Protein 1T1E (pdb70)

Secondary structure (DSSP, 8-state):
--EEEPTT--BPPPTT-EEEEE--TT-EEEEEEEE--TTHHHHHHHHHHHTTS-TTS-----HHHHHHHHS--HHHHHHHHHHHHHTT-EEEEEETTTTEEEEEEEHHHHHHHHT---EEEE-TT--EEE-SB--EEETTTGGGEEEEESSS-S---EE--EE-------TT----SS-S--B-HHHHHHHTT--SS---TT-EEEEEESS----HHHHHHHHHHHT-PPPPEEEEESTT------S-TTSHHHHHHHHHHHHHHH-TTSEEEEEE--SSHHHHHHHHHHHHT-TTT--SEEEE-EEEEGGGS-HHHHHHHHHHHHHHHHTT-EEEEE--SBGGGTT--SSS---EETTTSTTSEEEEEEEEEEETTEEEEEEE-B-HHHH-B---EE-SSSPPPTTTTTS-----SSTT-----EE-SEEEE--GGG-EEEEETTEEEEEESGGGHHHHHHHHHHHHHHHHTS-----HHHHTTS-GGGEE---S-B---SSSS--SB--SS-BTTTBT-EE-HHHHHHHH--

Structure (mmCIF, N/CA/C/O backbone):
data_1T1E
#
_entry.id   1T1E
#
_cell.length_a   158.640
_cell.length_b   158.640
_cell.length_c   106.720
_cell.angle_alpha   90.00
_cell.angle_beta   90.00
_cell.angle_gamma   120.00
#
_symmetry.space_group_name_H-M   'H 3 2'
#
loop_
_entity.id
_entity.type
_entity.pdbx_description
1 polymer kumamolisin
2 non-polymer 'CALCIUM ION'
3 water water
#
loop_
_atom_site.group_PDB
_atom_site.id
_atom_site.type_symbol
_atom_site.label_atom_id
_atom_site.label_alt_id
_atom_site.label_comp_id
_atom_site.label_asym_id
_atom_site.label_entity_id
_atom_site.label_seq_id
_atom_site.pdbx_PDB_ins_code
_atom_site.Cartn_x
_atom_site.Cartn_y
_atom_site.Cartn_z
_atom_site.occupancy
_atom_site.B_iso_or_equiv
_atom_site.auth_seq_id
_atom_site.auth_comp_id
_atom_site.auth_asym_id
_atom_site.auth_atom_id
_atom_site.pdbx_PDB_model_num
ATOM 1 N N . GLU A 1 12 ? 107.966 43.703 -7.376 1.00 38.15 12 GLU A N 1
ATOM 2 C CA . GLU A 1 12 ? 106.684 44.263 -7.891 1.00 37.68 12 GLU A CA 1
ATOM 3 C C . GLU A 1 12 ? 105.746 44.563 -6.722 1.00 36.75 12 GLU A C 1
ATOM 4 O O . GLU A 1 12 ? 106.132 44.426 -5.556 1.00 36.81 12 GLU A O 1
ATOM 10 N N . LYS A 1 13 ? 104.523 44.981 -7.037 1.00 35.42 13 LYS A N 1
ATOM 11 C CA . LYS A 1 13 ? 103.526 45.302 -6.024 1.00 33.71 13 LYS A CA 1
ATOM 12 C C . LYS A 1 13 ? 103.222 44.090 -5.146 1.00 31.98 13 LYS A C 1
ATOM 13 O O . LYS A 1 13 ? 103.237 42.947 -5.614 1.00 32.16 13 LYS A O 1
ATOM 19 N N . ARG A 1 14 ? 102.954 44.356 -3.874 1.00 29.76 14 ARG A N 1
ATOM 20 C CA . ARG A 1 14 ? 102.632 43.313 -2.907 1.00 27.45 14 ARG A CA 1
ATOM 21 C C . ARG A 1 14 ? 101.156 43.375 -2.559 1.00 26.54 14 ARG A C 1
ATOM 22 O O . ARG A 1 14 ? 100.520 44.426 -2.678 1.00 28.22 14 ARG A O 1
ATOM 30 N N A GLU A 1 15 ? 100.615 42.243 -2.118 0.50 24.89 15 GLU A N 1
ATOM 31 N N B GLU A 1 15 ? 100.612 42.244 -2.126 0.50 24.81 15 GLU A N 1
ATOM 32 C CA A GLU A 1 15 ? 99.206 42.153 -1.761 0.50 23.39 15 GLU A CA 1
ATOM 33 C CA B GLU A 1 15 ? 99.212 42.177 -1.741 0.50 23.29 15 GLU A CA 1
ATOM 34 C C A GLU A 1 15 ? 99.002 41.368 -0.465 0.50 21.53 15 GLU A C 1
ATOM 35 C C B GLU A 1 15 ? 99.046 41.402 -0.440 0.50 21.42 15 GLU A C 1
ATOM 36 O O A GLU A 1 15 ? 99.592 40.303 -0.271 0.50 20.32 15 GLU A O 1
ATOM 37 O O B GLU A 1 15 ? 99.710 40.385 -0.213 0.50 20.23 15 GLU A O 1
ATOM 48 N N . VAL A 1 16 ? 98.168 41.901 0.419 1.00 20.71 16 VAL A N 1
ATOM 49 C CA . VAL A 1 16 ? 97.886 41.244 1.690 1.00 20.02 16 VAL A CA 1
ATOM 50 C C . VAL A 1 16 ? 97.070 39.984 1.419 1.00 19.31 16 VAL A C 1
ATOM 51 O O . VAL A 1 16 ? 96.161 39.995 0.598 1.00 19.31 16 VAL A O 1
ATOM 55 N N . LEU A 1 17 ? 97.430 38.885 2.080 1.00 17.93 17 LEU A N 1
ATOM 56 C CA . LEU A 1 17 ? 96.658 37.651 1.940 1.00 17.22 17 LEU A CA 1
ATOM 57 C C . LEU A 1 17 ? 95.692 37.673 3.119 1.00 16.28 17 LEU A C 1
ATOM 58 O O . LEU A 1 17 ? 96.117 37.660 4.268 1.00 16.42 17 LEU A O 1
ATOM 63 N N . ALA A 1 18 ? 94.399 37.700 2.830 1.00 16.94 18 ALA A N 1
ATOM 64 C CA . ALA A 1 18 ? 93.398 37.769 3.886 1.00 16.79 18 ALA A CA 1
ATOM 65 C C . ALA A 1 18 ? 93.523 36.660 4.917 1.00 16.50 18 ALA A C 1
ATOM 66 O O . ALA A 1 18 ? 93.910 35.529 4.586 1.00 17.01 18 ALA A O 1
ATOM 68 N N . GLY A 1 19 ? 93.202 36.995 6.168 1.00 16.40 19 GLY A N 1
ATOM 69 C CA . GLY A 1 19 ? 93.207 36.032 7.250 1.00 15.67 19 GLY A CA 1
ATOM 70 C C . GLY A 1 19 ? 94.505 35.716 7.951 1.00 15.47 19 GLY A C 1
ATOM 71 O O . GLY A 1 19 ? 94.576 34.745 8.707 1.00 15.08 19 GLY A O 1
ATOM 72 N N . HIS A 1 20 ? 95.536 36.527 7.724 1.00 15.09 20 HIS A N 1
ATOM 73 C CA . HIS A 1 20 ? 96.825 36.302 8.348 1.00 15.20 20 HIS A CA 1
ATOM 74 C C . HIS A 1 20 ? 97.240 37.398 9.343 1.00 15.74 20 HIS A C 1
ATOM 75 O O . HIS A 1 20 ? 98.330 37.331 9.897 1.00 16.52 20 HIS A O 1
ATOM 82 N N . ALA A 1 21 ? 96.386 38.391 9.589 1.00 16.47 21 ALA A N 1
ATOM 83 C CA . ALA A 1 21 ? 96.761 39.465 10.514 1.00 17.62 21 ALA A CA 1
ATOM 84 C C . ALA A 1 21 ? 96.924 38.936 11.932 1.00 17.76 21 ALA A C 1
ATOM 85 O O . ALA A 1 21 ? 96.074 38.185 12.423 1.00 18.62 21 ALA A O 1
ATOM 87 N N . ARG A 1 22 ? 98.008 39.352 12.583 1.00 17.06 22 ARG A N 1
ATOM 88 C CA . ARG A 1 22 ? 98.325 38.956 13.947 1.00 19.64 22 ARG A CA 1
ATOM 89 C C . ARG A 1 22 ? 98.876 40.104 14.784 1.00 18.93 22 ARG A C 1
ATOM 90 O O . ARG A 1 22 ? 99.758 40.828 14.334 1.00 19.23 22 ARG A O 1
ATOM 98 N N . ARG A 1 23 ? 98.347 40.267 15.991 1.00 19.47 23 ARG A N 1
ATOM 99 C CA . ARG A 1 23 ? 98.907 41.242 16.921 1.00 18.49 23 ARG A CA 1
ATOM 100 C C . ARG A 1 23 ? 99.726 40.338 17.852 1.00 20.43 23 ARG A C 1
ATOM 101 O O . ARG A 1 23 ? 99.591 39.106 17.805 1.00 20.43 23 ARG A O 1
ATOM 109 N N . GLN A 1 24 ? 100.573 40.919 18.687 1.00 20.49 24 GLN A N 1
ATOM 110 C CA . GLN A 1 24 ? 101.367 40.107 19.597 1.00 21.88 24 GLN A CA 1
ATOM 111 C C . GLN A 1 24 ? 100.371 39.372 20.517 1.00 22.75 24 GLN A C 1
ATOM 112 O O . GLN A 1 24 ? 99.362 39.944 20.931 1.00 24.34 24 GLN A O 1
ATOM 118 N N . ALA A 1 25 ? 100.630 38.101 20.815 1.00 22.38 25 ALA A N 1
ATOM 119 C CA . ALA A 1 25 ? 99.718 37.337 21.669 1.00 23.92 25 ALA A CA 1
ATOM 120 C C . ALA A 1 25 ? 99.764 37.782 23.128 1.00 24.41 25 ALA A C 1
ATOM 121 O O . ALA A 1 25 ? 100.804 38.209 23.625 1.00 24.81 25 ALA A O 1
ATOM 123 N N . PRO A 1 26 ? 98.623 37.701 23.831 0.50 24.09 26 PRO A N 1
ATOM 124 C CA . PRO A 1 26 ? 98.621 38.102 25.238 0.50 23.90 26 PRO A CA 1
ATOM 125 C C . PRO A 1 26 ? 99.581 37.196 26.007 0.50 23.71 26 PRO A C 1
ATOM 126 O O . PRO A 1 26 ? 99.566 35.973 25.836 0.50 22.82 26 PRO A O 1
ATOM 130 N N . GLN A 1 27 ? 100.423 37.810 26.832 1.00 24.50 27 GLN A N 1
ATOM 131 C CA . GLN A 1 27 ? 101.413 37.111 27.641 1.00 25.92 27 GLN A CA 1
ATOM 132 C C . GLN A 1 27 ? 102.667 36.689 26.878 1.00 25.87 27 GLN A C 1
ATOM 133 O O . GLN A 1 27 ? 103.597 36.142 27.466 1.00 26.15 27 GLN A O 1
ATOM 139 N N . ALA A 1 28 ? 102.703 36.939 25.574 1.00 25.16 28 ALA A N 1
ATOM 140 C CA . ALA A 1 28 ? 103.893 36.584 24.808 1.00 24.61 28 ALA A CA 1
ATOM 141 C C . ALA A 1 28 ? 104.912 37.715 24.984 1.00 24.50 28 ALA A C 1
ATOM 142 O O . ALA A 1 28 ? 104.547 38.895 25.010 1.00 25.73 28 ALA A O 1
ATOM 144 N N . VAL A 1 29 ? 106.179 37.348 25.126 1.00 22.41 29 VAL A N 1
ATOM 145 C CA . VAL A 1 29 ? 107.260 38.314 25.299 1.00 21.90 29 VAL A CA 1
ATOM 146 C C . VAL A 1 29 ? 108.260 38.194 24.150 1.00 20.19 29 VAL A C 1
ATOM 147 O O . VAL A 1 29 ? 108.840 37.126 23.923 1.00 20.10 29 VAL A O 1
ATOM 151 N N . ASP A 1 30 ? 108.464 39.291 23.428 1.00 19.10 30 ASP A N 1
ATOM 152 C CA . ASP A 1 30 ? 109.383 39.306 22.293 1.00 18.51 30 ASP A CA 1
ATOM 153 C C . ASP A 1 30 ? 110.812 39.124 22.813 1.00 18.68 30 ASP A C 1
ATOM 154 O O . ASP A 1 30 ? 111.245 39.837 23.730 1.00 19.61 30 ASP A O 1
ATOM 159 N N . LYS A 1 31 ? 111.529 38.150 22.248 1.00 19.27 31 LYS A N 1
ATOM 160 C CA . LYS A 1 31 ? 112.897 37.853 22.665 1.00 19.81 31 LYS A CA 1
ATOM 161 C C . LYS A 1 31 ? 113.911 38.096 21.552 1.00 20.68 31 LYS A C 1
ATOM 162 O O . LYS A 1 31 ? 115.003 37.526 21.560 1.00 22.19 31 LYS A O 1
ATOM 168 N N . GLY A 1 32 ? 113.543 38.936 20.594 1.00 19.07 32 GLY A N 1
ATOM 169 C CA . GLY A 1 32 ? 114.447 39.255 19.508 1.00 19.24 32 GLY A CA 1
ATOM 170 C C . GLY A 1 32 ? 114.075 38.641 18.176 1.00 18.83 32 GLY A C 1
ATOM 171 O O . GLY A 1 32 ? 113.228 37.741 18.105 1.00 18.67 32 GLY A O 1
ATOM 172 N N . PRO A 1 33 ? 114.698 39.115 17.088 1.00 18.44 33 PRO A N 1
ATOM 173 C CA . PRO A 1 33 ? 114.400 38.571 15.761 1.00 18.56 33 PRO A CA 1
ATOM 174 C C . PRO A 1 33 ? 114.960 37.156 15.592 1.00 18.71 33 PRO A C 1
ATOM 175 O O . PRO A 1 33 ? 115.948 36.795 16.222 1.00 19.43 33 PRO A O 1
ATOM 179 N N . VAL A 1 34 ? 114.302 36.347 14.772 1.00 18.65 34 VAL A N 1
ATOM 180 C CA . VAL A 1 34 ? 114.839 35.018 14.478 1.00 19.56 34 VAL A CA 1
ATOM 181 C C . VAL A 1 34 ? 115.993 35.313 13.501 1.00 21.17 34 VAL A C 1
ATOM 182 O O . VAL A 1 34 ? 115.812 36.030 12.511 1.00 20.30 34 VAL A O 1
ATOM 186 N N . THR A 1 35 ? 117.183 34.807 13.812 0.50 22.58 35 THR A N 1
ATOM 187 C CA . THR A 1 35 ? 118.353 35.055 12.971 0.50 26.64 35 THR A CA 1
ATOM 188 C C . THR A 1 35 ? 119.219 33.816 12.844 0.50 28.72 35 THR A C 1
ATOM 189 O O . THR A 1 35 ? 118.744 32.699 13.031 0.50 28.25 35 THR A O 1
ATOM 193 N N . GLY A 1 36 ? 120.499 34.032 12.543 0.50 31.80 36 GLY A N 1
ATOM 194 C CA . GLY A 1 36 ? 121.429 32.931 12.370 0.50 34.75 36 GLY A CA 1
ATOM 195 C C . GLY A 1 36 ? 121.046 32.220 11.092 0.50 36.70 36 GLY A C 1
ATOM 196 O O . GLY A 1 36 ? 121.854 31.565 10.433 0.50 37.41 36 GLY A O 1
ATOM 197 N N . ASP A 1 37 ? 119.774 32.378 10.751 1.00 38.81 37 ASP A N 1
ATOM 198 C CA . ASP A 1 37 ? 119.173 31.796 9.569 1.00 38.80 37 ASP A CA 1
ATOM 199 C C . ASP A 1 37 ? 119.299 30.285 9.436 1.00 37.97 37 ASP A C 1
ATOM 200 O O . ASP A 1 37 ? 119.989 29.765 8.553 1.00 38.15 37 ASP A O 1
ATOM 205 N N . GLN A 1 38 ? 118.632 29.583 10.346 0.50 36.51 38 GLN A N 1
ATOM 206 C CA . GLN A 1 38 ? 118.597 28.135 10.302 0.50 34.52 38 GLN A CA 1
ATOM 207 C C . GLN A 1 38 ? 117.517 27.919 9.257 0.50 32.33 38 GLN A C 1
ATOM 208 O O . GLN A 1 38 ? 116.853 28.869 8.852 0.50 31.41 38 GLN A O 1
ATOM 214 N N . ARG A 1 39 ? 117.330 26.689 8.812 1.00 30.67 39 ARG A N 1
ATOM 215 C CA . ARG A 1 39 ? 116.323 26.448 7.795 1.00 28.41 39 ARG A CA 1
ATOM 216 C C . ARG A 1 39 ? 114.952 26.254 8.427 1.00 25.34 39 ARG A C 1
ATOM 217 O O . ARG A 1 39 ? 114.815 25.548 9.423 1.00 26.98 39 ARG A O 1
ATOM 225 N N . ILE A 1 40 ? 113.930 26.895 7.870 1.00 21.95 40 ILE A N 1
ATOM 226 C CA . ILE A 1 40 ? 112.596 26.720 8.424 1.00 21.25 40 ILE A CA 1
ATOM 227 C C . ILE A 1 40 ? 111.609 26.384 7.320 1.00 19.65 40 ILE A C 1
ATOM 228 O O . ILE A 1 40 ? 111.758 26.804 6.165 1.00 20.86 40 ILE A O 1
ATOM 233 N N A SER A 1 41 ? 110.592 25.613 7.677 0.50 17.66 41 SER A N 1
ATOM 234 N N B SER A 1 41 ? 110.588 25.619 7.673 0.50 17.73 41 SER A N 1
ATOM 235 C CA A SER A 1 41 ? 109.598 25.189 6.705 0.50 17.25 41 SER A CA 1
ATOM 236 C CA B SER A 1 41 ? 109.602 25.214 6.689 0.50 17.39 41 SER A CA 1
ATOM 237 C C A SER A 1 41 ? 108.204 25.736 6.985 0.50 16.60 41 SER A C 1
ATOM 238 C C B SER A 1 41 ? 108.211 25.751 6.981 0.50 16.68 41 SER A C 1
ATOM 239 O O A SER A 1 41 ? 107.819 25.942 8.142 0.50 17.22 41 SER A O 1
ATOM 240 O O B SER A 1 41 ? 107.834 25.962 8.140 0.50 17.27 41 SER A O 1
ATOM 245 N N . VAL A 1 42 ? 107.460 25.974 5.908 1.00 15.50 42 VAL A N 1
ATOM 246 C CA . VAL A 1 42 ? 106.088 26.453 6.004 1.00 16.01 42 VAL A CA 1
ATOM 247 C C . VAL A 1 42 ? 105.254 25.675 4.987 1.00 15.80 42 VAL A C 1
ATOM 248 O O . VAL A 1 42 ? 105.793 25.041 4.046 1.00 15.04 42 VAL A O 1
ATOM 252 N N . THR A 1 43 ? 103.944 25.706 5.190 1.00 13.82 43 THR A N 1
ATOM 253 C CA . THR A 1 43 ? 103.010 25.066 4.284 1.00 14.15 43 THR A CA 1
ATOM 254 C C . THR A 1 43 ? 102.164 26.119 3.588 1.00 13.66 43 THR A C 1
ATOM 255 O O . THR A 1 43 ? 101.565 26.993 4.237 1.00 14.09 43 THR A O 1
ATOM 259 N N A VAL A 1 44 ? 102.149 26.077 2.262 0.50 12.97 44 VAL A N 1
ATOM 260 N N B VAL A 1 44 ? 102.142 26.052 2.262 0.50 13.18 44 VAL A N 1
ATOM 261 C CA A VAL A 1 44 ? 101.322 27.007 1.513 0.50 14.05 44 VAL A CA 1
ATOM 262 C CA B VAL A 1 44 ? 101.370 26.980 1.448 0.50 14.15 44 VAL A CA 1
ATOM 263 C C A VAL A 1 44 ? 100.127 26.217 0.995 0.50 13.76 44 VAL A C 1
ATOM 264 C C B VAL A 1 44 ? 100.137 26.246 0.898 0.50 14.31 44 VAL A C 1
ATOM 265 O O A VAL A 1 44 ? 100.261 25.074 0.534 0.50 14.03 44 VAL A O 1
ATOM 266 O O B VAL A 1 44 ? 100.259 25.164 0.305 0.50 14.75 44 VAL A O 1
ATOM 273 N N . VAL A 1 45 ? 98.952 26.816 1.106 1.00 14.44 45 VAL A N 1
ATOM 274 C CA . VAL A 1 45 ? 97.708 26.218 0.641 1.00 14.11 45 VAL A CA 1
ATOM 275 C C . VAL A 1 45 ? 97.340 26.930 -0.655 1.00 14.29 45 VAL A C 1
ATOM 276 O O . VAL A 1 45 ? 97.140 28.162 -0.666 1.00 15.09 45 VAL A O 1
ATOM 280 N N . LEU A 1 46 ? 97.267 26.166 -1.744 1.00 13.74 46 LEU A N 1
ATOM 281 C CA . LEU A 1 46 ? 96.980 26.712 -3.065 1.00 14.07 46 LEU A CA 1
ATOM 282 C C . LEU A 1 46 ? 95.520 26.663 -3.412 1.00 13.59 46 LEU A C 1
ATOM 283 O O . LEU A 1 46 ? 94.773 25.842 -2.877 1.00 14.76 46 LEU A O 1
ATOM 288 N N . ARG A 1 47 ? 95.116 27.534 -4.332 1.00 15.31 47 ARG A N 1
ATOM 289 C CA . ARG A 1 47 ? 93.763 27.487 -4.844 1.00 15.47 47 ARG A CA 1
ATOM 290 C C . ARG A 1 47 ? 93.675 26.143 -5.598 1.00 15.34 47 ARG A C 1
ATOM 291 O O . ARG A 1 47 ? 94.698 25.569 -6.005 1.00 14.83 47 ARG A O 1
ATOM 299 N N . ARG A 1 48 ? 92.454 25.664 -5.799 1.00 15.95 48 ARG A N 1
ATOM 300 C CA . ARG A 1 48 ? 92.249 24.394 -6.481 1.00 18.34 48 ARG A CA 1
ATOM 301 C C . ARG A 1 48 ? 91.157 24.503 -7.517 1.00 21.25 48 ARG A C 1
ATOM 302 O O . ARG A 1 48 ? 90.369 25.438 -7.503 1.00 22.92 48 ARG A O 1
ATOM 310 N N . GLN A 1 49 ? 91.112 23.522 -8.412 1.00 23.75 49 GLN A N 1
ATOM 311 C CA . GLN A 1 49 ? 90.108 23.514 -9.461 1.00 25.94 49 GLN A CA 1
ATOM 312 C C . GLN A 1 49 ? 88.731 23.114 -8.942 1.00 26.02 49 GLN A C 1
ATOM 313 O O . GLN A 1 49 ? 88.611 22.222 -8.108 1.00 26.15 49 GLN A O 1
ATOM 319 N N . ARG A 1 50 ? 87.703 23.801 -9.432 1.00 25.83 50 ARG A N 1
ATOM 320 C CA . ARG A 1 50 ? 86.309 23.512 -9.082 1.00 26.96 50 ARG A CA 1
ATOM 321 C C . ARG A 1 50 ? 85.980 23.512 -7.579 1.00 27.23 50 ARG A C 1
ATOM 322 O O . ARG A 1 50 ? 85.267 22.637 -7.088 1.00 25.71 50 ARG A O 1
ATOM 330 N N . GLY A 1 51 ? 86.478 24.515 -6.863 1.00 27.49 51 GLY A N 1
ATOM 331 C CA . GLY A 1 51 ? 86.223 24.609 -5.434 1.00 28.61 51 GLY A CA 1
ATOM 332 C C . GLY A 1 51 ? 84.764 24.844 -5.084 1.00 29.50 51 GLY A C 1
ATOM 333 O O . GLY A 1 51 ? 84.262 24.278 -4.108 1.00 29.36 51 GLY A O 1
ATOM 334 N N . ASP A 1 52 ? 84.079 25.677 -5.868 1.00 30.39 52 ASP A N 1
ATOM 335 C CA . ASP A 1 52 ? 82.670 25.962 -5.620 1.00 30.93 52 ASP A CA 1
ATOM 336 C C . ASP A 1 52 ? 81.805 24.720 -5.830 1.00 31.16 52 ASP A C 1
ATOM 337 O O . ASP A 1 52 ? 80.877 24.464 -5.060 1.00 31.44 52 ASP A O 1
ATOM 342 N N . GLU A 1 53 ? 82.107 23.950 -6.872 1.00 30.87 53 GLU A N 1
ATOM 343 C CA . GLU A 1 53 ? 81.355 22.732 -7.161 1.00 30.43 53 GLU A CA 1
ATOM 344 C C . GLU A 1 53 ? 81.487 21.724 -6.028 1.00 28.85 53 GLU A C 1
ATOM 345 O O . GLU A 1 53 ? 80.536 21.025 -5.687 1.00 28.88 53 GLU A O 1
ATOM 351 N N . LEU A 1 54 ? 82.684 21.646 -5.461 1.00 27.19 54 LEU A N 1
ATOM 352 C CA . LEU A 1 54 ? 82.957 20.725 -4.374 1.00 25.41 54 LEU A CA 1
ATOM 353 C C . LEU A 1 54 ? 82.051 21.009 -3.179 1.00 25.36 54 LEU A C 1
ATOM 354 O O . LEU A 1 54 ? 81.398 20.107 -2.646 1.00 24.68 54 LEU A O 1
ATOM 359 N N . GLU A 1 55 ? 82.028 22.271 -2.761 1.00 25.70 55 GLU A N 1
ATOM 360 C CA . GLU A 1 55 ? 81.213 22.706 -1.636 1.00 27.31 55 GLU A CA 1
ATOM 361 C C . GLU A 1 55 ? 79.732 22.431 -1.921 1.00 29.01 55 GLU A C 1
ATOM 362 O O . GLU A 1 55 ? 79.004 21.910 -1.070 1.00 28.58 55 GLU A O 1
ATOM 368 N N . ALA A 1 56 ? 79.299 22.765 -3.135 1.00 29.54 56 ALA A N 1
ATOM 369 C CA . ALA A 1 56 ? 77.915 22.565 -3.551 1.00 30.01 56 ALA A CA 1
ATOM 370 C C . ALA A 1 56 ? 77.541 21.089 -3.598 1.00 30.28 56 ALA A C 1
ATOM 371 O O . ALA A 1 56 ? 76.428 20.714 -3.224 1.00 30.52 56 ALA A O 1
ATOM 373 N N . HIS A 1 57 ? 78.464 20.262 -4.078 1.00 30.53 57 HIS A N 1
ATOM 374 C CA . HIS A 1 57 ? 78.242 18.822 -4.174 1.00 31.33 57 HIS A CA 1
ATOM 375 C C . HIS A 1 57 ? 77.925 18.231 -2.807 1.00 30.91 57 HIS A C 1
ATOM 376 O O . HIS A 1 57 ? 77.005 17.420 -2.665 1.00 30.83 57 HIS A O 1
ATOM 383 N N . VAL A 1 58 ? 78.699 18.635 -1.804 1.00 28.95 58 VAL A N 1
ATOM 384 C CA . VAL A 1 58 ? 78.496 18.160 -0.441 1.00 27.94 58 VAL A CA 1
ATOM 385 C C . VAL A 1 58 ? 77.193 18.719 0.133 1.00 29.77 58 VAL A C 1
ATOM 386 O O . VAL A 1 58 ? 76.376 17.969 0.664 1.00 28.10 58 VAL A O 1
ATOM 390 N N . GLU A 1 59 ? 77.018 20.034 0.013 1.00 32.09 59 GLU A N 1
ATOM 391 C CA . GLU A 1 59 ? 75.835 20.744 0.504 1.00 35.05 59 GLU A CA 1
ATOM 392 C C . GLU A 1 59 ? 74.577 20.230 -0.186 1.00 36.47 59 GLU A C 1
ATOM 393 O O . GLU A 1 59 ? 73.466 20.379 0.328 1.00 37.41 59 GLU A O 1
ATOM 399 N N . ARG A 1 60 ? 74.778 19.617 -1.347 0.50 37.62 60 ARG A N 1
ATOM 400 C CA . ARG A 1 60 ? 73.711 19.075 -2.179 0.50 38.80 60 ARG A CA 1
ATOM 401 C C . ARG A 1 60 ? 73.319 17.672 -1.710 0.50 39.87 60 ARG A C 1
ATOM 402 O O . ARG A 1 60 ? 72.136 17.363 -1.555 0.50 39.73 60 ARG A O 1
ATOM 410 N N . GLN A 1 61 ? 74.326 16.832 -1.490 0.50 41.09 61 GLN A N 1
ATOM 411 C CA . GLN A 1 61 ? 74.130 15.456 -1.045 0.50 42.19 61 GLN A CA 1
ATOM 412 C C . GLN A 1 61 ? 73.455 15.362 0.319 0.50 43.05 61 GLN A C 1
ATOM 413 O O . GLN A 1 61 ? 73.045 14.281 0.742 0.50 43.13 61 GLN A O 1
ATOM 419 N N . ALA A 1 62 ? 73.347 16.492 1.009 0.50 43.57 62 ALA A N 1
ATOM 420 C CA . ALA A 1 62 ? 72.727 16.522 2.330 0.50 44.10 62 ALA A CA 1
ATOM 421 C C . ALA A 1 62 ? 71.283 16.041 2.278 0.50 44.22 62 ALA A C 1
ATOM 422 O O . ALA A 1 62 ? 70.804 15.383 3.201 0.50 44.81 62 ALA A O 1
ATOM 424 N N . ALA A 1 63 ? 70.597 16.374 1.190 0.50 44.51 63 ALA A N 1
ATOM 425 C CA . ALA A 1 63 ? 69.204 15.988 1.003 0.50 44.37 63 ALA A CA 1
ATOM 426 C C . ALA A 1 63 ? 69.087 14.517 0.617 0.50 44.42 63 ALA A C 1
ATOM 427 O O . ALA A 1 63 ? 68.070 14.087 0.072 0.50 44.57 63 ALA A O 1
ATOM 429 N N . LEU A 1 64 ? 70.135 13.750 0.900 1.00 44.60 64 LEU A N 1
ATOM 430 C CA . LEU A 1 64 ? 70.156 12.325 0.582 1.00 44.36 64 LEU A CA 1
ATOM 431 C C . LEU A 1 64 ? 70.666 11.500 1.756 1.00 44.33 64 LEU A C 1
ATOM 432 O O . LEU A 1 64 ? 71.666 11.854 2.389 1.00 44.53 64 LEU A O 1
ATOM 437 N N . ALA A 1 65 ? 69.981 10.398 2.043 1.00 44.22 65 ALA A N 1
ATOM 438 C CA . ALA A 1 65 ? 70.395 9.513 3.125 1.00 44.38 65 ALA A CA 1
ATOM 439 C C . ALA A 1 65 ? 71.751 8.937 2.719 1.00 44.56 65 ALA A C 1
ATOM 440 O O . ALA A 1 65 ? 71.916 8.458 1.593 1.00 45.28 65 ALA A O 1
ATOM 442 N N . PRO A 1 66 ? 72.741 8.978 3.631 1.00 44.67 66 PRO A N 1
ATOM 443 C CA . PRO A 1 66 ? 74.099 8.472 3.383 1.00 44.62 66 PRO A CA 1
ATOM 444 C C . PRO A 1 66 ? 74.236 7.031 2.879 1.00 44.80 66 PRO A C 1
ATOM 445 O O . PRO A 1 66 ? 75.357 6.563 2.643 1.00 44.71 66 PRO A O 1
ATOM 449 N N . HIS A 1 67 ? 73.113 6.333 2.712 1.00 44.72 67 HIS A N 1
ATOM 450 C CA . HIS A 1 67 ? 73.144 4.954 2.226 1.00 44.61 67 HIS A CA 1
ATOM 451 C C . HIS A 1 67 ? 72.616 4.877 0.796 1.00 44.26 67 HIS A C 1
ATOM 452 O O . HIS A 1 67 ? 72.204 3.815 0.326 1.00 45.00 67 HIS A O 1
ATOM 459 N N . ALA A 1 68 ? 72.641 6.017 0.114 1.00 44.16 68 ALA A N 1
ATOM 460 C CA . ALA A 1 68 ? 72.177 6.115 -1.261 1.00 42.82 68 ALA A CA 1
ATOM 461 C C . ALA A 1 68 ? 72.805 7.352 -1.898 1.00 42.59 68 ALA A C 1
ATOM 462 O O . ALA A 1 68 ? 72.377 7.803 -2.964 1.00 43.42 68 ALA A O 1
ATOM 464 N N . ARG A 1 69 ? 73.824 7.894 -1.236 0.50 41.08 69 ARG A N 1
ATOM 465 C CA . ARG A 1 69 ? 74.510 9.080 -1.730 0.50 39.63 69 ARG A CA 1
ATOM 466 C C . ARG A 1 69 ? 75.700 8.724 -2.605 0.50 38.23 69 ARG A C 1
ATOM 467 O O . ARG A 1 69 ? 76.124 7.571 -2.667 0.50 38.15 69 ARG A O 1
ATOM 475 N N . VAL A 1 70 ? 76.240 9.736 -3.271 0.50 36.17 70 VAL A N 1
ATOM 476 C CA . VAL A 1 70 ? 77.384 9.557 -4.149 0.50 34.13 70 VAL A CA 1
ATOM 477 C C . VAL A 1 70 ? 78.571 10.354 -3.633 0.50 32.05 70 VAL A C 1
ATOM 478 O O . VAL A 1 70 ? 78.566 11.584 -3.687 0.50 32.39 70 VAL A O 1
ATOM 482 N N A HIS A 1 71 ? 79.583 9.664 -3.118 0.50 31.11 71 HIS A N 1
ATOM 483 N N B HIS A 1 71 ? 79.584 9.661 -3.124 0.50 31.13 71 HIS A N 1
ATOM 484 C CA A HIS A 1 71 ? 80.759 10.372 -2.633 0.50 28.59 71 HIS A CA 1
ATOM 485 C CA B HIS A 1 71 ? 80.767 10.353 -2.626 0.50 28.66 71 HIS A CA 1
ATOM 486 C C A HIS A 1 71 ? 81.887 10.243 -3.649 0.50 26.23 71 HIS A C 1
ATOM 487 C C B HIS A 1 71 ? 81.904 10.225 -3.634 0.50 26.33 71 HIS A C 1
ATOM 488 O O A HIS A 1 71 ? 81.905 9.310 -4.460 0.50 25.72 71 HIS A O 1
ATOM 489 O O B HIS A 1 71 ? 81.948 9.271 -4.419 0.50 26.05 71 HIS A O 1
ATOM 502 N N . LEU A 1 72 ? 82.805 11.202 -3.626 1.00 23.81 72 LEU A N 1
ATOM 503 C CA . LEU A 1 72 ? 83.934 11.209 -4.541 1.00 21.22 72 LEU A CA 1
ATOM 504 C C . LEU A 1 72 ? 84.964 10.157 -4.143 1.00 19.94 72 LEU A C 1
ATOM 505 O O . LEU A 1 72 ? 84.947 9.659 -3.012 1.00 19.32 72 LEU A O 1
ATOM 510 N N . GLU A 1 73 ? 85.861 9.824 -5.073 1.00 18.96 73 GLU A N 1
ATOM 511 C CA . GLU A 1 73 ? 86.907 8.826 -4.838 1.00 17.31 73 GLU A CA 1
ATOM 512 C C . GLU A 1 73 ? 88.267 9.471 -4.812 1.00 17.70 73 GLU A C 1
ATOM 513 O O . GLU A 1 73 ? 88.543 10.381 -5.588 1.00 17.99 73 GLU A O 1
ATOM 519 N N . ARG A 1 74 ? 89.132 8.982 -3.931 1.00 18.52 74 ARG A N 1
ATOM 520 C CA . ARG A 1 74 ? 90.466 9.538 -3.788 1.00 21.09 74 ARG A CA 1
ATOM 521 C C . ARG A 1 74 ? 91.275 9.584 -5.063 1.00 23.50 74 ARG A C 1
ATOM 522 O O . ARG A 1 74 ? 91.970 10.564 -5.332 1.00 24.79 74 ARG A O 1
ATOM 530 N N . GLU A 1 75 ? 91.179 8.511 -5.841 1.00 25.47 75 GLU A N 1
ATOM 531 C CA . GLU A 1 75 ? 91.935 8.382 -7.077 1.00 27.67 75 GLU A CA 1
ATOM 532 C C . GLU A 1 75 ? 91.511 9.327 -8.194 1.00 26.18 75 GLU A C 1
ATOM 533 O O . GLU A 1 75 ? 92.294 9.593 -9.101 1.00 29.85 75 GLU A O 1
ATOM 539 N N . ALA A 1 76 ? 90.279 9.818 -8.131 1.00 23.74 76 ALA A N 1
ATOM 540 C CA . ALA A 1 76 ? 89.755 10.750 -9.131 1.00 22.71 76 ALA A CA 1
ATOM 541 C C . ALA A 1 76 ? 89.777 12.191 -8.603 1.00 21.55 76 ALA A C 1
ATOM 542 O O . ALA A 1 76 ? 89.711 13.148 -9.372 1.00 21.18 76 ALA A O 1
ATOM 544 N N . PHE A 1 77 ? 89.875 12.341 -7.286 1.00 20.44 77 PHE A N 1
ATOM 545 C CA . PHE A 1 77 ? 89.866 13.669 -6.667 1.00 20.06 77 PHE A CA 1
ATOM 546 C C . PHE A 1 77 ? 90.967 14.620 -7.132 1.00 19.95 77 PHE A C 1
ATOM 547 O O . PHE A 1 77 ? 90.674 15.775 -7.436 1.00 20.18 77 PHE A O 1
ATOM 555 N N . ALA A 1 78 ? 92.218 14.169 -7.174 1.00 21.90 78 ALA A N 1
ATOM 556 C CA . ALA A 1 78 ? 93.318 15.045 -7.596 1.00 23.37 78 ALA A CA 1
ATOM 557 C C . ALA A 1 78 ? 93.097 15.693 -8.965 1.00 24.48 78 ALA A C 1
ATOM 558 O O . ALA A 1 78 ? 93.273 16.904 -9.132 1.00 24.16 78 ALA A O 1
ATOM 560 N N . ALA A 1 79 ? 92.693 14.891 -9.945 1.00 24.84 79 ALA A N 1
ATOM 561 C CA . ALA A 1 79 ? 92.476 15.407 -11.289 1.00 25.23 79 ALA A CA 1
ATOM 562 C C . ALA A 1 79 ? 91.297 16.368 -11.373 1.00 24.56 79 ALA A C 1
ATOM 563 O O . ALA A 1 79 ? 91.344 17.361 -12.102 1.00 27.35 79 ALA A O 1
ATOM 565 N N . SER A 1 80 ? 90.248 16.093 -10.613 1.00 22.68 80 SER A N 1
ATOM 566 C CA . SER A 1 80 ? 89.052 16.923 -10.668 1.00 23.36 80 SER A CA 1
ATOM 567 C C . SER A 1 80 ? 88.984 18.095 -9.693 1.00 21.28 80 SER A C 1
ATOM 568 O O . SER A 1 80 ? 88.342 19.112 -9.992 1.00 21.45 80 SER A O 1
ATOM 571 N N . HIS A 1 81 ? 89.644 17.959 -8.545 1.00 19.66 81 HIS A N 1
ATOM 572 C CA . HIS A 1 81 ? 89.586 18.993 -7.515 1.00 18.19 81 HIS A CA 1
ATOM 573 C C . HIS A 1 81 ? 90.890 19.366 -6.843 1.00 17.10 81 HIS A C 1
ATOM 574 O O . HIS A 1 81 ? 90.892 20.098 -5.846 1.00 17.46 81 HIS A O 1
ATOM 581 N N . GLY A 1 82 ? 92.002 18.877 -7.365 1.00 16.99 82 GLY A N 1
ATOM 582 C CA . GLY A 1 82 ? 93.279 19.207 -6.769 1.00 16.18 82 GLY A CA 1
ATOM 583 C C . GLY A 1 82 ? 93.841 20.495 -7.334 1.00 15.42 82 GLY A C 1
ATOM 584 O O . GLY A 1 82 ? 93.202 21.157 -8.168 1.00 17.37 82 GLY A O 1
ATOM 585 N N . ALA A 1 83 ? 95.018 20.872 -6.848 1.00 15.48 83 ALA A N 1
ATOM 586 C CA . ALA A 1 83 ? 95.683 22.063 -7.365 1.00 15.57 83 ALA A CA 1
ATOM 587 C C . ALA A 1 83 ? 96.353 21.667 -8.691 1.00 15.75 83 ALA A C 1
ATOM 588 O O . ALA A 1 83 ? 96.834 20.536 -8.841 1.00 17.32 83 ALA A O 1
ATOM 590 N N . SER A 1 84 ? 96.421 22.600 -9.633 1.00 15.20 84 SER A N 1
ATOM 591 C CA . SER A 1 84 ? 96.990 22.309 -10.946 1.00 16.04 84 SER A CA 1
ATOM 592 C C . SER A 1 84 ? 98.507 22.300 -10.964 1.00 15.98 84 SER A C 1
ATOM 593 O O . SER A 1 84 ? 99.163 23.012 -10.201 1.00 16.07 84 SER A O 1
ATOM 596 N N . LEU A 1 85 ? 99.068 21.505 -11.874 1.00 16.66 85 LEU A N 1
ATOM 597 C CA . LEU A 1 85 ? 100.512 21.471 -12.006 1.00 15.96 85 LEU A CA 1
ATOM 598 C C . LEU A 1 85 ? 101.031 22.843 -12.460 1.00 15.93 85 LEU A C 1
ATOM 599 O O . LEU A 1 85 ? 102.112 23.246 -12.068 1.00 16.10 85 LEU A O 1
ATOM 604 N N . ASP A 1 86 ? 100.255 23.563 -13.269 1.00 15.84 86 ASP A N 1
ATOM 605 C CA . ASP A 1 86 ? 100.686 24.905 -13.679 1.00 17.61 86 ASP A CA 1
ATOM 606 C C . ASP A 1 86 ? 100.814 25.792 -12.436 1.00 15.41 86 ASP A C 1
ATOM 607 O O . ASP A 1 86 ? 101.741 26.602 -12.324 1.00 16.15 86 ASP A O 1
ATOM 612 N N . ASP A 1 87 ? 99.878 25.652 -11.502 1.00 14.38 87 ASP A N 1
ATOM 613 C CA . ASP A 1 87 ? 99.966 26.464 -10.296 1.00 15.07 87 ASP A CA 1
ATOM 614 C C . ASP A 1 87 ? 101.169 26.059 -9.434 1.00 14.47 87 ASP A C 1
ATOM 615 O O . ASP A 1 87 ? 101.834 26.926 -8.866 1.00 15.01 87 ASP A O 1
ATOM 620 N N . PHE A 1 88 ? 101.465 24.760 -9.332 1.00 15.01 88 PHE A N 1
ATOM 621 C CA . PHE A 1 88 ? 102.643 24.359 -8.575 1.00 14.62 88 PHE A CA 1
ATOM 622 C C . PHE A 1 88 ? 103.895 24.955 -9.234 1.00 15.22 88 PHE A C 1
ATOM 623 O O . PHE A 1 88 ? 104.834 25.367 -8.541 1.00 16.30 88 PHE A O 1
ATOM 631 N N . ALA A 1 89 ? 103.914 25.006 -10.571 1.00 15.60 89 ALA A N 1
ATOM 632 C CA . ALA A 1 89 ? 105.068 25.565 -11.284 1.00 16.38 89 ALA A CA 1
ATOM 633 C C . ALA A 1 89 ? 105.272 27.041 -10.921 1.00 14.87 89 ALA A C 1
ATOM 634 O O . ALA A 1 89 ? 106.408 27.489 -10.707 1.00 15.92 89 ALA A O 1
ATOM 636 N N . GLU A 1 90 ? 104.169 27.789 -10.836 1.00 16.54 90 GLU A N 1
ATOM 637 C CA . GLU A 1 90 ? 104.270 29.193 -10.471 1.00 17.75 90 GLU A CA 1
ATOM 638 C C . GLU A 1 90 ? 104.717 29.340 -9.008 1.00 16.01 90 GLU A C 1
ATOM 639 O O . GLU A 1 90 ? 105.495 30.234 -8.676 1.00 16.27 90 GLU A O 1
ATOM 645 N N . ILE A 1 91 ? 104.235 28.460 -8.128 1.00 16.11 91 ILE A N 1
ATOM 646 C CA . ILE A 1 91 ? 104.645 28.520 -6.725 1.00 16.06 91 ILE A CA 1
ATOM 647 C C . ILE A 1 91 ? 106.146 28.231 -6.631 1.00 16.28 91 ILE A C 1
ATOM 648 O O . ILE A 1 91 ? 106.861 28.872 -5.867 1.00 17.09 91 ILE A O 1
ATOM 653 N N . ARG A 1 92 ? 106.630 27.283 -7.435 1.00 16.87 92 ARG A N 1
ATOM 654 C CA . ARG A 1 92 ? 108.053 26.958 -7.442 1.00 16.84 92 ARG A CA 1
ATOM 655 C C . ARG A 1 92 ? 108.881 28.157 -7.936 1.00 16.73 92 ARG A C 1
ATOM 656 O O . ARG A 1 92 ? 109.958 28.428 -7.396 1.00 16.79 92 ARG A O 1
ATOM 664 N N . LYS A 1 93 ? 108.382 28.863 -8.954 1.00 17.53 93 LYS A N 1
ATOM 665 C CA . LYS A 1 93 ? 109.071 30.053 -9.471 1.00 18.13 93 LYS A CA 1
ATOM 666 C C . LYS A 1 93 ? 109.145 31.117 -8.366 1.00 17.83 93 LYS A C 1
ATOM 667 O O . LYS A 1 93 ? 110.189 31.727 -8.161 1.00 18.26 93 LYS A O 1
ATOM 673 N N . PHE A 1 94 ? 108.032 31.320 -7.653 1.00 16.96 94 PHE A N 1
ATOM 674 C CA . PHE A 1 94 ? 107.968 32.281 -6.544 1.00 17.85 94 PHE A CA 1
ATOM 675 C C . PHE A 1 94 ? 108.967 31.855 -5.469 1.00 17.96 94 PHE A C 1
ATOM 676 O O . PHE A 1 94 ? 109.722 32.670 -4.946 1.00 19.32 94 PHE A O 1
ATOM 684 N N . ALA A 1 95 ? 108.995 30.565 -5.156 1.00 17.74 95 ALA A N 1
ATOM 685 C CA . ALA A 1 95 ? 109.931 30.078 -4.153 1.00 18.45 95 ALA A CA 1
ATOM 686 C C . ALA A 1 95 ? 111.377 30.354 -4.574 1.00 18.62 95 ALA A C 1
ATOM 687 O O . ALA A 1 95 ? 112.149 30.947 -3.811 1.00 19.20 95 ALA A O 1
ATOM 689 N N . GLU A 1 96 ? 111.740 29.944 -5.784 1.00 19.83 96 GLU A N 1
ATOM 690 C CA . GLU A 1 96 ? 113.105 30.156 -6.265 1.00 21.47 96 GLU A CA 1
ATOM 691 C C . GLU A 1 96 ? 113.503 31.627 -6.259 1.00 21.69 96 GLU A C 1
ATOM 692 O O . GLU A 1 96 ? 114.624 31.964 -5.883 1.00 21.29 96 GLU A O 1
ATOM 698 N N . ALA A 1 97 ? 112.580 32.492 -6.673 1.00 19.74 97 ALA A N 1
ATOM 699 C CA . ALA A 1 97 ? 112.835 33.930 -6.743 1.00 21.60 97 ALA A CA 1
ATOM 700 C C . ALA A 1 97 ? 113.091 34.568 -5.382 1.00 21.84 97 ALA A C 1
ATOM 701 O O . ALA A 1 97 ? 113.594 35.693 -5.305 1.00 23.30 97 ALA A O 1
ATOM 703 N N . HIS A 1 98 ? 112.737 33.864 -4.310 1.00 20.63 98 HIS A N 1
ATOM 704 C CA . HIS A 1 98 ? 112.941 34.393 -2.973 1.00 20.84 98 HIS A CA 1
ATOM 705 C C . HIS A 1 98 ? 113.851 33.541 -2.097 1.00 20.89 98 HIS A C 1
ATOM 706 O O . HIS A 1 98 ? 113.905 33.726 -0.878 1.00 21.89 98 HIS A O 1
ATOM 713 N N . GLY A 1 99 ? 114.564 32.605 -2.712 1.00 20.36 99 GLY A N 1
ATOM 714 C CA . GLY A 1 99 ? 115.481 31.773 -1.953 1.00 20.43 99 GLY A CA 1
ATOM 715 C C . GLY A 1 99 ? 114.885 30.606 -1.184 1.00 19.64 99 GLY A C 1
ATOM 716 O O . GLY A 1 99 ? 115.543 30.063 -0.294 1.00 21.06 99 GLY A O 1
ATOM 717 N N . LEU A 1 100 ? 113.653 30.232 -1.520 1.00 18.85 100 LEU A N 1
ATOM 718 C CA . LEU A 1 100 ? 112.985 29.089 -0.888 1.00 18.36 100 LEU A CA 1
ATOM 719 C C . LEU A 1 100 ? 112.981 27.906 -1.865 1.00 17.83 100 LEU A C 1
ATOM 720 O O . LEU A 1 100 ? 113.151 28.083 -3.082 1.00 18.87 100 LEU A O 1
ATOM 725 N N . THR A 1 101 ? 112.777 26.707 -1.336 1.00 17.21 101 THR A N 1
ATOM 726 C CA . THR A 1 101 ? 112.692 25.509 -2.169 1.00 18.53 101 THR A CA 1
ATOM 727 C C . THR A 1 101 ? 111.284 24.943 -1.997 1.00 17.97 101 THR A C 1
ATOM 728 O O . THR A 1 101 ? 110.701 25.047 -0.911 1.00 19.14 101 THR A O 1
ATOM 732 N N . LEU A 1 102 ? 110.708 24.391 -3.066 1.00 17.09 102 LEU A N 1
ATOM 733 C CA . LEU A 1 102 ? 109.398 23.749 -2.966 1.00 16.35 102 LEU A CA 1
ATOM 734 C C . LEU A 1 102 ? 109.802 22.286 -2.725 1.00 17.74 102 LEU A C 1
ATOM 735 O O . LEU A 1 102 ? 110.199 21.561 -3.650 1.00 17.72 102 LEU A O 1
ATOM 740 N N . ASP A 1 103 ? 109.739 21.877 -1.464 1.00 17.66 103 ASP A N 1
ATOM 741 C CA . ASP A 1 103 ? 110.169 20.545 -1.048 1.00 18.74 103 ASP A CA 1
ATOM 742 C C . ASP A 1 103 ? 109.242 19.391 -1.400 1.00 18.85 103 ASP A C 1
ATOM 743 O O . ASP A 1 103 ? 109.699 18.302 -1.778 1.00 20.60 103 ASP A O 1
ATOM 748 N N . ARG A 1 104 ? 107.943 19.606 -1.245 1.00 17.42 104 ARG A N 1
ATOM 749 C CA . ARG A 1 104 ? 106.968 18.568 -1.522 1.00 18.31 104 ARG A CA 1
ATOM 750 C C . ARG A 1 104 ? 105.631 19.178 -1.903 1.00 17.31 104 ARG A C 1
ATOM 751 O O . ARG A 1 104 ? 105.181 20.168 -1.304 1.00 18.22 104 ARG A O 1
ATOM 759 N N . ALA A 1 105 ? 105.000 18.573 -2.897 1.00 17.19 105 ALA A N 1
ATOM 760 C CA . ALA A 1 105 ? 103.702 18.997 -3.385 1.00 16.35 105 ALA A CA 1
ATOM 761 C C . ALA A 1 105 ? 102.680 17.938 -3.005 1.00 16.76 105 ALA A C 1
ATOM 762 O O . ALA A 1 105 ? 102.986 16.735 -3.016 1.00 18.49 105 ALA A O 1
ATOM 764 N N . HIS A 1 106 ? 101.472 18.373 -2.663 1.00 17.02 106 HIS A N 1
ATOM 765 C CA . HIS A 1 106 ? 100.376 17.466 -2.342 1.00 16.77 106 HIS A CA 1
ATOM 766 C C . HIS A 1 106 ? 99.270 17.918 -3.270 1.00 15.67 106 HIS A C 1
ATOM 767 O O . HIS A 1 106 ? 98.509 18.848 -2.977 1.00 15.64 106 HIS A O 1
ATOM 774 N N . VAL A 1 107 ? 99.188 17.266 -4.423 1.00 15.59 107 VAL A N 1
ATOM 775 C CA . VAL A 1 107 ? 98.245 17.681 -5.435 1.00 14.16 107 VAL A CA 1
ATOM 776 C C . VAL A 1 107 ? 96.777 17.673 -5.036 1.00 14.08 107 VAL A C 1
ATOM 777 O O . VAL A 1 107 ? 96.112 18.680 -5.184 1.00 15.64 107 VAL A O 1
ATOM 781 N N . ALA A 1 108 ? 96.268 16.551 -4.541 1.00 13.82 108 ALA A N 1
ATOM 782 C CA . ALA A 1 108 ? 94.856 16.482 -4.166 1.00 15.23 108 ALA A CA 1
ATOM 783 C C . ALA A 1 108 ? 94.493 17.482 -3.059 1.00 15.27 108 ALA A C 1
ATOM 784 O O . ALA A 1 108 ? 93.498 18.187 -3.159 1.00 15.95 108 ALA A O 1
ATOM 786 N N . ALA A 1 109 ? 95.298 17.514 -2.007 1.00 14.53 109 ALA A N 1
ATOM 787 C CA . ALA A 1 109 ? 95.044 18.436 -0.893 1.00 14.77 109 ALA A CA 1
ATOM 788 C C . ALA A 1 109 ? 95.262 19.890 -1.308 1.00 15.19 109 ALA A C 1
ATOM 789 O O . ALA A 1 109 ? 94.728 20.805 -0.659 1.00 16.16 109 ALA A O 1
ATOM 791 N N . GLY A 1 110 ? 96.040 20.106 -2.368 1.00 14.62 110 GLY A N 1
ATOM 792 C CA . GLY A 1 110 ? 96.327 21.454 -2.831 1.00 14.20 110 GLY A CA 1
ATOM 793 C C . GLY A 1 110 ? 97.252 22.218 -1.898 1.00 13.19 110 GLY A C 1
ATOM 794 O O . GLY A 1 110 ? 96.976 23.377 -1.565 1.00 14.48 110 GLY A O 1
ATOM 795 N N . THR A 1 111 ? 98.338 21.593 -1.462 1.00 13.18 111 THR A N 1
ATOM 796 C CA . THR A 1 111 ? 99.282 22.256 -0.578 1.00 14.07 111 THR A CA 1
ATOM 797 C C . THR A 1 111 ? 100.708 21.939 -1.006 1.00 13.00 111 THR A C 1
ATOM 798 O O . THR A 1 111 ? 100.959 21.013 -1.796 1.00 14.84 111 THR A O 1
ATOM 802 N N . ALA A 1 112 ? 101.636 22.731 -0.491 1.00 13.99 112 ALA A N 1
ATOM 803 C CA . ALA A 1 112 ? 103.037 22.537 -0.768 1.00 15.25 112 ALA A CA 1
ATOM 804 C C . ALA A 1 112 ? 103.856 22.954 0.435 1.00 16.00 112 ALA A C 1
ATOM 805 O O . ALA A 1 112 ? 103.486 23.880 1.159 1.00 16.70 112 ALA A O 1
ATOM 807 N N . VAL A 1 113 ? 104.961 22.265 0.665 1.00 15.70 113 VAL A N 1
ATOM 808 C CA . VAL A 1 113 ? 105.864 22.634 1.744 1.00 15.40 113 VAL A CA 1
ATOM 809 C C . VAL A 1 113 ? 107.043 23.383 1.129 1.00 15.75 113 VAL A C 1
ATOM 810 O O . VAL A 1 113 ? 107.672 22.906 0.164 1.00 17.62 113 VAL A O 1
ATOM 814 N N . LEU A 1 114 ? 107.323 24.571 1.658 1.00 15.51 114 LEU A N 1
ATOM 815 C CA . LEU A 1 114 ? 108.451 25.380 1.199 1.00 16.56 114 LEU A CA 1
ATOM 816 C C . LEU A 1 114 ? 109.388 25.591 2.383 1.00 16.77 114 LEU A C 1
ATOM 817 O O . LEU A 1 114 ? 108.943 25.687 3.529 1.00 18.00 114 LEU A O 1
ATOM 822 N N A SER A 1 115 ? 110.688 25.637 2.110 0.50 16.67 115 SER A N 1
ATOM 823 N N B SER A 1 115 ? 110.683 25.665 2.123 0.50 16.03 115 SER A N 1
ATOM 824 C CA A SER A 1 115 ? 111.682 25.844 3.156 0.50 18.23 115 SER A CA 1
ATOM 825 C CA B SER A 1 115 ? 111.622 25.910 3.201 0.50 16.84 115 SER A CA 1
ATOM 826 C C A SER A 1 115 ? 112.784 26.785 2.695 0.50 17.26 115 SER A C 1
ATOM 827 C C B SER A 1 115 ? 112.763 26.790 2.711 0.50 16.64 115 SER A C 1
ATOM 828 O O A SER A 1 115 ? 113.009 26.980 1.495 0.50 17.37 115 SER A O 1
ATOM 829 O O B SER A 1 115 ? 112.991 26.948 1.505 0.50 17.19 115 SER A O 1
ATOM 834 N N . GLY A 1 116 ? 113.470 27.366 3.669 1.00 18.26 116 GLY A N 1
ATOM 835 C CA . GLY A 1 116 ? 114.587 28.234 3.367 1.00 18.48 116 GLY A CA 1
ATOM 836 C C . GLY A 1 116 ? 115.038 28.930 4.632 1.00 19.18 116 GLY A C 1
ATOM 837 O O . GLY A 1 116 ? 114.443 28.747 5.698 1.00 18.70 116 GLY A O 1
ATOM 838 N N . PRO A 1 117 ? 116.107 29.727 4.552 1.00 19.93 117 PRO A N 1
ATOM 839 C CA . PRO A 1 117 ? 116.589 30.448 5.732 1.00 19.35 117 PRO A CA 1
ATOM 840 C C . PRO A 1 117 ? 115.544 31.507 6.120 1.00 18.57 117 PRO A C 1
ATOM 841 O O . PRO A 1 117 ? 114.743 31.923 5.284 1.00 18.19 117 PRO A O 1
ATOM 845 N N . VAL A 1 118 ? 115.563 31.941 7.375 1.00 20.09 118 VAL A N 1
ATOM 846 C CA . VAL A 1 118 ? 114.586 32.935 7.841 1.00 20.43 118 VAL A CA 1
ATOM 847 C C . VAL A 1 118 ? 114.503 34.195 6.979 1.00 19.43 118 VAL A C 1
ATOM 848 O O . VAL A 1 118 ? 113.413 34.671 6.678 1.00 19.50 118 VAL A O 1
ATOM 852 N N . ASP A 1 119 ? 115.646 34.731 6.561 1.00 20.54 119 ASP A N 1
ATOM 853 C CA . ASP A 1 119 ? 115.621 35.931 5.732 1.00 21.37 119 ASP A CA 1
ATOM 854 C C . ASP A 1 119 ? 114.781 35.714 4.472 1.00 19.88 119 ASP A C 1
ATOM 855 O O . ASP A 1 119 ? 114.075 36.610 4.029 1.00 20.58 119 ASP A O 1
ATOM 860 N N . ALA A 1 120 ? 114.855 34.512 3.901 1.00 19.92 120 ALA A N 1
ATOM 861 C CA . ALA A 1 120 ? 114.099 34.192 2.696 1.00 18.67 120 ALA A CA 1
ATOM 862 C C . ALA A 1 120 ? 112.594 34.078 2.983 1.00 17.10 120 ALA A C 1
ATOM 863 O O . ALA A 1 120 ? 111.772 34.539 2.196 1.00 18.09 120 ALA A O 1
ATOM 865 N N . VAL A 1 121 ? 112.246 33.432 4.099 1.00 17.42 121 VAL A N 1
ATOM 866 C CA . VAL A 1 121 ? 110.845 33.284 4.487 1.00 16.50 121 VAL A CA 1
ATOM 867 C C . VAL A 1 121 ? 110.276 34.688 4.773 1.00 14.72 121 VAL A C 1
ATOM 868 O O . VAL A 1 121 ? 109.195 35.029 4.313 1.00 15.02 121 VAL A O 1
ATOM 872 N N . ASN A 1 122 ? 111.046 35.498 5.500 1.00 16.30 122 ASN A N 1
ATOM 873 C CA . ASN A 1 122 ? 110.634 36.869 5.806 1.00 17.49 122 ASN A CA 1
ATOM 874 C C . ASN A 1 122 ? 110.332 37.649 4.523 1.00 16.70 122 ASN A C 1
ATOM 875 O O . ASN A 1 122 ? 109.294 38.292 4.385 1.00 17.38 122 ASN A O 1
ATOM 880 N N . GLN A 1 123 ? 111.259 37.588 3.573 1.00 18.20 123 GLN A N 1
ATOM 881 C CA . GLN A 1 123 ? 111.106 38.312 2.319 1.00 19.32 123 GLN A CA 1
ATOM 882 C C . GLN A 1 123 ? 109.967 37.821 1.461 1.00 18.49 123 GLN A C 1
ATOM 883 O O . GLN A 1 123 ? 109.200 38.603 0.899 1.00 19.10 123 GLN A O 1
ATOM 889 N N . ALA A 1 124 ? 109.841 36.505 1.366 1.00 18.03 124 ALA A N 1
ATOM 890 C CA . ALA A 1 124 ? 108.808 35.923 0.549 1.00 17.43 124 ALA A CA 1
ATOM 891 C C . ALA A 1 124 ? 107.405 36.274 1.011 1.00 15.56 124 ALA A C 1
ATOM 892 O O . ALA A 1 124 ? 106.536 36.540 0.193 1.00 16.64 124 ALA A O 1
ATOM 894 N N . PHE A 1 125 ? 107.205 36.284 2.329 1.00 15.63 125 PHE A N 1
ATOM 895 C CA . PHE A 1 125 ? 105.874 36.502 2.877 1.00 15.16 125 PHE A CA 1
ATOM 896 C C . PHE A 1 125 ? 105.608 37.857 3.535 1.00 15.24 125 PHE A C 1
ATOM 897 O O . PHE A 1 125 ? 104.545 38.078 4.114 1.00 15.67 125 PHE A O 1
ATOM 905 N N . GLY A 1 126 ? 106.569 38.763 3.411 1.00 15.30 126 GLY A N 1
ATOM 906 C CA . GLY A 1 126 ? 106.421 40.100 3.972 1.00 15.16 126 GLY A CA 1
ATOM 907 C C . GLY A 1 126 ? 106.259 40.171 5.474 1.00 16.48 126 GLY A C 1
ATOM 908 O O . GLY A 1 126 ? 105.490 40.991 5.981 1.00 16.94 126 GLY A O 1
ATOM 909 N N . VAL A 1 127 ? 106.974 39.309 6.188 1.00 14.60 127 VAL A N 1
ATOM 910 C CA . VAL A 1 127 ? 106.924 39.291 7.645 1.00 15.95 127 VAL A CA 1
ATOM 911 C C . VAL A 1 127 ? 108.312 39.385 8.231 1.00 16.10 127 VAL A C 1
ATOM 912 O O . VAL A 1 127 ? 109.316 39.301 7.510 1.00 16.58 127 VAL A O 1
ATOM 916 N N . GLU A 1 128 ? 108.369 39.585 9.544 1.00 17.10 128 GLU A N 1
ATOM 917 C CA . GLU A 1 128 ? 109.648 39.572 10.227 1.00 16.35 128 GLU A CA 1
ATOM 918 C C . GLU A 1 128 ? 109.460 38.605 11.387 1.00 17.08 128 GLU A C 1
ATOM 919 O O . GLU A 1 128 ? 108.822 38.933 12.387 1.00 17.42 128 GLU A O 1
ATOM 925 N N . LEU A 1 129 ? 109.997 37.401 11.250 1.00 16.41 129 LEU A N 1
ATOM 926 C CA . LEU A 1 129 ? 109.829 36.409 12.304 1.00 15.10 129 LEU A CA 1
ATOM 927 C C . LEU A 1 129 ? 110.614 36.791 13.557 1.00 15.54 129 LEU A C 1
ATOM 928 O O . LEU A 1 129 ? 111.776 37.219 13.493 1.00 16.69 129 LEU A O 1
ATOM 933 N N . ARG A 1 130 ? 109.951 36.608 14.693 1.00 16.51 130 ARG A N 1
ATOM 934 C CA . ARG A 1 130 ? 110.493 36.925 16.008 1.00 17.04 130 ARG A CA 1
ATOM 935 C C . ARG A 1 130 ? 110.366 35.736 16.941 1.00 16.62 130 ARG A C 1
ATOM 936 O O . ARG A 1 130 ? 109.482 34.890 16.766 1.00 16.30 130 ARG A O 1
ATOM 944 N N . HIS A 1 131 ? 111.235 35.706 17.944 1.00 16.33 131 HIS A N 1
ATOM 945 C CA . HIS A 1 131 ? 111.203 34.697 18.982 1.00 17.36 131 HIS A CA 1
ATOM 946 C C . HIS A 1 131 ? 110.266 35.225 20.055 1.00 17.98 131 HIS A C 1
ATOM 947 O O . HIS A 1 131 ? 110.297 36.422 20.384 1.00 18.86 131 HIS A O 1
ATOM 954 N N . PHE A 1 132 ? 109.450 34.344 20.616 1.00 16.92 132 PHE A N 1
ATOM 955 C CA . PHE A 1 132 ? 108.557 34.714 21.701 1.00 17.90 132 PHE A CA 1
ATOM 956 C C . PHE A 1 132 ? 108.630 33.700 22.821 1.00 19.14 132 PHE A C 1
ATOM 957 O O . PHE A 1 132 ? 108.690 32.489 22.575 1.00 19.76 132 PHE A O 1
ATOM 965 N N . ASP A 1 133 ? 108.660 34.205 24.048 1.00 19.77 133 ASP A N 1
ATOM 966 C CA . ASP A 1 133 ? 108.622 33.355 25.227 1.00 21.22 133 ASP A CA 1
ATOM 967 C C . ASP A 1 133 ? 107.169 33.472 25.665 1.00 20.42 133 ASP A C 1
ATOM 968 O O . ASP A 1 133 ? 106.551 34.524 25.517 1.00 21.69 133 ASP A O 1
ATOM 973 N N . HIS A 1 134 ? 106.614 32.382 26.178 1.00 22.33 134 HIS A N 1
ATOM 974 C CA . HIS A 1 134 ? 105.224 32.377 26.626 1.00 23.63 134 HIS A CA 1
ATOM 975 C C . HIS A 1 134 ? 105.137 31.290 27.689 1.00 23.50 134 HIS A C 1
ATOM 976 O O . HIS A 1 134 ? 105.915 30.342 27.666 1.00 23.26 134 HIS A O 1
ATOM 983 N N . PRO A 1 135 ? 104.211 31.422 28.648 1.00 23.27 135 PRO A N 1
ATOM 984 C CA . PRO A 1 135 ? 104.116 30.390 29.686 1.00 24.66 135 PRO A CA 1
ATOM 985 C C . PRO A 1 135 ? 103.886 28.973 29.162 1.00 25.82 135 PRO A C 1
ATOM 986 O O . PRO A 1 135 ? 104.345 28.003 29.765 1.00 24.58 135 PRO A O 1
ATOM 990 N N . ASP A 1 136 ? 103.186 28.865 28.035 1.00 26.35 136 ASP A N 1
ATOM 991 C CA . ASP A 1 136 ? 102.865 27.568 27.445 1.00 27.67 136 ASP A CA 1
ATOM 992 C C . ASP A 1 136 ? 103.926 27.011 26.493 1.00 26.95 136 ASP A C 1
ATOM 993 O O . ASP A 1 136 ? 103.767 25.923 25.930 1.00 27.94 136 ASP A O 1
ATOM 998 N N . GLY A 1 137 ? 105.009 27.760 26.320 1.00 25.85 137 GLY A N 1
ATOM 999 C CA . GLY A 1 137 ? 106.089 27.323 25.453 1.00 25.05 137 GLY A CA 1
ATOM 1000 C C . GLY A 1 137 ? 106.580 28.406 24.507 1.00 23.51 137 GLY A C 1
ATOM 1001 O O . GLY A 1 137 ? 105.786 29.216 24.019 1.00 24.57 137 GLY A O 1
ATOM 1002 N N A SER A 1 138 ? 107.887 28.422 24.254 0.50 22.76 138 SER A N 1
ATOM 1003 N N B SER A 1 138 ? 107.887 28.422 24.254 0.50 22.76 138 SER A N 1
ATOM 1004 C CA A SER A 1 138 ? 108.482 29.400 23.351 0.50 22.10 138 SER A CA 1
ATOM 1005 C CA B SER A 1 138 ? 108.482 29.400 23.351 0.50 22.10 138 SER A CA 1
ATOM 1006 C C A SER A 1 138 ? 108.166 28.992 21.921 0.50 21.35 138 SER A C 1
ATOM 1007 C C B SER A 1 138 ? 108.166 28.992 21.921 0.50 21.35 138 SER A C 1
ATOM 1008 O O A SER A 1 138 ? 108.013 27.802 21.621 0.50 21.83 138 SER A O 1
ATOM 1009 O O B SER A 1 138 ? 108.013 27.802 21.621 0.50 21.83 138 SER A O 1
ATOM 1014 N N . TYR A 1 139 ? 108.084 29.979 21.038 1.00 20.01 139 TYR A N 1
ATOM 1015 C CA . TYR A 1 139 ? 107.777 29.728 19.635 1.00 18.39 139 TYR A CA 1
ATOM 1016 C C . TYR A 1 139 ? 108.263 30.904 18.809 1.00 17.10 139 TYR A C 1
ATOM 1017 O O . TYR A 1 139 ? 108.872 31.847 19.335 1.00 18.24 139 TYR A O 1
ATOM 1026 N N . ARG A 1 140 ? 108.068 30.818 17.503 1.00 16.57 140 ARG A N 1
ATOM 1027 C CA . ARG A 1 140 ? 108.402 31.952 16.669 1.00 17.17 140 ARG A CA 1
ATOM 1028 C C . ARG A 1 140 ? 107.116 32.366 15.978 1.00 16.46 140 ARG A C 1
ATOM 1029 O O . ARG A 1 140 ? 106.220 31.554 15.756 1.00 16.02 140 ARG A O 1
ATOM 1037 N N . SER A 1 141 ? 106.986 33.655 15.695 1.00 15.64 141 SER A N 1
ATOM 1038 C CA . SER A 1 141 ? 105.784 34.142 15.049 1.00 15.33 141 SER A CA 1
ATOM 1039 C C . SER A 1 141 ? 106.075 35.512 14.457 1.00 14.44 141 SER A C 1
ATOM 1040 O O . SER A 1 141 ? 107.230 35.936 14.404 1.00 15.64 141 SER A O 1
ATOM 1043 N N . TYR A 1 142 ? 105.042 36.191 13.997 1.00 15.11 142 TYR A N 1
ATOM 1044 C CA . TYR A 1 142 ? 105.223 37.528 13.437 1.00 14.87 142 TYR A CA 1
ATOM 1045 C C . TYR A 1 142 ? 104.094 38.384 13.985 1.00 16.14 142 TYR A C 1
ATOM 1046 O O . TYR A 1 142 ? 103.075 37.878 14.453 1.00 16.44 142 TYR A O 1
ATOM 1055 N N . VAL A 1 143 ? 104.297 39.690 13.924 1.00 16.22 143 VAL A N 1
ATOM 1056 C CA . VAL A 1 143 ? 103.298 40.668 14.350 1.00 16.02 143 VAL A CA 1
ATOM 1057 C C . VAL A 1 143 ? 103.086 41.528 13.103 1.00 15.52 143 VAL A C 1
ATOM 1058 O O . VAL A 1 143 ? 104.035 42.118 12.576 1.00 16.94 143 VAL A O 1
ATOM 1062 N N . GLY A 1 144 ? 101.856 41.569 12.610 1.00 16.32 144 GLY A N 1
ATOM 1063 C CA . GLY A 1 144 ? 101.582 42.322 11.407 1.00 17.64 144 GLY A CA 1
ATOM 1064 C C . GLY A 1 144 ? 100.722 41.502 10.462 1.00 18.51 144 GLY A C 1
ATOM 1065 O O . GLY A 1 144 ? 99.725 40.916 10.871 1.00 20.42 144 GLY A O 1
ATOM 1066 N N . ASP A 1 145 ? 101.120 41.449 9.198 1.00 18.87 145 ASP A N 1
ATOM 1067 C CA . ASP A 1 145 ? 100.334 40.729 8.216 1.00 18.87 145 ASP A CA 1
ATOM 1068 C C . ASP A 1 145 ? 101.246 40.106 7.182 1.00 18.00 145 ASP A C 1
ATOM 1069 O O . ASP A 1 145 ? 102.436 40.428 7.111 1.00 17.66 145 ASP A O 1
ATOM 1074 N N . VAL A 1 146 ? 100.660 39.226 6.378 1.00 15.21 146 VAL A N 1
ATOM 1075 C CA . VAL A 1 146 ? 101.376 38.537 5.310 1.00 15.45 146 VAL A CA 1
ATOM 1076 C C . VAL A 1 146 ? 101.055 39.219 3.982 1.00 14.92 146 VAL A C 1
ATOM 1077 O O . VAL A 1 146 ? 99.901 39.427 3.660 1.00 15.34 146 VAL A O 1
ATOM 1081 N N . ARG A 1 147 ? 102.100 39.553 3.231 1.00 15.47 147 ARG A N 1
ATOM 1082 C CA . ARG A 1 147 ? 101.962 40.180 1.919 1.00 17.15 147 ARG A CA 1
ATOM 1083 C C . ARG A 1 147 ? 102.906 39.466 0.955 1.00 15.70 147 ARG A C 1
ATOM 1084 O O . ARG A 1 147 ? 104.092 39.288 1.232 1.00 17.94 147 ARG A O 1
ATOM 1092 N N . VAL A 1 148 ? 102.351 39.054 -0.176 1.00 17.48 148 VAL A N 1
ATOM 1093 C CA . VAL A 1 148 ? 103.122 38.366 -1.195 1.00 19.04 148 VAL A CA 1
ATOM 1094 C C . VAL A 1 148 ? 103.013 39.128 -2.508 1.00 20.18 148 VAL A C 1
ATOM 1095 O O . VAL A 1 148 ? 102.117 39.956 -2.676 1.00 19.58 148 VAL A O 1
ATOM 1099 N N . PRO A 1 149 ? 103.945 38.875 -3.446 1.00 21.08 149 PRO A N 1
ATOM 1100 C CA . PRO A 1 149 ? 103.926 39.548 -4.745 1.00 21.80 149 PRO A CA 1
ATOM 1101 C C . PRO A 1 149 ? 102.547 39.367 -5.377 1.00 21.83 149 PRO A C 1
ATOM 1102 O O . PRO A 1 149 ? 101.953 38.284 -5.296 1.00 20.85 149 PRO A O 1
ATOM 1106 N N . ALA A 1 150 ? 102.037 40.425 -6.003 1.00 21.92 150 ALA A N 1
ATOM 1107 C CA . ALA A 1 150 ? 100.719 40.392 -6.628 1.00 22.14 150 ALA A CA 1
ATOM 1108 C C . ALA A 1 150 ? 100.552 39.241 -7.616 1.00 22.05 150 ALA A C 1
ATOM 1109 O O . ALA A 1 150 ? 99.470 38.678 -7.744 1.00 22.22 150 ALA A O 1
ATOM 1111 N N . SER A 1 151 ? 101.631 38.913 -8.321 1.00 22.07 151 SER A N 1
ATOM 1112 C CA . SER A 1 151 ? 101.610 37.845 -9.309 1.00 21.92 151 SER A CA 1
ATOM 1113 C C . SER A 1 151 ? 101.243 36.480 -8.729 1.00 20.80 151 SER A C 1
ATOM 1114 O O . SER A 1 151 ? 100.589 35.678 -9.395 1.00 22.74 151 SER A O 1
ATOM 1117 N N A ILE A 1 152 ? 101.632 36.219 -7.488 0.50 20.04 152 ILE A N 1
ATOM 1118 N N B ILE A 1 152 ? 101.663 36.225 -7.491 0.50 19.71 152 ILE A N 1
ATOM 1119 C CA A ILE A 1 152 ? 101.312 34.926 -6.900 0.50 18.76 152 ILE A CA 1
ATOM 1120 C CA B ILE A 1 152 ? 101.404 34.936 -6.846 0.50 17.87 152 ILE A CA 1
ATOM 1121 C C A ILE A 1 152 ? 100.122 34.949 -5.947 0.50 18.34 152 ILE A C 1
ATOM 1122 C C B ILE A 1 152 ? 100.219 34.945 -5.866 0.50 18.29 152 ILE A C 1
ATOM 1123 O O A ILE A 1 152 ? 99.515 33.906 -5.671 0.50 17.36 152 ILE A O 1
ATOM 1124 O O B ILE A 1 152 ? 99.702 33.885 -5.502 0.50 17.72 152 ILE A O 1
ATOM 1133 N N . ALA A 1 153 ? 99.779 36.135 -5.450 1.00 18.41 153 ALA A N 1
ATOM 1134 C CA . ALA A 1 153 ? 98.664 36.264 -4.503 1.00 18.69 153 ALA A CA 1
ATOM 1135 C C . ALA A 1 153 ? 97.405 35.465 -4.828 1.00 17.40 153 ALA A C 1
ATOM 1136 O O . ALA A 1 153 ? 96.846 34.804 -3.948 1.00 17.81 153 ALA A O 1
ATOM 1138 N N . PRO A 1 154 ? 96.946 35.482 -6.091 1.00 18.17 154 PRO A N 1
ATOM 1139 C CA . PRO A 1 154 ? 95.729 34.723 -6.404 1.00 18.22 154 PRO A CA 1
ATOM 1140 C C . PRO A 1 154 ? 95.843 33.206 -6.214 1.00 17.05 154 PRO A C 1
ATOM 1141 O O . PRO A 1 154 ? 94.836 32.521 -6.020 1.00 17.74 154 PRO A O 1
ATOM 1145 N N . LEU A 1 155 ? 97.069 32.697 -6.265 1.00 16.76 155 LEU A N 1
ATOM 1146 C CA . LEU A 1 155 ? 97.296 31.262 -6.127 1.00 15.97 155 LEU A CA 1
ATOM 1147 C C . LEU A 1 155 ? 97.363 30.747 -4.689 1.00 15.15 155 LEU A C 1
ATOM 1148 O O . LEU A 1 155 ? 97.183 29.545 -4.452 1.00 16.00 155 LEU A O 1
ATOM 1153 N N . ILE A 1 156 ? 97.626 31.636 -3.738 1.00 15.92 156 ILE A N 1
ATOM 1154 C CA . ILE A 1 156 ? 97.780 31.242 -2.339 1.00 15.39 156 ILE A CA 1
ATOM 1155 C C . ILE A 1 156 ? 96.594 31.630 -1.466 1.00 16.71 156 ILE A C 1
ATOM 1156 O O . ILE A 1 156 ? 96.238 32.822 -1.380 1.00 17.01 156 ILE A O 1
ATOM 1161 N N . GLU A 1 157 ? 95.976 30.636 -0.830 1.00 15.88 157 GLU A N 1
ATOM 1162 C CA . GLU A 1 157 ? 94.858 30.886 0.073 1.00 16.60 157 GLU A CA 1
ATOM 1163 C C . GLU A 1 157 ? 95.320 31.005 1.519 1.00 15.85 157 GLU A C 1
ATOM 1164 O O . GLU A 1 157 ? 94.665 31.679 2.324 1.00 16.98 157 GLU A O 1
ATOM 1170 N N . ALA A 1 158 ? 96.428 30.361 1.869 1.00 15.79 158 ALA A N 1
ATOM 1171 C CA . ALA A 1 158 ? 96.932 30.419 3.236 1.00 15.14 158 ALA A CA 1
ATOM 1172 C C . ALA A 1 158 ? 98.391 30.024 3.318 1.00 13.39 158 ALA A C 1
ATOM 1173 O O . ALA A 1 158 ? 98.909 29.275 2.466 1.00 13.70 158 ALA A O 1
ATOM 1175 N N . VAL A 1 159 ? 99.062 30.551 4.330 1.00 14.34 159 VAL A N 1
ATOM 1176 C CA . VAL A 1 159 ? 100.437 30.198 4.620 1.00 13.66 159 VAL A CA 1
ATOM 1177 C C . VAL A 1 159 ? 100.415 29.802 6.095 1.00 13.65 159 VAL A C 1
ATOM 1178 O O . VAL A 1 159 ? 100.031 30.609 6.941 1.00 15.00 159 VAL A O 1
ATOM 1182 N N . LEU A 1 160 ? 100.792 28.562 6.393 1.00 13.47 160 LEU A N 1
ATOM 1183 C CA . LEU A 1 160 ? 100.799 28.070 7.773 1.00 14.20 160 LEU A CA 1
ATOM 1184 C C . LEU A 1 160 ? 102.204 27.728 8.205 1.00 14.03 160 LEU A C 1
ATOM 1185 O O . LEU A 1 160 ? 103.082 27.487 7.373 1.00 14.19 160 LEU A O 1
ATOM 1190 N N . GLY A 1 161 ? 102.419 27.703 9.514 1.00 14.09 161 GLY A N 1
ATOM 1191 C CA . GLY A 1 161 ? 103.739 27.396 10.015 1.00 15.11 161 GLY A CA 1
ATOM 1192 C C . GLY A 1 161 ? 104.622 28.613 10.234 1.00 14.68 161 GLY A C 1
ATOM 1193 O O . GLY A 1 161 ? 105.768 28.455 10.652 1.00 16.71 161 GLY A O 1
ATOM 1194 N N . LEU A 1 162 ? 104.138 29.813 9.906 1.00 16.37 162 LEU A N 1
ATOM 1195 C CA . LEU A 1 162 ? 104.930 31.027 10.178 1.00 16.32 162 LEU A CA 1
ATOM 1196 C C . LEU A 1 162 ? 104.927 31.220 11.698 1.00 16.41 162 LEU A C 1
ATOM 1197 O O . LEU A 1 162 ? 105.927 31.641 12.281 1.00 17.15 162 LEU A O 1
ATOM 1202 N N . ASP A 1 163 ? 103.796 30.895 12.316 1.00 16.23 163 ASP A N 1
ATOM 1203 C CA . ASP A 1 163 ? 103.629 30.950 13.768 1.00 16.90 163 ASP A CA 1
ATOM 1204 C C . ASP A 1 163 ? 103.714 29.499 14.248 1.00 15.50 163 ASP A C 1
ATOM 1205 O O . ASP A 1 163 ? 102.911 28.656 13.819 1.00 18.73 163 ASP A O 1
ATOM 1210 N N . THR A 1 164 ? 104.666 29.196 15.123 1.00 15.34 164 THR A N 1
ATOM 1211 C CA . THR A 1 164 ? 104.833 27.831 15.621 1.00 16.23 164 THR A CA 1
ATOM 1212 C C . THR A 1 164 ? 104.338 27.615 17.060 1.00 16.34 164 THR A C 1
ATOM 1213 O O . THR A 1 164 ? 104.738 26.674 17.734 1.00 17.35 164 THR A O 1
ATOM 1217 N N . ARG A 1 165 ? 103.474 28.500 17.544 1.00 17.05 165 ARG A N 1
ATOM 1218 C CA . ARG A 1 165 ? 102.957 28.325 18.892 1.00 16.96 165 ARG A CA 1
ATOM 1219 C C . ARG A 1 165 ? 102.116 27.042 18.957 1.00 17.64 165 ARG A C 1
ATOM 1220 O O . ARG A 1 165 ? 101.402 26.725 18.015 1.00 17.65 165 ARG A O 1
ATOM 1228 N N . PRO A 1 166 ? 102.218 26.275 20.055 1.00 17.81 166 PRO A N 1
ATOM 1229 C CA . PRO A 1 166 ? 101.422 25.042 20.170 1.00 19.95 166 PRO A CA 1
ATOM 1230 C C . PRO A 1 166 ? 99.953 25.433 19.884 1.00 21.62 166 PRO A C 1
ATOM 1231 O O . PRO A 1 166 ? 99.370 26.250 20.582 1.00 23.21 166 PRO A O 1
ATOM 1235 N N . VAL A 1 167 ? 99.369 24.863 18.838 1.00 21.13 167 VAL A N 1
ATOM 1236 C CA . VAL A 1 167 ? 98.018 25.244 18.438 1.00 21.14 167 VAL A CA 1
ATOM 1237 C C . VAL A 1 167 ? 96.873 24.532 19.154 1.00 20.60 167 VAL A C 1
ATOM 1238 O O . VAL A 1 167 ? 95.745 25.035 19.188 1.00 21.92 167 VAL A O 1
ATOM 1242 N N . ALA A 1 168 ? 97.173 23.417 19.797 1.00 16.91 168 ALA A N 1
ATOM 1243 C CA . ALA A 1 168 ? 96.119 22.610 20.381 1.00 14.72 168 ALA A CA 1
ATOM 1244 C C . ALA A 1 168 ? 96.449 21.939 21.693 1.00 13.13 168 ALA A C 1
ATOM 1245 O O . ALA A 1 168 ? 97.616 21.688 22.018 1.00 15.78 168 ALA A O 1
ATOM 1247 N N . ARG A 1 169 ? 95.391 21.625 22.415 1.00 13.35 169 ARG A N 1
ATOM 1248 C CA . ARG A 1 169 ? 95.440 20.943 23.697 1.00 14.25 169 ARG A CA 1
ATOM 1249 C C . ARG A 1 169 ? 94.772 19.568 23.531 1.00 12.31 169 ARG A C 1
ATOM 1250 O O . ARG A 1 169 ? 93.750 19.473 22.837 1.00 12.67 169 ARG A O 1
ATOM 1258 N N . PRO A 1 170 ? 95.340 18.498 24.137 1.00 11.83 170 PRO A N 1
ATOM 1259 C CA . PRO A 1 170 ? 94.707 17.164 24.045 1.00 11.88 170 PRO A CA 1
ATOM 1260 C C . PRO A 1 170 ? 93.612 17.224 25.134 1.00 12.33 170 PRO A C 1
ATOM 1261 O O . PRO A 1 170 ? 93.907 17.445 26.303 1.00 13.48 170 PRO A O 1
ATOM 1265 N N . HIS A 1 171 ? 92.360 16.986 24.746 1.00 11.82 171 HIS A N 1
ATOM 1266 C CA . HIS A 1 171 ? 91.223 17.188 25.642 1.00 11.89 171 HIS A CA 1
ATOM 1267 C C . HIS A 1 171 ? 90.880 16.106 26.639 1.00 11.65 171 HIS A C 1
ATOM 1268 O O . HIS A 1 171 ? 89.698 15.798 26.873 1.00 12.27 171 HIS A O 1
ATOM 1275 N N . PHE A 1 172 ? 91.916 15.564 27.286 1.00 11.92 172 PHE A N 1
ATOM 1276 C CA . PHE A 1 172 ? 91.730 14.525 28.290 1.00 11.54 172 PHE A CA 1
ATOM 1277 C C . PHE A 1 172 ? 92.178 14.989 29.658 1.00 11.92 172 PHE A C 1
ATOM 1278 O O . PHE A 1 172 ? 92.956 15.953 29.775 1.00 13.10 172 PHE A O 1
ATOM 1286 N N . ARG A 1 173 ? 91.672 14.305 30.677 1.00 12.75 173 ARG A N 1
ATOM 1287 C CA . ARG A 1 173 ? 92.065 14.569 32.053 1.00 13.85 173 ARG A CA 1
ATOM 1288 C C . ARG A 1 173 ? 92.198 13.242 32.785 1.00 13.62 173 ARG A C 1
ATOM 1289 O O . ARG A 1 173 ? 91.425 12.309 32.558 1.00 14.12 173 ARG A O 1
ATOM 1297 N N . LEU A 1 174 ? 93.207 13.151 33.644 1.00 13.34 174 LEU A N 1
ATOM 1298 C CA . LEU A 1 174 ? 93.423 11.974 34.468 1.00 13.13 174 LEU A CA 1
ATOM 1299 C C . LEU A 1 174 ? 92.571 12.174 35.722 1.00 13.26 174 LEU A C 1
ATOM 1300 O O . LEU A 1 174 ? 92.516 13.278 36.285 1.00 13.65 174 LEU A O 1
ATOM 1305 N N . ARG A 1 175 ? 91.933 11.114 36.181 1.00 13.22 175 ARG A N 1
ATOM 1306 C CA . ARG A 1 175 ? 91.118 11.199 37.370 1.00 14.80 175 ARG A CA 1
ATOM 1307 C C . ARG A 1 175 ? 91.999 11.557 38.573 1.00 13.73 175 ARG A C 1
ATOM 1308 O O . ARG A 1 175 ? 93.116 11.057 38.707 1.00 14.21 175 ARG A O 1
ATOM 1316 N N . ARG A 1 176 ? 91.498 12.440 39.431 1.00 15.01 176 ARG A N 1
ATOM 1317 C CA . ARG A 1 176 ? 92.230 12.819 40.636 1.00 16.70 176 ARG A CA 1
ATOM 1318 C C . ARG A 1 176 ? 91.648 12.206 41.903 1.00 22.11 176 ARG A C 1
ATOM 1319 O O . ARG A 1 176 ? 92.380 11.859 42.815 1.00 24.57 176 ARG A O 1
ATOM 1327 N N . ARG A 1 177 ? 90.332 12.084 41.983 1.00 25.36 177 ARG A N 1
ATOM 1328 C CA . ARG A 1 177 ? 89.729 11.498 43.175 1.00 29.10 177 ARG A CA 1
ATOM 1329 C C . ARG A 1 177 ? 89.101 10.139 42.884 1.00 30.75 177 ARG A C 1
ATOM 1330 O O . ARG A 1 177 ? 88.346 9.989 41.924 1.00 31.88 177 ARG A O 1
ATOM 1338 N N . ALA A 1 178 ? 89.421 9.151 43.716 0.50 32.18 178 ALA A N 1
ATOM 1339 C CA . ALA A 1 178 ? 88.885 7.804 43.552 0.50 33.53 178 ALA A CA 1
ATOM 1340 C C . ALA A 1 178 ? 88.407 7.239 44.884 0.50 34.16 178 ALA A C 1
ATOM 1341 O O . ALA A 1 178 ? 87.688 6.239 44.925 0.50 34.04 178 ALA A O 1
ATOM 1343 N N . GLU A 1 179 ? 88.813 7.886 45.971 0.50 34.75 179 GLU A N 1
ATOM 1344 C CA . GLU A 1 179 ? 88.437 7.450 47.309 0.50 35.49 179 GLU A CA 1
ATOM 1345 C C . GLU A 1 179 ? 86.942 7.643 47.540 0.50 35.47 179 GLU A C 1
ATOM 1346 O O . GLU A 1 179 ? 86.340 8.582 47.021 0.50 35.20 179 GLU A O 1
ATOM 1352 N N . GLY A 1 180 ? 86.349 6.744 48.318 0.50 35.54 180 GLY A N 1
ATOM 1353 C CA . GLY A 1 180 ? 84.927 6.832 48.594 0.50 35.11 180 GLY A CA 1
ATOM 1354 C C . GLY A 1 180 ? 84.562 7.761 49.737 0.50 34.86 180 GLY A C 1
ATOM 1355 O O . GLY A 1 180 ? 85.428 8.351 50.389 0.50 34.45 180 GLY A O 1
ATOM 1356 N N . GLU A 1 181 ? 83.261 7.882 49.978 0.50 34.53 181 GLU A N 1
ATOM 1357 C CA . GLU A 1 181 ? 82.724 8.729 51.034 0.50 33.79 181 GLU A CA 1
ATOM 1358 C C . GLU A 1 181 ? 83.073 8.186 52.421 0.50 33.77 181 GLU A C 1
ATOM 1359 O O . GLU A 1 181 ? 83.013 6.978 52.655 0.50 32.39 181 GLU A O 1
ATOM 1365 N N . PHE A 1 182 ? 83.437 9.082 53.336 0.50 33.21 182 PHE A N 1
ATOM 1366 C CA . PHE A 1 182 ? 83.797 8.685 54.697 0.50 33.59 182 PHE A CA 1
ATOM 1367 C C . PHE A 1 182 ? 82.617 8.049 55.425 0.50 33.71 182 PHE A C 1
ATOM 1368 O O . PHE A 1 182 ? 81.524 8.612 55.464 0.50 33.00 182 PHE A O 1
ATOM 1376 N N . GLU A 1 183 ? 82.852 6.876 56.004 0.50 33.91 183 GLU A N 1
ATOM 1377 C CA . GLU A 1 183 ? 81.826 6.145 56.739 0.50 34.58 183 GLU A CA 1
ATOM 1378 C C . GLU A 1 183 ? 80.537 5.947 55.943 0.50 36.15 183 GLU A C 1
ATOM 1379 O O . GLU A 1 183 ? 79.441 6.196 56.447 0.50 35.89 183 GLU A O 1
ATOM 1385 N N . ALA A 1 184 ? 80.683 5.488 54.701 0.50 37.58 184 ALA A N 1
ATOM 1386 C CA . ALA A 1 184 ? 79.552 5.229 53.809 0.50 39.49 184 ALA A CA 1
ATOM 1387 C C . ALA A 1 184 ? 80.013 5.133 52.359 0.50 40.68 184 ALA A C 1
ATOM 1388 O O . ALA A 1 184 ? 80.383 6.137 51.751 0.50 41.01 184 ALA A O 1
ATOM 1390 N N . ARG A 1 185 ? 79.992 3.923 51.807 0.00 41.94 185 ARG A N 1
ATOM 1391 C CA . ARG A 1 185 ? 80.399 3.707 50.422 0.00 43.06 185 ARG A CA 1
ATOM 1392 C C . ARG A 1 185 ? 79.187 3.364 49.564 0.00 43.53 185 ARG A C 1
ATOM 1393 O O . ARG A 1 185 ? 78.733 2.220 49.541 0.00 43.67 185 ARG A O 1
ATOM 1401 N N . SER A 1 186 ? 78.666 4.363 48.857 0.00 44.00 186 SER A N 1
ATOM 1402 C CA . SER A 1 186 ? 77.502 4.170 48.002 0.00 44.40 186 SER A CA 1
ATOM 1403 C C . SER A 1 186 ? 77.857 4.297 46.524 0.00 44.59 186 SER A C 1
ATOM 1404 O O . SER A 1 186 ? 78.936 4.774 46.172 0.00 44.65 186 SER A O 1
ATOM 1407 N N . GLN A 1 187 ? 76.939 3.864 45.666 0.00 44.75 187 GLN A N 1
ATOM 1408 C CA . GLN A 1 187 ? 77.141 3.926 44.223 0.00 44.87 187 GLN A CA 1
ATOM 1409 C C . GLN A 1 187 ? 75.897 4.474 43.533 0.00 44.84 187 GLN A C 1
ATOM 1410 O O . GLN A 1 187 ? 74.819 3.885 43.617 0.00 44.88 187 GLN A O 1
ATOM 1416 N N . SER A 1 188 ? 76.054 5.604 42.852 0.00 44.75 188 SER A N 1
ATOM 1417 C CA . SER A 1 188 ? 74.946 6.234 42.144 0.00 44.60 188 SER A CA 1
ATOM 1418 C C . SER A 1 188 ? 75.465 7.303 41.190 0.00 44.40 188 SER A C 1
ATOM 1419 O O . SER A 1 188 ? 74.700 7.895 40.429 0.00 44.44 188 SER A O 1
ATOM 1422 N N . ALA A 1 189 ? 76.771 7.543 41.238 0.00 44.07 189 ALA A N 1
ATOM 1423 C CA . ALA A 1 189 ? 77.407 8.537 40.383 0.00 43.64 189 ALA A CA 1
ATOM 1424 C C . ALA A 1 189 ? 78.921 8.490 40.549 0.00 43.23 189 ALA A C 1
ATOM 1425 O O . ALA A 1 189 ? 79.652 9.193 39.852 0.00 43.30 189 ALA A O 1
ATOM 1427 N N . ALA A 1 190 ? 79.380 7.654 41.477 0.00 42.59 190 ALA A N 1
ATOM 1428 C CA . ALA A 1 190 ? 80.803 7.496 41.763 0.00 41.77 190 ALA A CA 1
ATOM 1429 C C . ALA A 1 190 ? 80.959 6.688 43.050 0.00 40.97 190 ALA A C 1
ATOM 1430 O O . ALA A 1 190 ? 79.975 6.412 43.736 0.00 41.12 190 ALA A O 1
ATOM 1432 N N . PRO A 1 191 ? 82.197 6.295 43.397 0.00 39.93 192 PRO A N 1
ATOM 1433 C CA . PRO A 1 191 ? 83.454 6.543 42.680 0.00 38.65 192 PRO A CA 1
ATOM 1434 C C . PRO A 1 191 ? 83.839 5.372 41.775 0.00 37.00 192 PRO A C 1
ATOM 1435 O O . PRO A 1 191 ? 84.949 4.848 41.873 0.00 37.15 192 PRO A O 1
ATOM 1439 N N . THR A 1 192 ? 82.929 4.965 40.897 0.50 34.74 193 THR A N 1
ATOM 1440 C CA . THR A 1 192 ? 83.198 3.846 40.001 0.50 31.97 193 THR A CA 1
ATOM 1441 C C . THR A 1 192 ? 83.812 4.279 38.672 0.50 28.93 193 THR A C 1
ATOM 1442 O O . THR A 1 192 ? 83.898 5.467 38.368 0.50 28.46 193 THR A O 1
ATOM 1446 N N . ALA A 1 193 ? 84.240 3.297 37.885 1.00 24.93 194 ALA A N 1
ATOM 1447 C CA . ALA A 1 193 ? 84.851 3.546 36.586 1.00 21.69 194 ALA A CA 1
ATOM 1448 C C . ALA A 1 193 ? 84.367 2.473 35.621 1.00 19.81 194 ALA A C 1
ATOM 1449 O O . ALA A 1 193 ? 83.885 1.414 36.031 1.00 22.18 194 ALA A O 1
ATOM 1451 N N . TYR A 1 194 ? 84.500 2.755 34.336 1.00 16.55 195 TYR A N 1
ATOM 1452 C CA . TYR A 1 194 ? 84.037 1.834 33.315 1.00 16.08 195 TYR A CA 1
ATOM 1453 C C . TYR A 1 194 ? 85.111 1.448 32.332 1.00 15.18 195 TYR A C 1
ATOM 1454 O O . TYR A 1 194 ? 86.140 2.118 32.212 1.00 15.20 195 TYR A O 1
ATOM 1463 N N . THR A 1 195 ? 84.858 0.366 31.600 1.00 16.14 196 THR A N 1
ATOM 1464 C CA . THR A 1 195 ? 85.716 0.033 30.468 1.00 15.35 196 THR A CA 1
ATOM 1465 C C . THR A 1 195 ? 84.902 0.638 29.299 1.00 15.26 196 THR A C 1
ATOM 1466 O O . THR A 1 195 ? 83.709 0.955 29.439 1.00 15.66 196 THR A O 1
ATOM 1470 N N . PRO A 1 196 ? 85.534 0.831 28.129 1.00 15.81 197 PRO A N 1
ATOM 1471 C CA . PRO A 1 196 ? 84.778 1.389 27.001 1.00 15.26 197 PRO A CA 1
ATOM 1472 C C . PRO A 1 196 ? 83.601 0.474 26.655 1.00 14.61 197 PRO A C 1
ATOM 1473 O O . PRO A 1 196 ? 82.576 0.934 26.163 1.00 15.33 197 PRO A O 1
ATOM 1477 N N . LEU A 1 197 ? 83.768 -0.825 26.907 1.00 15.19 198 LEU A N 1
ATOM 1478 C CA . LEU A 1 197 ? 82.712 -1.796 26.602 1.00 16.20 198 LEU A CA 1
ATOM 1479 C C . LEU A 1 197 ? 81.474 -1.562 27.461 1.00 16.34 198 LEU A C 1
ATOM 1480 O O . LEU A 1 197 ? 80.343 -1.676 26.991 1.00 16.99 198 LEU A O 1
ATOM 1485 N N . ASP A 1 198 ? 81.694 -1.220 28.727 1.00 16.71 199 ASP A N 1
ATOM 1486 C CA . ASP A 1 198 ? 80.574 -0.944 29.627 1.00 16.51 199 ASP A CA 1
ATOM 1487 C C . ASP A 1 198 ? 79.782 0.287 29.125 1.00 16.44 199 ASP A C 1
ATOM 1488 O O . ASP A 1 198 ? 78.547 0.301 29.140 1.00 17.65 199 ASP A O 1
ATOM 1493 N N . VAL A 1 199 ? 80.494 1.321 28.670 1.00 16.58 200 VAL A N 1
ATOM 1494 C CA . VAL A 1 199 ? 79.867 2.539 28.171 1.00 15.76 200 VAL A CA 1
ATOM 1495 C C . VAL A 1 199 ? 79.096 2.271 26.863 1.00 16.33 200 VAL A C 1
ATOM 1496 O O . VAL A 1 199 ? 77.963 2.744 26.678 1.00 16.83 200 VAL A O 1
ATOM 1500 N N . ALA A 1 200 ? 79.719 1.512 25.962 1.00 15.95 201 ALA A N 1
ATOM 1501 C CA . ALA A 1 200 ? 79.093 1.146 24.696 1.00 16.02 201 ALA A CA 1
ATOM 1502 C C . ALA A 1 200 ? 77.797 0.364 24.944 1.00 16.19 201 ALA A C 1
ATOM 1503 O O . ALA A 1 200 ? 76.806 0.561 24.241 1.00 16.81 201 ALA A O 1
ATOM 1505 N N . GLN A 1 201 ? 77.811 -0.526 25.933 1.00 17.17 202 GLN A N 1
ATOM 1506 C CA . GLN A 1 201 ? 76.618 -1.299 26.239 1.00 17.77 202 GLN A CA 1
ATOM 1507 C C . GLN A 1 201 ? 75.523 -0.355 26.710 1.00 17.72 202 GLN A C 1
ATOM 1508 O O . GLN A 1 201 ? 74.359 -0.495 26.308 1.00 18.20 202 GLN A O 1
ATOM 1514 N N . ALA A 1 202 ? 75.886 0.614 27.553 1.00 16.99 203 ALA A N 1
ATOM 1515 C CA . ALA A 1 202 ? 74.901 1.579 28.044 1.00 17.17 203 ALA A CA 1
ATOM 1516 C C . ALA A 1 202 ? 74.305 2.401 26.895 1.00 17.26 203 ALA A C 1
ATOM 1517 O O . ALA A 1 202 ? 73.135 2.783 26.932 1.00 19.16 203 ALA A O 1
ATOM 1519 N N . TYR A 1 203 ? 75.122 2.679 25.881 1.00 16.40 204 TYR A N 1
ATOM 1520 C CA . TYR A 1 203 ? 74.651 3.435 24.720 1.00 16.20 204 TYR A CA 1
ATOM 1521 C C . TYR A 1 203 ? 74.105 2.507 23.626 1.00 16.15 204 TYR A C 1
ATOM 1522 O O . TYR A 1 203 ? 73.914 2.923 22.484 1.00 16.76 204 TYR A O 1
ATOM 1531 N N . GLN A 1 204 ? 73.877 1.249 23.989 1.00 16.54 205 GLN A N 1
ATOM 1532 C CA . GLN A 1 204 ? 73.323 0.251 23.075 1.00 17.40 205 GLN A CA 1
ATOM 1533 C C . GLN A 1 204 ? 74.019 0.185 21.722 1.00 17.58 205 GLN A C 1
ATOM 1534 O O . GLN A 1 204 ? 73.371 0.204 20.674 1.00 17.94 205 GLN A O 1
ATOM 1540 N N . PHE A 1 205 ? 75.345 0.104 21.735 1.00 17.04 206 PHE A N 1
ATOM 1541 C CA . PHE A 1 205 ? 76.067 0.003 20.476 1.00 16.64 206 PHE A CA 1
ATOM 1542 C C . PHE A 1 205 ? 75.592 -1.296 19.819 1.00 16.58 206 PHE A C 1
ATOM 1543 O O . PHE A 1 205 ? 75.321 -2.278 20.513 1.00 16.67 206 PHE A O 1
ATOM 1551 N N . PRO A 1 206 ? 75.485 -1.315 18.477 1.00 16.55 207 PRO A N 1
ATOM 1552 C CA . PRO A 1 206 ? 75.041 -2.540 17.797 1.00 16.28 207 PRO A CA 1
ATOM 1553 C C . PRO A 1 206 ? 76.112 -3.596 17.991 1.00 17.65 207 PRO A C 1
ATOM 1554 O O . PRO A 1 206 ? 77.310 -3.310 17.868 1.00 18.19 207 PRO A O 1
ATOM 1558 N N A GLU A 1 207 ? 75.700 -4.817 18.304 0.50 17.64 208 GLU A N 1
ATOM 1559 N N B GLU A 1 207 ? 75.688 -4.813 18.306 0.50 17.60 208 GLU A N 1
ATOM 1560 C CA A GLU A 1 207 ? 76.688 -5.861 18.508 0.50 19.08 208 GLU A CA 1
ATOM 1561 C CA B GLU A 1 207 ? 76.635 -5.892 18.541 0.50 18.91 208 GLU A CA 1
ATOM 1562 C C A GLU A 1 207 ? 76.843 -6.817 17.333 0.50 18.13 208 GLU A C 1
ATOM 1563 C C B GLU A 1 207 ? 76.818 -6.836 17.350 0.50 18.11 208 GLU A C 1
ATOM 1564 O O A GLU A 1 207 ? 76.136 -6.707 16.330 0.50 18.55 208 GLU A O 1
ATOM 1565 O O B GLU A 1 207 ? 76.109 -6.728 16.350 0.50 18.64 208 GLU A O 1
ATOM 1576 N N . GLY A 1 208 ? 77.797 -7.729 17.450 1.00 18.71 209 GLY A N 1
ATOM 1577 C CA . GLY A 1 208 ? 78.068 -8.655 16.361 1.00 19.21 209 GLY A CA 1
ATOM 1578 C C . GLY A 1 208 ? 78.895 -7.939 15.292 1.00 19.81 209 GLY A C 1
ATOM 1579 O O . GLY A 1 208 ? 79.072 -8.437 14.178 1.00 20.34 209 GLY A O 1
ATOM 1580 N N . LEU A 1 209 ? 79.416 -6.762 15.647 1.00 18.92 210 LEU A N 1
ATOM 1581 C CA . LEU A 1 209 ? 80.199 -5.932 14.730 1.00 18.85 210 LEU A CA 1
ATOM 1582 C C . LEU A 1 209 ? 81.479 -5.469 15.399 1.00 18.59 210 LEU A C 1
ATOM 1583 O O . LEU A 1 209 ? 81.454 -5.078 16.568 1.00 18.98 210 LEU A O 1
ATOM 1588 N N . ASP A 1 210 ? 82.593 -5.497 14.667 1.00 17.28 211 ASP A N 1
ATOM 1589 C CA . ASP A 1 210 ? 83.885 -5.087 15.218 1.00 17.91 211 ASP A CA 1
ATOM 1590 C C . ASP A 1 210 ? 84.652 -4.084 14.359 1.00 15.03 211 ASP A C 1
ATOM 1591 O O . ASP A 1 210 ? 85.797 -3.777 14.655 1.00 14.91 211 ASP A O 1
ATOM 1596 N N . GLY A 1 211 ? 84.029 -3.573 13.305 1.00 16.28 212 GLY A N 1
ATOM 1597 C CA . GLY A 1 211 ? 84.721 -2.622 12.454 1.00 16.73 212 GLY A CA 1
ATOM 1598 C C . GLY A 1 211 ? 85.626 -3.220 11.390 1.00 15.86 212 GLY A C 1
ATOM 1599 O O . GLY A 1 211 ? 86.351 -2.480 10.732 1.00 15.29 212 GLY A O 1
ATOM 1600 N N . GLN A 1 212 ? 85.625 -4.547 11.219 1.00 15.36 213 GLN A N 1
ATOM 1601 C CA . GLN A 1 212 ? 86.453 -5.149 10.173 1.00 16.48 213 GLN A CA 1
ATOM 1602 C C . GLN A 1 212 ? 86.116 -4.490 8.829 1.00 15.41 213 GLN A C 1
ATOM 1603 O O . GLN A 1 212 ? 84.956 -4.242 8.512 1.00 15.63 213 GLN A O 1
ATOM 1609 N N . GLY A 1 213 ? 87.160 -4.209 8.052 1.00 16.27 214 GLY A N 1
ATOM 1610 C CA . GLY A 1 213 ? 86.991 -3.550 6.766 1.00 17.29 214 GLY A CA 1
ATOM 1611 C C . GLY A 1 213 ? 87.123 -2.031 6.838 1.00 17.31 214 GLY A C 1
ATOM 1612 O O . GLY A 1 213 ? 87.228 -1.370 5.806 1.00 17.94 214 GLY A O 1
ATOM 1613 N N . GLN A 1 214 ? 87.113 -1.480 8.052 1.00 16.40 215 GLN A N 1
ATOM 1614 C CA . GLN A 1 214 ? 87.227 -0.039 8.267 1.00 15.25 215 GLN A CA 1
ATOM 1615 C C . GLN A 1 214 ? 88.626 0.315 8.750 1.00 15.06 215 GLN A C 1
ATOM 1616 O O . GLN A 1 214 ? 89.307 -0.506 9.342 1.00 15.32 215 GLN A O 1
ATOM 1622 N N . CYS A 1 215 ? 89.057 1.543 8.458 1.00 14.16 216 CYS A N 1
ATOM 1623 C CA . CYS A 1 215 ? 90.318 2.050 8.975 1.00 13.85 216 CYS A CA 1
ATOM 1624 C C . CYS A 1 215 ? 89.986 3.383 9.664 1.00 13.67 216 CYS A C 1
ATOM 1625 O O . CYS A 1 215 ? 89.404 4.291 9.052 1.00 13.98 216 CYS A O 1
ATOM 1628 N N . ILE A 1 216 ? 90.317 3.454 10.948 1.00 13.29 217 ILE A N 1
ATOM 1629 C CA . ILE A 1 216 ? 90.093 4.670 11.730 1.00 12.88 217 ILE A CA 1
ATOM 1630 C C . ILE A 1 216 ? 91.448 5.384 11.838 1.00 12.85 217 ILE A C 1
ATOM 1631 O O . ILE A 1 216 ? 92.425 4.829 12.352 1.00 13.21 217 ILE A O 1
ATOM 1636 N N . ALA A 1 217 ? 91.499 6.604 11.319 1.00 12.36 218 ALA A N 1
ATOM 1637 C CA . ALA A 1 217 ? 92.685 7.448 11.422 1.00 12.05 218 ALA A CA 1
ATOM 1638 C C . ALA A 1 217 ? 92.556 8.229 12.729 1.00 12.28 218 ALA A C 1
ATOM 1639 O O . ALA A 1 217 ? 91.473 8.774 13.015 1.00 13.06 218 ALA A O 1
ATOM 1641 N N . ILE A 1 218 ? 93.618 8.268 13.524 1.00 11.22 219 ILE A N 1
ATOM 1642 C CA . ILE A 1 218 ? 93.629 9.011 14.779 1.00 12.31 219 ILE A CA 1
ATOM 1643 C C . ILE A 1 218 ? 94.754 10.045 14.679 1.00 12.78 219 ILE A C 1
ATOM 1644 O O . ILE A 1 218 ? 95.912 9.708 14.403 1.00 12.76 219 ILE A O 1
ATOM 1649 N N . ILE A 1 219 ? 94.418 11.318 14.886 1.00 11.81 220 ILE A N 1
ATOM 1650 C CA . ILE A 1 219 ? 95.385 12.399 14.772 1.00 12.70 220 ILE A CA 1
ATOM 1651 C C . ILE A 1 219 ? 96.050 12.698 16.120 1.00 12.16 220 ILE A C 1
ATOM 1652 O O . ILE A 1 219 ? 95.360 12.899 17.114 1.00 12.27 220 ILE A O 1
ATOM 1657 N N . GLU A 1 220 ? 97.387 12.744 16.139 1.00 12.62 221 GLU A N 1
ATOM 1658 C CA . GLU A 1 220 ? 98.137 13.022 17.372 1.00 12.97 221 GLU A CA 1
ATOM 1659 C C . GLU A 1 220 ? 99.181 14.090 17.108 1.00 13.03 221 GLU A C 1
ATOM 1660 O O . GLU A 1 220 ? 99.912 14.048 16.114 1.00 13.33 221 GLU A O 1
ATOM 1666 N N . LEU A 1 221 ? 99.254 15.048 18.020 1.00 12.46 222 LEU A N 1
ATOM 1667 C CA . LEU A 1 221 ? 100.154 16.184 17.873 1.00 12.69 222 LEU A CA 1
ATOM 1668 C C . LEU A 1 221 ? 101.297 16.178 18.884 1.00 14.25 222 LEU A C 1
ATOM 1669 O O . LEU A 1 221 ? 101.882 17.228 19.180 1.00 14.49 222 LEU A O 1
ATOM 1674 N N . GLY A 1 222 ? 101.597 14.998 19.425 1.00 14.10 223 GLY A N 1
ATOM 1675 C CA . GLY A 1 222 ? 102.697 14.854 20.358 1.00 14.71 223 GLY A CA 1
ATOM 1676 C C . GLY A 1 222 ? 102.717 13.459 20.952 1.00 14.28 223 GLY A C 1
ATOM 1677 O O . GLY A 1 222 ? 101.809 12.660 20.716 1.00 14.19 223 GLY A O 1
ATOM 1678 N N . GLY A 1 223 ? 103.766 13.167 21.711 1.00 13.87 224 GLY A N 1
ATOM 1679 C CA . GLY A 1 223 ? 103.881 11.890 22.392 1.00 15.11 224 GLY A CA 1
ATOM 1680 C C . GLY A 1 223 ? 103.922 10.642 21.531 1.00 14.07 224 GLY A C 1
ATOM 1681 O O . GLY A 1 223 ? 104.318 10.673 20.374 1.00 14.88 224 GLY A O 1
ATOM 1682 N N . GLY A 1 224 ? 103.481 9.547 22.134 1.00 14.86 225 GLY A N 1
ATOM 1683 C CA . GLY A 1 224 ? 103.460 8.277 21.434 1.00 15.59 225 GLY A CA 1
ATOM 1684 C C . GLY A 1 224 ? 102.829 7.188 22.280 1.00 16.41 225 GLY A C 1
ATOM 1685 O O . GLY A 1 224 ? 102.306 7.453 23.353 1.00 16.82 225 GLY A O 1
ATOM 1686 N N . TYR A 1 225 ? 102.874 5.955 21.776 1.00 16.90 226 TYR A N 1
ATOM 1687 C CA . TYR A 1 225 ? 102.346 4.794 22.504 1.00 18.17 226 TYR A CA 1
ATOM 1688 C C . TYR A 1 225 ? 103.423 3.710 22.533 1.00 18.48 226 TYR A C 1
ATOM 1689 O O . TYR A 1 225 ? 104.319 3.718 21.705 1.00 18.92 226 TYR A O 1
ATOM 1698 N N . ASP A 1 226 ? 103.329 2.797 23.493 1.00 19.26 227 ASP A N 1
ATOM 1699 C CA . ASP A 1 226 ? 104.290 1.706 23.569 1.00 20.46 227 ASP A CA 1
ATOM 1700 C C . ASP A 1 226 ? 103.459 0.437 23.461 1.00 19.17 227 ASP A C 1
ATOM 1701 O O . ASP A 1 226 ? 102.320 0.386 23.946 1.00 19.87 227 ASP A O 1
ATOM 1706 N N . GLU A 1 227 ? 104.002 -0.571 22.791 1.00 20.20 228 GLU A N 1
ATOM 1707 C CA . GLU A 1 227 ? 103.277 -1.807 22.599 1.00 20.73 228 GLU A CA 1
ATOM 1708 C C . GLU A 1 227 ? 102.916 -2.536 23.899 1.00 19.40 228 GLU A C 1
ATOM 1709 O O . GLU A 1 227 ? 101.890 -3.200 23.940 1.00 19.38 228 GLU A O 1
ATOM 1715 N N . THR A 1 228 ? 103.721 -2.407 24.956 1.00 18.99 229 THR A N 1
ATOM 1716 C CA . THR A 1 228 ? 103.407 -3.107 26.206 1.00 20.38 229 THR A CA 1
ATOM 1717 C C . THR A 1 228 ? 102.115 -2.604 26.843 1.00 17.87 229 THR A C 1
ATOM 1718 O O . THR A 1 228 ? 101.276 -3.402 27.284 1.00 18.74 229 THR A O 1
ATOM 1722 N N . SER A 1 229 ? 101.958 -1.288 26.907 1.00 18.07 230 SER A N 1
ATOM 1723 C CA . SER A 1 229 ? 100.761 -0.703 27.486 1.00 17.94 230 SER A CA 1
ATOM 1724 C C . SER A 1 229 ? 99.533 -1.172 26.704 1.00 16.08 230 SER A C 1
ATOM 1725 O O . SER A 1 229 ? 98.534 -1.605 27.310 1.00 16.72 230 SER A O 1
ATOM 1728 N N . LEU A 1 230 ? 99.605 -1.118 25.373 1.00 17.14 231 LEU A N 1
ATOM 1729 C CA . LEU A 1 230 ? 98.477 -1.560 24.542 1.00 16.67 231 LEU A CA 1
ATOM 1730 C C . LEU A 1 230 ? 98.159 -3.043 24.731 1.00 17.28 231 LEU A C 1
ATOM 1731 O O . LEU A 1 230 ? 97.000 -3.426 24.937 1.00 17.11 231 LEU A O 1
ATOM 1736 N N . ALA A 1 231 ? 99.187 -3.888 24.634 1.00 17.94 232 ALA A N 1
ATOM 1737 C CA . ALA A 1 231 ? 99.004 -5.319 24.795 1.00 18.18 232 ALA A CA 1
ATOM 1738 C C . ALA A 1 231 ? 98.395 -5.647 26.163 1.00 17.16 232 ALA A C 1
ATOM 1739 O O . ALA A 1 231 ? 97.446 -6.444 26.248 1.00 18.06 232 ALA A O 1
ATOM 1741 N N . GLN A 1 232 ? 98.899 -5.015 27.221 1.00 17.24 233 GLN A N 1
ATOM 1742 C CA . GLN A 1 232 ? 98.389 -5.265 28.573 1.00 19.48 233 GLN A CA 1
ATOM 1743 C C . GLN A 1 232 ? 96.922 -4.859 28.661 1.00 17.56 233 GLN A C 1
ATOM 1744 O O . GLN A 1 232 ? 96.099 -5.572 29.252 1.00 18.50 233 GLN A O 1
ATOM 1750 N N . TYR A 1 233 ? 96.592 -3.724 28.047 1.00 17.15 234 TYR A N 1
ATOM 1751 C CA . TYR A 1 233 ? 95.235 -3.225 28.072 1.00 16.33 234 TYR A CA 1
ATOM 1752 C C . TYR A 1 233 ? 94.260 -4.208 27.426 1.00 15.49 234 TYR A C 1
ATOM 1753 O O . TYR A 1 233 ? 93.283 -4.616 28.053 1.00 16.02 234 TYR A O 1
ATOM 1762 N N . PHE A 1 234 ? 94.519 -4.596 26.183 1.00 15.17 235 PHE A N 1
ATOM 1763 C CA . PHE A 1 234 ? 93.589 -5.487 25.513 1.00 16.00 235 PHE A CA 1
ATOM 1764 C C . PHE A 1 234 ? 93.516 -6.862 26.162 1.00 15.95 235 PHE A C 1
ATOM 1765 O O . PHE A 1 234 ? 92.436 -7.450 26.245 1.00 16.19 235 PHE A O 1
ATOM 1773 N N . ALA A 1 235 ? 94.646 -7.357 26.648 1.00 16.00 236 ALA A N 1
ATOM 1774 C CA . ALA A 1 235 ? 94.647 -8.661 27.303 1.00 17.10 236 ALA A CA 1
ATOM 1775 C C . ALA A 1 235 ? 93.781 -8.633 28.575 1.00 17.45 236 ALA A C 1
ATOM 1776 O O . ALA A 1 235 ? 93.103 -9.624 28.892 1.00 18.78 236 ALA A O 1
ATOM 1778 N N A SER A 1 236 ? 93.804 -7.517 29.301 0.50 17.02 237 SER A N 1
ATOM 1779 N N B SER A 1 236 ? 93.808 -7.514 29.293 0.50 17.27 237 SER A N 1
ATOM 1780 C CA A SER A 1 236 ? 93.021 -7.393 30.531 0.50 17.39 237 SER A CA 1
ATOM 1781 C CA B SER A 1 236 ? 93.026 -7.363 30.518 0.50 18.06 237 SER A CA 1
ATOM 1782 C C A SER A 1 236 ? 91.518 -7.373 30.247 0.50 17.57 237 SER A C 1
ATOM 1783 C C B SER A 1 236 ? 91.524 -7.366 30.245 0.50 17.83 237 SER A C 1
ATOM 1784 O O A SER A 1 236 ? 90.717 -7.698 31.127 0.50 17.38 237 SER A O 1
ATOM 1785 O O B SER A 1 236 ? 90.733 -7.703 31.129 0.50 17.59 237 SER A O 1
ATOM 1790 N N . LEU A 1 237 ? 91.133 -6.984 29.032 1.00 18.33 238 LEU A N 1
ATOM 1791 C CA . LEU A 1 237 ? 89.717 -6.962 28.630 1.00 19.85 238 LEU A CA 1
ATOM 1792 C C . LEU A 1 237 ? 89.360 -8.343 28.078 1.00 20.72 238 LEU A C 1
ATOM 1793 O O . LEU A 1 237 ? 88.187 -8.670 27.877 1.00 20.77 238 LEU A O 1
ATOM 1798 N N . GLY A 1 238 ? 90.385 -9.140 27.808 1.00 19.18 239 GLY A N 1
ATOM 1799 C CA . GLY A 1 238 ? 90.156 -10.453 27.244 1.00 21.63 239 GLY A CA 1
ATOM 1800 C C . GLY A 1 238 ? 89.704 -10.337 25.797 1.00 21.97 239 GLY A C 1
ATOM 1801 O O . GLY A 1 238 ? 88.858 -11.106 25.353 1.00 23.92 239 GLY A O 1
ATOM 1802 N N . VAL A 1 239 ? 90.271 -9.377 25.059 1.00 22.03 240 VAL A N 1
ATOM 1803 C CA . VAL A 1 239 ? 89.924 -9.166 23.647 1.00 22.81 240 VAL A CA 1
ATOM 1804 C C . VAL A 1 239 ? 91.172 -9.114 22.764 1.00 21.91 240 VAL A C 1
ATOM 1805 O O . VAL A 1 239 ? 92.248 -8.757 23.239 1.00 20.90 240 VAL A O 1
ATOM 1809 N N A SER A 1 240 ? 91.023 -9.482 21.493 0.50 22.14 241 SER A N 1
ATOM 1810 N N B SER A 1 240 ? 91.029 -9.480 21.487 0.50 22.12 241 SER A N 1
ATOM 1811 C CA A SER A 1 240 ? 92.145 -9.444 20.569 0.50 22.20 241 SER A CA 1
ATOM 1812 C CA B SER A 1 240 ? 92.153 -9.469 20.545 0.50 22.15 241 SER A CA 1
ATOM 1813 C C A SER A 1 240 ? 92.383 -7.983 20.218 0.50 22.23 241 SER A C 1
ATOM 1814 C C B SER A 1 240 ? 92.399 -8.027 20.108 0.50 22.20 241 SER A C 1
ATOM 1815 O O A SER A 1 240 ? 91.435 -7.235 19.970 0.50 23.25 241 SER A O 1
ATOM 1816 O O B SER A 1 240 ? 91.475 -7.348 19.655 0.50 23.34 241 SER A O 1
ATOM 1821 N N . ALA A 1 241 ? 93.642 -7.572 20.227 1.00 21.91 242 ALA A N 1
ATOM 1822 C CA . ALA A 1 241 ? 93.982 -6.191 19.902 1.00 21.08 242 ALA A CA 1
ATOM 1823 C C . ALA A 1 241 ? 93.920 -5.874 18.420 1.00 19.53 242 ALA A C 1
ATOM 1824 O O . ALA A 1 241 ? 94.184 -6.728 17.573 1.00 19.63 242 ALA A O 1
ATOM 1826 N N . PRO A 1 242 ? 93.559 -4.632 18.088 1.00 18.92 243 PRO A N 1
ATOM 1827 C CA . PRO A 1 242 ? 93.493 -4.255 16.677 1.00 17.83 243 PRO A CA 1
ATOM 1828 C C . PRO A 1 242 ? 94.908 -4.051 16.151 1.00 16.88 243 PRO A C 1
ATOM 1829 O O . PRO A 1 242 ? 95.869 -3.927 16.928 1.00 16.32 243 PRO A O 1
ATOM 1833 N N . GLN A 1 243 ? 95.021 -4.037 14.824 1.00 16.05 244 GLN A N 1
ATOM 1834 C CA . GLN A 1 243 ? 96.283 -3.725 14.176 1.00 16.38 244 GLN A CA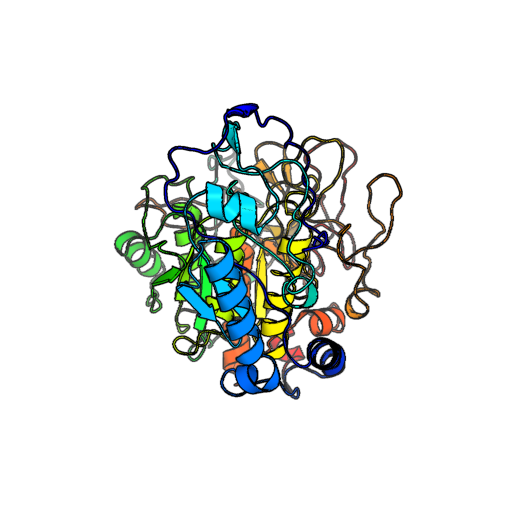 1
ATOM 1835 C C . GLN A 1 243 ? 96.421 -2.201 14.314 1.00 15.26 244 GLN A C 1
ATOM 1836 O O . GLN A 1 243 ? 95.480 -1.460 14.008 1.00 15.86 244 GLN A O 1
ATOM 1842 N N . VAL A 1 244 ? 97.576 -1.757 14.779 1.00 15.12 245 VAL A N 1
ATOM 1843 C CA . VAL A 1 244 ? 97.850 -0.331 14.959 1.00 15.61 245 VAL A CA 1
ATOM 1844 C C . VAL A 1 244 ? 99.117 0.025 14.190 1.00 15.67 245 VAL A C 1
ATOM 1845 O O . VAL A 1 244 ? 100.146 -0.641 14.344 1.00 16.70 245 VAL A O 1
ATOM 1849 N N A VAL A 1 245 ? 99.056 1.073 13.382 0.50 15.36 246 VAL A N 1
ATOM 1850 N N B VAL A 1 245 ? 99.026 1.050 13.337 0.50 15.44 246 VAL A N 1
ATOM 1851 C CA A VAL A 1 245 ? 100.241 1.494 12.673 0.50 16.77 246 VAL A CA 1
ATOM 1852 C CA B VAL A 1 245 ? 100.144 1.496 12.502 0.50 16.94 246 VAL A CA 1
ATOM 1853 C C A VAL A 1 245 ? 100.423 2.982 12.879 0.50 16.12 246 VAL A C 1
ATOM 1854 C C B VAL A 1 245 ? 100.404 3.004 12.651 0.50 16.44 246 VAL A C 1
ATOM 1855 O O A VAL A 1 245 ? 99.465 3.732 13.119 0.50 14.68 246 VAL A O 1
ATOM 1856 O O B VAL A 1 245 ? 99.451 3.798 12.626 0.50 15.27 246 VAL A O 1
ATOM 1863 N N . SER A 1 246 ? 101.673 3.395 12.820 1.00 16.36 247 SER A N 1
ATOM 1864 C CA . SER A 1 246 ? 102.033 4.801 12.973 1.00 17.26 247 SER A CA 1
ATOM 1865 C C . SER A 1 246 ? 102.426 5.391 11.632 1.00 18.98 247 SER A C 1
ATOM 1866 O O . SER A 1 246 ? 103.064 4.720 10.804 1.00 19.29 247 SER A O 1
ATOM 1869 N N . VAL A 1 247 ? 102.041 6.647 11.419 1.00 17.49 248 VAL A N 1
ATOM 1870 C CA . VAL A 1 247 ? 102.334 7.390 10.199 1.00 17.40 248 VAL A CA 1
ATOM 1871 C C . VAL A 1 247 ? 102.992 8.709 10.604 1.00 17.55 248 VAL A C 1
ATOM 1872 O O . VAL A 1 247 ? 102.469 9.439 11.464 1.00 17.34 248 VAL A O 1
ATOM 1876 N N . SER A 1 248 ? 104.141 9.009 9.999 1.00 17.45 249 SER A N 1
ATOM 1877 C CA . SER A 1 248 ? 104.900 10.221 10.290 1.00 17.54 249 SER A CA 1
ATOM 1878 C C . SER A 1 248 ? 104.515 11.356 9.357 1.00 17.58 249 SER A C 1
ATOM 1879 O O . SER A 1 248 ? 104.508 11.195 8.136 1.00 19.52 249 SER A O 1
ATOM 1882 N N . VAL A 1 249 ? 104.190 12.505 9.949 1.00 16.75 250 VAL A N 1
ATOM 1883 C CA . VAL A 1 249 ? 103.826 13.693 9.193 1.00 16.60 250 VAL A CA 1
ATOM 1884 C C . VAL A 1 249 ? 104.766 14.797 9.625 1.00 16.76 250 VAL A C 1
ATOM 1885 O O . VAL A 1 249 ? 104.981 15.007 10.821 1.00 16.49 250 VAL A O 1
ATOM 1889 N N . ASP A 1 250 ? 105.352 15.455 8.626 1.00 17.98 251 ASP A N 1
ATOM 1890 C CA . ASP A 1 250 ? 106.277 16.560 8.854 1.00 18.84 251 ASP A CA 1
ATOM 1891 C C . ASP A 1 250 ? 107.405 16.179 9.813 1.00 20.17 251 ASP A C 1
ATOM 1892 O O . ASP A 1 250 ? 107.827 16.976 10.641 1.00 21.92 251 ASP A O 1
ATOM 1897 N N . GLY A 1 251 ? 107.871 14.938 9.710 1.00 21.74 252 GLY A N 1
ATOM 1898 C CA . GLY A 1 251 ? 108.972 14.506 10.557 1.00 22.59 252 GLY A CA 1
ATOM 1899 C C . GLY A 1 251 ? 108.640 14.044 11.963 1.00 23.15 252 GLY A C 1
ATOM 1900 O O . GLY A 1 251 ? 109.511 13.561 12.683 1.00 24.18 252 GLY A O 1
ATOM 1901 N N . ALA A 1 252 ? 107.388 14.191 12.383 1.00 21.57 253 ALA A N 1
ATOM 1902 C CA . ALA A 1 252 ? 107.014 13.740 13.717 1.00 21.66 253 ALA A CA 1
ATOM 1903 C C . ALA A 1 252 ? 106.816 12.229 13.691 1.00 21.44 253 ALA A C 1
ATOM 1904 O O . ALA A 1 252 ? 106.402 11.663 12.680 1.00 22.00 253 ALA A O 1
ATOM 1906 N N . THR A 1 253 ? 107.112 11.572 14.802 1.00 20.48 254 THR A N 1
ATOM 1907 C CA . THR A 1 253 ? 106.973 10.121 14.850 1.00 21.02 254 THR A CA 1
ATOM 1908 C C . THR A 1 253 ? 106.351 9.674 16.168 1.00 19.75 254 THR A C 1
ATOM 1909 O O . THR A 1 253 ? 106.078 10.513 17.037 1.00 20.82 254 THR A O 1
ATOM 1913 N N . ASN A 1 254 ? 106.135 8.362 16.308 1.00 20.53 255 ASN A N 1
ATOM 1914 C CA . ASN A 1 254 ? 105.584 7.771 17.528 1.00 20.61 255 ASN A CA 1
ATOM 1915 C C . ASN A 1 254 ? 106.694 7.897 18.553 1.00 20.77 255 ASN A C 1
ATOM 1916 O O . ASN A 1 254 ? 107.644 7.102 18.552 1.00 21.76 255 ASN A O 1
ATOM 1921 N N A GLN A 1 255 ? 106.587 8.885 19.434 0.50 20.64 256 GLN A N 1
ATOM 1922 N N B GLN A 1 255 ? 106.579 8.878 19.438 0.50 20.64 256 GLN A N 1
ATOM 1923 C CA A GLN A 1 255 ? 107.627 9.112 20.426 0.50 21.83 256 GLN A CA 1
ATOM 1924 C CA B GLN A 1 255 ? 107.619 9.107 20.426 0.50 21.86 256 GLN A CA 1
ATOM 1925 C C A GLN A 1 255 ? 107.100 9.324 21.843 0.50 21.09 256 GLN A C 1
ATOM 1926 C C B GLN A 1 255 ? 107.094 9.323 21.841 0.50 21.09 256 GLN A C 1
ATOM 1927 O O A GLN A 1 255 ? 106.884 10.464 22.273 0.50 21.40 256 GLN A O 1
ATOM 1928 O O B GLN A 1 255 ? 106.875 10.463 22.268 0.50 21.40 256 GLN A O 1
ATOM 1939 N N . PRO A 1 256 ? 106.886 8.229 22.592 1.00 21.24 257 PRO A N 1
ATOM 1940 C CA . PRO A 1 256 ? 106.384 8.340 23.969 1.00 22.04 257 PRO A CA 1
ATOM 1941 C C . PRO A 1 256 ? 107.355 9.195 24.794 1.00 22.89 257 PRO A C 1
ATOM 1942 O O . PRO A 1 256 ? 108.566 9.169 24.543 1.00 24.93 257 PRO A O 1
ATOM 1946 N N . THR A 1 257 ? 106.845 9.952 25.766 1.00 21.16 258 THR A N 1
ATOM 1947 C CA . THR A 1 257 ? 107.724 10.772 26.606 1.00 21.26 258 THR A CA 1
ATOM 1948 C C . THR A 1 257 ? 107.775 10.176 28.004 1.00 21.06 258 THR A C 1
ATOM 1949 O O . THR A 1 257 ? 108.677 10.493 28.787 1.00 23.39 258 THR A O 1
ATOM 1953 N N . GLY A 1 258 ? 106.802 9.330 28.331 1.00 20.79 259 GLY A N 1
ATOM 1954 C CA . GLY A 1 258 ? 106.752 8.720 29.648 1.00 19.58 259 GLY A CA 1
ATOM 1955 C C . GLY A 1 258 ? 105.913 9.464 30.683 1.00 18.93 259 GLY A C 1
ATOM 1956 O O . GLY A 1 258 ? 105.727 8.975 31.798 1.00 18.93 259 GLY A O 1
ATOM 1957 N N A ASP A 1 259 ? 105.401 10.635 30.313 0.50 16.79 260 ASP A N 1
ATOM 1958 N N B ASP A 1 259 ? 105.410 10.642 30.310 0.50 17.34 260 ASP A N 1
ATOM 1959 C CA A ASP A 1 259 ? 104.578 11.440 31.219 0.50 15.58 260 ASP A CA 1
ATOM 1960 C CA B ASP A 1 259 ? 104.578 11.480 31.189 0.50 16.79 260 ASP A CA 1
ATOM 1961 C C A ASP A 1 259 ? 103.105 11.085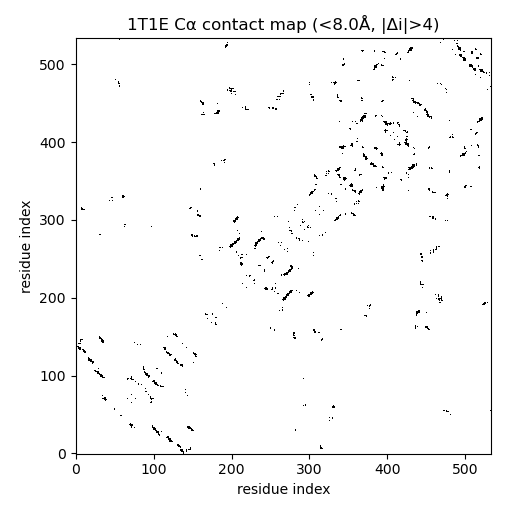 31.043 0.50 14.57 260 ASP A C 1
ATOM 1962 C C B ASP A 1 259 ? 103.095 11.104 31.039 0.50 15.14 260 ASP A C 1
ATOM 1963 O O A ASP A 1 259 ? 102.527 11.301 29.969 0.50 15.13 260 ASP A O 1
ATOM 1964 O O B ASP A 1 259 ? 102.503 11.316 29.973 0.50 15.33 260 ASP A O 1
ATOM 1973 N N . PRO A 1 260 ? 102.469 10.569 32.097 1.00 15.87 261 PRO A N 1
ATOM 1974 C CA . PRO A 1 260 ? 101.052 10.194 31.978 1.00 14.61 261 PRO A CA 1
ATOM 1975 C C . PRO A 1 260 ? 100.073 11.315 31.707 1.00 14.81 261 PRO A C 1
ATOM 1976 O O . PRO A 1 260 ? 99.021 11.065 31.113 1.00 14.89 261 PRO A O 1
ATOM 1980 N N . ASN A 1 261 ? 100.402 12.533 32.139 1.00 14.11 262 ASN A N 1
ATOM 1981 C CA . ASN A 1 261 ? 99.538 13.683 31.897 1.00 14.19 262 ASN A CA 1
ATOM 1982 C C . ASN A 1 261 ? 100.001 14.426 30.648 1.00 13.81 262 ASN A C 1
ATOM 1983 O O . ASN A 1 261 ? 99.499 15.507 30.335 1.00 14.51 262 ASN A O 1
ATOM 1988 N N . GLY A 1 262 ? 100.969 13.852 29.940 1.00 14.56 263 GLY A N 1
ATOM 1989 C CA . GLY A 1 262 ? 101.435 14.449 28.711 1.00 14.71 263 GLY A CA 1
ATOM 1990 C C . GLY A 1 262 ? 100.701 13.865 27.506 1.00 14.31 263 GLY A C 1
ATOM 1991 O O . GLY A 1 262 ? 99.705 13.138 27.650 1.00 13.86 263 GLY A O 1
ATOM 1992 N N . PRO A 1 263 ? 101.180 14.154 26.300 1.00 13.57 264 PRO A N 1
ATOM 1993 C CA . PRO A 1 263 ? 100.509 13.624 25.111 1.00 13.73 264 PRO A CA 1
ATOM 1994 C C . PRO A 1 263 ? 100.365 12.096 25.059 1.00 13.61 264 PRO A C 1
ATOM 1995 O O . PRO A 1 263 ? 99.455 11.601 24.395 1.00 13.44 264 PRO A O 1
ATOM 1999 N N . ASP A 1 264 ? 101.236 11.354 25.737 1.00 13.84 265 ASP A N 1
ATOM 2000 C CA . ASP A 1 264 ? 101.123 9.887 25.751 1.00 13.80 265 ASP A CA 1
ATOM 2001 C C . ASP A 1 264 ? 99.733 9.471 26.248 1.00 13.94 265 ASP A C 1
ATOM 2002 O O . ASP A 1 264 ? 99.174 8.466 25.786 1.00 13.15 265 ASP A O 1
ATOM 2007 N N . GLY A 1 265 ? 99.207 10.194 27.237 1.00 13.19 266 GLY A N 1
ATOM 2008 C CA . GLY A 1 265 ? 97.890 9.874 27.756 1.00 12.90 266 GLY A CA 1
ATOM 2009 C C . GLY A 1 265 ? 96.826 9.913 26.661 1.00 12.66 266 GLY A C 1
ATOM 2010 O O . GLY A 1 265 ? 95.948 9.052 26.593 1.00 12.63 266 GLY A O 1
ATOM 2011 N N . GLU A 1 266 ? 96.894 10.928 25.806 1.00 12.76 267 GLU A N 1
ATOM 2012 C CA . GLU A 1 266 ? 95.938 11.070 24.717 1.00 12.45 267 GLU A CA 1
ATOM 2013 C C . GLU A 1 266 ? 96.125 9.974 23.692 1.00 12.26 267 GLU A C 1
ATOM 2014 O O . GLU A 1 266 ? 95.172 9.334 23.265 1.00 12.16 267 GLU A O 1
ATOM 2020 N N . VAL A 1 267 ? 97.371 9.764 23.273 1.00 12.51 268 VAL A N 1
ATOM 2021 C CA . VAL A 1 267 ? 97.643 8.761 22.252 1.00 12.56 268 VAL A CA 1
ATOM 2022 C C . VAL A 1 267 ? 97.150 7.390 22.675 1.00 12.04 268 VAL A C 1
ATOM 2023 O O . VAL A 1 267 ? 96.458 6.689 21.926 1.00 11.65 268 VAL A O 1
ATOM 2027 N N . GLU A 1 268 ? 97.486 7.012 23.894 1.00 12.01 269 GLU A N 1
ATOM 2028 C CA . GLU A 1 268 ? 97.090 5.695 24.356 1.00 12.55 269 GLU A CA 1
ATOM 2029 C C . GLU A 1 268 ? 95.606 5.568 24.663 1.00 12.68 269 GLU A C 1
ATOM 2030 O O . GLU A 1 268 ? 95.006 4.539 24.345 1.00 12.52 269 GLU A O 1
ATOM 2036 N N . LEU A 1 269 ? 94.971 6.585 25.243 1.00 11.99 270 LEU A N 1
ATOM 2037 C CA . LEU A 1 269 ? 93.534 6.441 25.478 1.00 11.73 270 LEU A CA 1
ATOM 2038 C C . LEU A 1 269 ? 92.794 6.408 24.129 1.00 12.47 270 LEU A C 1
ATOM 2039 O O . LEU A 1 269 ? 91.832 5.664 23.991 1.00 11.57 270 LEU A O 1
ATOM 2044 N N . ASP A 1 270 ? 93.251 7.164 23.134 1.00 11.29 271 ASP A N 1
ATOM 2045 C CA . ASP A 1 270 ? 92.576 7.170 21.841 1.00 12.13 271 ASP A CA 1
ATOM 2046 C C . ASP A 1 270 ? 92.552 5.763 21.228 1.00 12.63 271 ASP A C 1
ATOM 2047 O O . ASP A 1 270 ? 91.519 5.262 20.767 1.00 12.02 271 ASP A O 1
ATOM 2052 N N . ILE A 1 271 ? 93.720 5.129 21.224 1.00 13.01 272 ILE A N 1
ATOM 2053 C CA . ILE A 1 271 ? 93.866 3.786 20.668 1.00 12.58 272 ILE A CA 1
ATOM 2054 C C . ILE A 1 271 ? 93.099 2.758 21.492 1.00 12.65 272 ILE A C 1
ATOM 2055 O O . ILE A 1 271 ? 92.412 1.894 20.932 1.00 12.51 272 ILE A O 1
ATOM 2060 N N . GLU A 1 272 ? 93.199 2.845 22.816 1.00 12.41 273 GLU A N 1
ATOM 2061 C CA . GLU A 1 272 ? 92.527 1.886 23.676 1.00 12.69 273 GLU A CA 1
ATOM 2062 C C . GLU A 1 272 ? 91.010 1.972 23.593 1.00 12.01 273 GLU A C 1
ATOM 2063 O O . GLU A 1 272 ? 90.337 0.928 23.528 1.00 12.71 273 GLU A O 1
ATOM 2069 N N . VAL A 1 273 ? 90.459 3.195 23.605 1.00 11.95 274 VAL A N 1
ATOM 2070 C CA . VAL A 1 273 ? 89.013 3.357 23.510 1.00 12.56 274 VAL A CA 1
ATOM 2071 C C . VAL A 1 273 ? 88.485 2.915 22.140 1.00 12.74 274 VAL A C 1
ATOM 2072 O O . VAL A 1 273 ? 87.558 2.104 22.062 1.00 13.59 274 VAL A O 1
ATOM 2076 N N . ALA A 1 274 ? 89.068 3.419 21.061 1.00 12.36 275 ALA A N 1
ATOM 2077 C CA . ALA A 1 274 ? 88.600 3.019 19.734 1.00 12.26 275 ALA A CA 1
ATOM 2078 C C . ALA A 1 274 ? 88.849 1.527 19.479 1.00 12.54 275 ALA A C 1
ATOM 2079 O O . ALA A 1 274 ? 87.972 0.830 18.954 1.00 14.47 275 ALA A O 1
ATOM 2081 N N . GLY A 1 275 ? 90.029 1.057 19.859 1.00 12.78 276 GLY A N 1
ATOM 2082 C CA . GLY A 1 275 ? 90.406 -0.334 19.647 1.00 13.42 276 GLY A CA 1
ATOM 2083 C C . GLY A 1 275 ? 89.585 -1.339 20.435 1.00 14.95 276 GLY A C 1
ATOM 2084 O O . GLY A 1 275 ? 89.309 -2.441 19.948 1.00 15.91 276 GLY A O 1
ATOM 2085 N N . ALA A 1 276 ? 89.200 -0.984 21.653 1.00 13.70 277 ALA A N 1
ATOM 2086 C CA . ALA A 1 276 ? 88.400 -1.894 22.460 1.00 15.46 277 ALA A CA 1
ATOM 2087 C C . ALA A 1 276 ? 87.037 -2.139 21.826 1.00 14.76 277 ALA A C 1
ATOM 2088 O O . ALA A 1 276 ? 86.493 -3.256 21.914 1.00 16.76 277 ALA A O 1
ATOM 2090 N N . LEU A 1 277 ? 86.491 -1.114 21.175 1.00 14.07 278 LEU A N 1
ATOM 2091 C CA . LEU A 1 277 ? 85.154 -1.179 20.593 1.00 14.39 278 LEU A CA 1
ATOM 2092 C C . LEU A 1 277 ? 85.079 -1.578 19.123 1.00 13.96 278 LEU A C 1
ATOM 2093 O O . LEU A 1 277 ? 84.061 -2.124 18.674 1.00 15.98 278 LEU A O 1
ATOM 2098 N N . ALA A 1 278 ? 86.130 -1.301 18.367 1.00 13.19 279 ALA A N 1
ATOM 2099 C CA . ALA A 1 278 ? 86.190 -1.691 16.956 1.00 13.95 279 ALA A CA 1
ATOM 2100 C C . ALA A 1 278 ? 87.523 -2.405 16.744 1.00 14.50 279 ALA A C 1
ATOM 2101 O O . ALA A 1 278 ? 88.356 -1.958 15.951 1.00 14.68 279 ALA A O 1
ATOM 2103 N N . PRO A 1 279 ? 87.744 -3.543 17.446 1.00 14.96 280 PRO A N 1
ATOM 2104 C CA . PRO A 1 279 ? 89.013 -4.262 17.297 1.00 15.89 280 PRO A CA 1
ATOM 2105 C C . PRO A 1 279 ? 89.319 -4.821 15.899 1.00 15.84 280 PRO A C 1
ATOM 2106 O O . PRO A 1 279 ? 90.462 -5.183 15.609 1.00 17.73 280 PRO A O 1
ATOM 2110 N N . GLY A 1 280 ? 88.299 -4.872 15.051 1.00 15.40 281 GLY A N 1
ATOM 2111 C CA . GLY A 1 280 ? 88.490 -5.341 13.686 1.00 16.72 281 GLY A CA 1
ATOM 2112 C C . GLY A 1 280 ? 88.937 -4.238 12.737 1.00 16.27 281 GLY A C 1
ATOM 2113 O O . GLY A 1 280 ? 89.329 -4.499 11.598 1.00 17.41 281 GLY A O 1
ATOM 2114 N N . ALA A 1 281 ? 88.866 -2.985 13.195 1.00 15.54 282 ALA A N 1
ATOM 2115 C CA . ALA A 1 281 ? 89.275 -1.865 12.372 1.00 15.16 282 ALA A CA 1
ATOM 2116 C C . ALA A 1 281 ? 90.791 -1.718 12.415 1.00 15.55 282 ALA A C 1
ATOM 2117 O O . ALA A 1 281 ? 91.425 -2.065 13.393 1.00 17.67 282 ALA A O 1
ATOM 2119 N N . LYS A 1 282 ? 91.371 -1.226 11.332 1.00 15.08 283 LYS A N 1
ATOM 2120 C CA . LYS A 1 282 ? 92.801 -0.945 11.322 1.00 15.26 283 LYS A CA 1
ATOM 2121 C C . LYS A 1 282 ? 92.901 0.462 11.926 1.00 14.08 283 LYS A C 1
ATOM 2122 O O . LYS A 1 282 ? 92.174 1.368 11.511 1.00 15.96 283 LYS A O 1
ATOM 2128 N N A ILE A 1 283 ? 93.779 0.649 12.900 0.50 13.64 284 ILE A N 1
ATOM 2129 N N B ILE A 1 283 ? 93.788 0.634 12.895 0.50 13.82 284 ILE A N 1
ATOM 2130 C CA A ILE A 1 283 ? 93.943 1.963 13.511 0.50 13.87 284 ILE A CA 1
ATOM 2131 C CA B ILE A 1 283 ? 93.977 1.930 13.530 0.50 14.10 284 ILE A CA 1
ATOM 2132 C C A ILE A 1 283 ? 95.243 2.569 13.018 0.50 14.04 284 ILE A C 1
ATOM 2133 C C B ILE A 1 283 ? 95.254 2.532 12.957 0.50 14.30 284 ILE A C 1
ATOM 2134 O O A ILE A 1 283 ? 96.321 2.041 13.295 0.50 15.67 284 ILE A O 1
ATOM 2135 O O B ILE A 1 283 ? 96.328 1.947 13.087 0.50 15.46 284 ILE A O 1
ATOM 2144 N N . ALA A 1 284 ? 95.129 3.675 12.284 1.00 14.24 285 ALA A N 1
ATOM 2145 C CA . ALA A 1 284 ? 96.284 4.357 11.711 1.00 13.74 285 ALA A CA 1
ATOM 2146 C C . ALA A 1 284 ? 96.459 5.644 12.510 1.00 13.06 285 ALA A C 1
ATOM 2147 O O . ALA A 1 284 ? 95.552 6.488 12.561 1.00 14.28 285 ALA A O 1
ATOM 2149 N N . VAL A 1 285 ? 97.598 5.785 13.165 1.00 12.77 286 VAL A N 1
ATOM 2150 C CA . VAL A 1 285 ? 97.865 6.931 14.031 1.00 12.52 286 VAL A CA 1
ATOM 2151 C C . VAL A 1 285 ? 98.830 7.876 13.336 1.00 13.31 286 VAL A C 1
ATOM 2152 O O . VAL A 1 285 ? 99.986 7.514 13.061 1.00 14.60 286 VAL A O 1
ATOM 2156 N N . TYR A 1 286 ? 98.353 9.079 13.033 1.00 13.70 287 TYR A N 1
ATOM 2157 C CA . TYR A 1 286 ? 99.132 10.086 12.343 1.00 12.82 287 TYR A CA 1
ATOM 2158 C C . TYR A 1 286 ? 99.741 11.068 13.314 1.00 14.01 287 TYR A C 1
ATOM 2159 O O . TYR A 1 286 ? 99.017 11.834 13.970 1.00 13.57 287 TYR A O 1
ATOM 2168 N N . PHE A 1 287 ? 101.073 11.064 13.403 1.00 13.59 288 PHE A N 1
ATOM 2169 C CA . PHE A 1 287 ? 101.804 11.976 14.272 1.00 13.69 288 PHE A CA 1
ATOM 2170 C C . PHE A 1 287 ? 102.310 13.190 13.502 1.00 13.38 288 PHE A C 1
ATOM 2171 O O . PHE A 1 287 ? 102.908 13.063 12.424 1.00 14.88 288 PHE A O 1
ATOM 2179 N N . ALA A 1 288 ? 102.071 14.382 14.050 1.00 13.89 289 ALA A N 1
ATOM 2180 C CA . ALA A 1 288 ? 102.504 15.624 13.419 1.00 13.95 289 ALA A CA 1
ATOM 2181 C C . ALA A 1 288 ? 102.890 16.642 14.479 1.00 15.19 289 ALA A C 1
ATOM 2182 O O . ALA A 1 288 ? 102.547 16.488 15.640 1.00 14.84 289 ALA A O 1
ATOM 2184 N N . PRO A 1 289 ? 103.627 17.693 14.082 1.00 15.49 290 PRO A N 1
ATOM 2185 C CA . PRO A 1 289 ? 104.007 18.711 15.068 1.00 16.49 290 PRO A CA 1
ATOM 2186 C C . PRO A 1 289 ? 102.744 19.461 15.513 1.00 15.48 290 PRO A C 1
ATOM 2187 O O . PRO A 1 289 ? 101.768 19.591 14.753 1.00 15.75 290 PRO A O 1
ATOM 2191 N N . ASN A 1 290 ? 102.779 19.962 16.739 1.00 15.27 291 ASN A N 1
ATOM 2192 C CA . ASN A 1 290 ? 101.654 20.727 17.274 1.00 15.92 291 ASN A CA 1
ATOM 2193 C C . ASN A 1 290 ? 101.771 22.190 16.824 1.00 14.89 291 ASN A C 1
ATOM 2194 O O . ASN A 1 290 ? 102.171 23.069 17.610 1.00 18.00 291 ASN A O 1
ATOM 2199 N N . THR A 1 291 ? 101.476 22.436 15.552 1.00 15.05 292 THR A N 1
ATOM 2200 C CA . THR A 1 291 ? 101.473 23.788 14.971 1.00 14.44 292 THR A CA 1
ATOM 2201 C C . THR A 1 291 ? 100.274 23.805 14.027 1.00 13.74 292 THR A C 1
ATOM 2202 O O . THR A 1 291 ? 99.734 22.734 13.687 1.00 13.67 292 THR A O 1
ATOM 2206 N N . ASP A 1 292 ? 99.836 24.980 13.579 1.00 14.17 293 ASP A N 1
ATOM 2207 C CA . ASP A 1 292 ? 98.721 25.003 12.656 1.00 14.17 293 ASP A CA 1
ATOM 2208 C C . ASP A 1 292 ? 99.041 24.198 11.386 1.00 13.85 293 ASP A C 1
ATOM 2209 O O . ASP A 1 292 ? 98.195 23.451 10.896 1.00 13.65 293 ASP A O 1
ATOM 2214 N N . ALA A 1 293 ? 100.266 24.321 10.873 1.00 13.62 294 ALA A N 1
ATOM 2215 C CA . ALA A 1 293 ? 100.669 23.568 9.683 1.00 13.69 294 ALA A CA 1
ATOM 2216 C C . ALA A 1 293 ? 100.683 22.047 9.961 1.00 13.57 294 ALA A C 1
ATOM 2217 O O . ALA A 1 293 ? 100.209 21.257 9.145 1.00 13.48 294 ALA A O 1
ATOM 2219 N N . GLY A 1 294 ? 101.222 21.646 11.101 1.00 13.40 295 GLY A N 1
ATOM 2220 C CA . GLY A 1 294 ? 101.281 20.223 11.410 1.00 13.87 295 GLY A CA 1
ATOM 2221 C C . GLY A 1 294 ? 99.888 19.624 11.527 1.00 14.24 295 GLY A C 1
ATOM 2222 O O . GLY A 1 294 ? 99.620 18.517 11.040 1.00 13.19 295 GLY A O 1
ATOM 2223 N N . PHE A 1 295 ? 98.979 20.345 12.176 1.00 13.49 296 PHE A N 1
ATOM 2224 C CA . PHE A 1 295 ? 97.610 19.863 12.356 1.00 12.79 296 PHE A CA 1
ATOM 2225 C C . PHE A 1 295 ? 96.953 19.723 10.986 1.00 13.17 296 PHE A C 1
ATOM 2226 O O . PHE A 1 295 ? 96.358 18.689 10.687 1.00 13.52 296 PHE A O 1
ATOM 2234 N N . LEU A 1 296 ? 97.069 20.748 10.140 1.00 12.88 297 LEU A N 1
ATOM 2235 C CA . LEU A 1 296 ? 96.491 20.692 8.803 1.00 13.29 297 LEU A CA 1
ATOM 2236 C C . LEU A 1 296 ? 97.076 19.510 8.024 1.00 13.28 297 LEU A C 1
ATOM 2237 O O . LEU A 1 296 ? 96.337 18.750 7.408 1.00 14.30 297 LEU A O 1
ATOM 2242 N N . ASN A 1 297 ? 98.406 19.380 8.038 1.00 12.95 298 ASN A N 1
ATOM 2243 C CA . ASN A 1 297 ? 99.045 18.314 7.278 1.00 12.65 298 ASN A CA 1
ATOM 2244 C C . ASN A 1 297 ? 98.686 16.924 7.779 1.00 13.41 298 ASN A C 1
ATOM 2245 O O . ASN A 1 297 ? 98.578 16.002 6.980 1.00 12.98 298 ASN A O 1
ATOM 2250 N N . ALA A 1 298 ? 98.463 16.771 9.076 1.00 12.49 299 ALA A N 1
ATOM 2251 C CA . ALA A 1 298 ? 98.053 15.475 9.605 1.00 13.77 299 ALA A CA 1
ATOM 2252 C C . ALA A 1 298 ? 96.673 15.128 9.044 1.00 13.28 299 ALA A C 1
ATOM 2253 O O . ALA A 1 298 ? 96.432 14.001 8.613 1.00 13.07 299 ALA A O 1
ATOM 2255 N N A ILE A 1 299 ? 95.760 16.093 9.040 0.50 13.33 300 ILE A N 1
ATOM 2256 N N B ILE A 1 299 ? 95.778 16.112 9.038 0.50 13.65 300 ILE A N 1
ATOM 2257 C CA A ILE A 1 299 ? 94.407 15.853 8.537 0.50 12.47 300 ILE A CA 1
ATOM 2258 C CA B ILE A 1 299 ? 94.422 15.924 8.530 0.50 13.39 300 ILE A CA 1
ATOM 2259 C C A ILE A 1 299 ? 94.371 15.604 7.018 0.50 12.34 300 ILE A C 1
ATOM 2260 C C B ILE A 1 299 ? 94.406 15.595 7.039 0.50 12.65 300 ILE A C 1
ATOM 2261 O O A ILE A 1 299 ? 93.702 14.674 6.556 0.50 12.96 300 ILE A O 1
ATOM 2262 O O B ILE A 1 299 ? 93.795 14.607 6.626 0.50 13.41 300 ILE A O 1
ATOM 2271 N N . THR A 1 300 ? 95.081 16.408 6.229 1.00 12.72 301 THR A N 1
ATOM 2272 C CA . THR A 1 300 ? 95.079 16.180 4.782 1.00 13.70 301 THR A CA 1
ATOM 2273 C C . THR A 1 300 ? 95.774 14.856 4.474 1.00 13.16 301 THR A C 1
ATOM 2274 O O . THR A 1 300 ? 95.355 14.144 3.556 1.00 13.90 301 THR A O 1
ATOM 2278 N N . THR A 1 301 ? 96.824 14.533 5.214 1.00 12.96 302 THR A N 1
ATOM 2279 C CA . THR A 1 301 ? 97.499 13.256 4.956 1.00 14.00 302 THR A CA 1
ATOM 2280 C C . THR A 1 301 ? 96.534 12.092 5.206 1.00 13.57 302 THR A C 1
ATOM 2281 O O . THR A 1 301 ? 96.399 11.194 4.363 1.00 14.06 302 THR A O 1
ATOM 2285 N N . ALA A 1 302 ? 95.827 12.115 6.334 1.00 13.08 303 ALA A N 1
ATOM 2286 C CA . ALA A 1 302 ? 94.890 11.043 6.620 1.00 13.52 303 ALA A CA 1
ATOM 2287 C C . ALA A 1 302 ? 93.708 11.018 5.648 1.00 14.01 303 ALA A C 1
ATOM 2288 O O . ALA A 1 302 ? 93.356 9.957 5.099 1.00 14.94 303 ALA A O 1
ATOM 2290 N N . VAL A 1 303 ? 93.111 12.179 5.396 1.00 13.78 304 VAL A N 1
ATOM 2291 C CA . VAL A 1 303 ? 91.944 12.229 4.526 1.00 14.01 304 VAL A CA 1
ATOM 2292 C C . VAL A 1 303 ? 92.264 11.728 3.120 1.00 14.72 304 VAL A C 1
ATOM 2293 O O . VAL A 1 303 ? 91.483 10.983 2.529 1.00 15.77 304 VAL A O 1
ATOM 2297 N N . HIS A 1 304 ? 93.419 12.126 2.593 1.00 14.24 305 HIS A N 1
ATOM 2298 C CA . HIS A 1 304 ? 93.805 11.727 1.241 1.00 15.61 305 HIS A CA 1
ATOM 2299 C C . HIS A 1 304 ? 94.730 10.506 1.157 1.00 16.03 305 HIS A C 1
ATOM 2300 O O . HIS A 1 304 ? 95.246 10.195 0.075 1.00 17.86 305 HIS A O 1
ATOM 2307 N N . ASP A 1 305 ? 94.893 9.787 2.262 1.00 14.93 306 ASP A N 1
ATOM 2308 C CA . ASP A 1 305 ? 95.792 8.629 2.309 1.00 16.90 306 ASP A CA 1
ATOM 2309 C C . ASP A 1 305 ? 95.382 7.479 1.373 1.00 16.76 306 ASP A C 1
ATOM 2310 O O . ASP A 1 305 ? 94.376 6.805 1.599 1.00 17.34 306 ASP A O 1
ATOM 2315 N N . PRO A 1 306 ? 96.174 7.241 0.309 1.00 19.33 307 PRO A N 1
ATOM 2316 C CA . PRO A 1 306 ? 95.872 6.177 -0.653 1.00 20.63 307 PRO A CA 1
ATOM 2317 C C . PRO A 1 306 ? 96.270 4.785 -0.178 1.00 21.02 307 PRO A C 1
ATOM 2318 O O . PRO A 1 306 ? 95.896 3.776 -0.796 1.00 23.04 307 PRO A O 1
ATOM 2322 N N . THR A 1 307 ? 97.062 4.732 0.881 1.00 20.80 308 THR A N 1
ATOM 2323 C CA . THR A 1 307 ? 97.507 3.452 1.421 1.00 21.54 308 THR A CA 1
ATOM 2324 C C . THR A 1 307 ? 96.544 2.915 2.486 1.00 20.07 308 THR A C 1
ATOM 2325 O O . THR A 1 307 ? 95.968 1.840 2.322 1.00 21.03 308 THR A O 1
ATOM 2329 N N A HIS A 1 308 ? 96.360 3.678 3.561 0.50 18.26 309 HIS A N 1
ATOM 2330 N N B HIS A 1 308 ? 96.353 3.674 3.562 0.50 18.29 309 HIS A N 1
ATOM 2331 C CA A HIS A 1 308 ? 95.481 3.258 4.646 0.50 17.18 309 HIS A CA 1
ATOM 2332 C CA B HIS A 1 308 ? 95.472 3.236 4.639 0.50 17.21 309 HIS A CA 1
ATOM 2333 C C A HIS A 1 308 ? 94.008 3.551 4.394 0.50 16.38 309 HIS A C 1
ATOM 2334 C C B HIS A 1 308 ? 94.000 3.537 4.380 0.50 16.43 309 HIS A C 1
ATOM 2335 O O A HIS A 1 308 ? 93.145 2.938 5.013 0.50 17.10 309 HIS A O 1
ATOM 2336 O O B HIS A 1 308 ? 93.129 2.913 4.979 0.50 17.46 309 HIS A O 1
ATOM 2349 N N . LYS A 1 309 ? 93.729 4.499 3.502 1.00 15.93 310 LYS A N 1
ATOM 2350 C CA . LYS A 1 309 ? 92.366 4.845 3.126 1.00 15.77 310 LYS A CA 1
ATOM 2351 C C . LYS A 1 309 ? 91.341 4.870 4.271 1.00 15.36 310 LYS A C 1
ATOM 2352 O O . LYS A 1 309 ? 90.338 4.149 4.239 1.00 16.07 310 LYS A O 1
ATOM 2358 N N A PRO A 1 310 ? 91.589 5.683 5.308 0.50 14.13 311 PRO A N 1
ATOM 2359 N N B PRO A 1 310 ? 91.536 5.778 5.242 0.50 13.97 311 PRO A N 1
ATOM 2360 C CA A PRO A 1 310 ? 90.624 5.703 6.412 0.50 12.89 311 PRO A CA 1
ATOM 2361 C CA B PRO A 1 310 ? 90.630 5.901 6.391 0.50 13.56 311 PRO A CA 1
ATOM 2362 C C A PRO A 1 310 ? 89.237 6.144 6.010 0.50 12.47 311 PRO A C 1
ATOM 2363 C C B PRO A 1 310 ? 89.197 6.205 6.003 0.50 12.79 311 PRO A C 1
ATOM 2364 O O A PRO A 1 310 ? 89.066 6.988 5.142 0.50 14.13 311 PRO A O 1
ATOM 2365 O O B PRO A 1 310 ? 88.953 7.016 5.119 0.50 14.78 311 PRO A O 1
ATOM 2372 N N . SER A 1 311 ? 88.251 5.566 6.674 1.00 13.81 312 SER A N 1
ATOM 2373 C CA . SER A 1 311 ? 86.867 5.883 6.421 1.00 13.67 312 SER A CA 1
ATOM 2374 C C . SER A 1 311 ? 86.360 6.828 7.540 1.00 12.92 312 SER A C 1
ATOM 2375 O O . SER A 1 311 ? 85.285 7.425 7.415 1.00 13.04 312 SER A O 1
ATOM 2378 N N . ILE A 1 312 ? 87.162 6.944 8.597 1.00 12.29 313 ILE A N 1
ATOM 2379 C CA . ILE A 1 312 ? 86.824 7.730 9.780 1.00 11.64 313 ILE A CA 1
ATOM 2380 C C . ILE A 1 312 ? 88.098 8.382 10.295 1.00 12.43 313 ILE A C 1
ATOM 2381 O O . ILE A 1 312 ? 89.162 7.758 10.292 1.00 12.53 313 ILE A O 1
ATOM 2386 N N . VAL A 1 313 ? 87.985 9.629 10.760 1.00 12.70 314 VAL A N 1
ATOM 2387 C CA . VAL A 1 313 ? 89.105 10.343 11.371 1.00 12.19 314 VAL A CA 1
ATOM 2388 C C . VAL A 1 313 ? 88.647 10.792 12.760 1.00 12.01 314 VAL A C 1
ATOM 2389 O O . VAL A 1 313 ? 87.600 11.440 12.885 1.00 13.45 314 VAL A O 1
ATOM 2393 N N . SER A 1 314 ? 89.419 10.446 13.782 1.00 11.76 315 SER A N 1
ATOM 2394 C CA . SER A 1 314 ? 89.105 10.805 15.171 1.00 11.52 315 SER A CA 1
ATOM 2395 C C . SER A 1 314 ? 90.147 11.796 15.676 1.00 11.89 315 SER A C 1
ATOM 2396 O O . SER A 1 314 ? 91.362 11.554 15.569 1.00 11.33 315 SER A O 1
ATOM 2399 N N . ILE A 1 315 ? 89.670 12.917 16.221 1.00 10.84 316 ILE A N 1
ATOM 2400 C CA . ILE A 1 315 ? 90.544 13.989 16.703 1.00 11.04 316 ILE A CA 1
ATOM 2401 C C . ILE A 1 315 ? 90.185 14.365 18.127 1.00 11.29 316 ILE A C 1
ATOM 2402 O O . ILE A 1 315 ? 89.030 14.730 18.410 1.00 11.48 316 ILE A O 1
ATOM 2407 N N . SER A 1 316 ? 91.160 14.305 19.026 1.00 10.62 317 SER A N 1
ATOM 2408 C CA . SER A 1 316 ? 90.924 14.654 20.426 1.00 11.57 317 SER A CA 1
ATOM 2409 C C . SER A 1 316 ? 91.683 15.897 20.888 1.00 11.03 317 SER A C 1
ATOM 2410 O O . SER A 1 316 ? 91.703 16.222 22.079 1.00 11.65 317 SER A O 1
ATOM 2413 N N . TRP A 1 317 ? 92.299 16.576 19.932 1.00 11.33 318 TRP A N 1
ATOM 2414 C CA . TRP A 1 317 ? 93.083 17.794 20.140 1.00 11.79 318 TRP A CA 1
ATOM 2415 C C . TRP A 1 317 ? 92.357 19.001 19.542 1.00 11.09 318 TRP A C 1
ATOM 2416 O O . TRP A 1 317 ? 91.702 18.880 18.518 1.00 11.77 318 TRP A O 1
ATOM 2427 N N . GLY A 1 318 ? 92.517 20.170 20.168 1.00 12.17 319 GLY A N 1
ATOM 2428 C CA . GLY A 1 318 ? 91.919 21.368 19.621 1.00 12.49 319 GLY A CA 1
ATOM 2429 C C . GLY A 1 318 ? 92.278 22.591 20.436 1.00 12.41 319 GLY A C 1
ATOM 2430 O O . GLY A 1 318 ? 92.917 22.495 21.486 1.00 12.80 319 GLY A O 1
ATOM 2431 N N . GLY A 1 319 ? 91.878 23.746 19.916 1.00 12.08 320 GLY A N 1
ATOM 2432 C CA . GLY A 1 319 ? 92.125 25.007 20.604 1.00 13.58 320 GLY A CA 1
ATOM 2433 C C . GLY A 1 319 ? 91.000 25.998 20.307 1.00 13.52 320 GLY A C 1
ATOM 2434 O O . GLY A 1 319 ? 90.276 25.853 19.297 1.00 13.95 320 GLY A O 1
ATOM 2435 N N . PRO A 1 320 ? 90.846 27.042 21.151 1.00 13.35 321 PRO A N 1
ATOM 2436 C CA . PRO A 1 320 ? 89.782 28.041 20.930 1.00 12.72 321 PRO A CA 1
ATOM 2437 C C . PRO A 1 320 ? 89.806 28.532 19.491 1.00 14.07 321 PRO A C 1
ATOM 2438 O O . PRO A 1 320 ? 90.866 28.847 18.957 1.00 14.12 321 PRO A O 1
ATOM 2442 N N . GLU A 1 321 ? 88.627 28.631 18.870 1.00 16.23 322 GLU A N 1
ATOM 2443 C CA . GLU A 1 321 ? 88.616 28.997 17.452 1.00 18.79 322 GLU A CA 1
ATOM 2444 C C . GLU A 1 321 ? 89.289 30.341 17.218 1.00 20.61 322 GLU A C 1
ATOM 2445 O O . GLU A 1 321 ? 89.886 30.565 16.162 1.00 20.98 322 GLU A O 1
ATOM 2451 N N A ASP A 1 322 ? 89.271 31.221 18.227 0.50 21.00 323 ASP A N 1
ATOM 2452 N N B ASP A 1 322 ? 89.196 31.199 18.215 0.50 21.03 323 ASP A N 1
ATOM 2453 C CA A ASP A 1 322 ? 89.900 32.547 18.108 0.50 21.40 323 ASP A CA 1
ATOM 2454 C CA B ASP A 1 322 ? 89.750 32.532 18.180 0.50 21.84 323 ASP A CA 1
ATOM 2455 C C A ASP A 1 322 ? 91.420 32.580 18.326 0.50 21.17 323 ASP A C 1
ATOM 2456 C C B ASP A 1 322 ? 91.286 32.582 18.313 0.50 21.44 323 ASP A C 1
ATOM 2457 O O A ASP A 1 322 ? 92.050 33.635 18.204 0.50 23.04 323 ASP A O 1
ATOM 2458 O O B ASP A 1 322 ? 91.892 33.627 18.081 0.50 23.22 323 ASP A O 1
ATOM 2467 N N A SER A 1 323 ? 92.019 31.433 18.643 0.50 18.32 324 SER A N 1
ATOM 2468 N N B SER A 1 323 ? 91.913 31.454 18.662 0.50 19.45 324 SER A N 1
ATOM 2469 C CA A SER A 1 323 ? 93.460 31.374 18.858 0.50 16.74 324 SER A CA 1
ATOM 2470 C CA B SER A 1 323 ? 93.371 31.379 18.837 0.50 18.15 324 SER A CA 1
ATOM 2471 C C A SER A 1 323 ? 94.198 30.981 17.571 0.50 15.83 324 SER A C 1
ATOM 2472 C C B SER A 1 323 ? 94.161 31.021 17.574 0.50 16.64 324 SER A C 1
ATOM 2473 O O A SER A 1 323 ? 95.430 30.911 17.555 0.50 17.55 324 SER A O 1
ATOM 2474 O O B SER A 1 323 ? 95.393 31.007 17.581 0.50 17.78 324 SER A O 1
ATOM 2479 N N . TRP A 1 324 ? 93.440 30.732 16.501 1.00 15.48 325 TRP A N 1
ATOM 2480 C CA . TRP A 1 324 ? 94.030 30.366 15.216 1.00 15.92 325 TRP A CA 1
ATOM 2481 C C . TRP A 1 324 ? 93.988 31.557 14.261 1.00 14.97 325 TRP A C 1
ATOM 2482 O O . TRP A 1 324 ? 93.101 32.387 14.387 1.00 15.29 325 TRP A O 1
ATOM 2493 N N . ALA A 1 325 ? 94.905 31.642 13.306 1.00 14.24 326 ALA A N 1
ATOM 2494 C CA . ALA A 1 325 ? 94.773 32.682 12.283 1.00 14.05 326 ALA A CA 1
ATOM 2495 C C . ALA A 1 325 ? 93.542 32.273 11.448 1.00 14.68 326 ALA A C 1
ATOM 2496 O O . ALA A 1 325 ? 93.327 31.078 11.188 1.00 13.78 326 ALA A O 1
ATOM 2498 N N . PRO A 1 326 ? 92.704 33.229 11.039 1.00 14.14 327 PRO A N 1
ATOM 2499 C CA . PRO A 1 326 ? 91.532 32.885 10.231 1.00 14.33 327 PRO A CA 1
ATOM 2500 C C . PRO A 1 326 ? 91.894 32.049 8.984 1.00 14.19 327 PRO A C 1
ATOM 2501 O O . PRO A 1 326 ? 91.161 31.121 8.638 1.00 14.23 327 PRO A O 1
ATOM 2505 N N . ALA A 1 327 ? 92.998 32.377 8.316 1.00 13.64 328 ALA A N 1
ATOM 2506 C CA . ALA A 1 327 ? 93.385 31.628 7.115 1.00 13.39 328 ALA A CA 1
ATOM 2507 C C . ALA A 1 327 ? 93.716 30.174 7.442 1.00 12.95 328 ALA A C 1
ATOM 2508 O O . ALA A 1 327 ? 93.478 29.293 6.621 1.00 13.41 328 ALA A O 1
ATOM 2510 N N . SER A 1 328 ? 94.263 29.919 8.626 1.00 12.66 329 SER A N 1
ATOM 2511 C CA . SER A 1 328 ? 94.569 28.551 9.057 1.00 13.21 329 SER A CA 1
ATOM 2512 C C . SER A 1 328 ? 93.285 27.790 9.340 1.00 14.01 329 SER A C 1
ATOM 2513 O O . SER A 1 328 ? 93.158 26.611 8.966 1.00 12.67 329 SER A O 1
ATOM 2516 N N . ILE A 1 329 ? 92.317 28.438 9.989 1.00 13.48 330 ILE A N 1
ATOM 2517 C CA . ILE A 1 329 ? 91.047 27.756 10.227 1.00 13.80 330 ILE A CA 1
ATOM 2518 C C . ILE A 1 329 ? 90.379 27.456 8.888 1.00 13.84 330 ILE A C 1
ATOM 2519 O O . ILE A 1 329 ? 89.804 26.381 8.711 1.00 13.67 330 ILE A O 1
ATOM 2524 N N . ALA A 1 330 ? 90.454 28.392 7.938 1.00 13.57 331 ALA A N 1
ATOM 2525 C CA . ALA A 1 330 ? 89.827 28.165 6.641 1.00 13.41 331 ALA A CA 1
ATOM 2526 C C . ALA A 1 330 ? 90.483 26.986 5.922 1.00 13.34 331 ALA A C 1
ATOM 2527 O O . ALA A 1 330 ? 89.790 26.189 5.285 1.00 13.51 331 ALA A O 1
ATOM 2529 N N . ALA A 1 331 ? 91.808 26.872 6.018 1.00 12.38 332 ALA A N 1
ATOM 2530 C CA . ALA A 1 331 ? 92.514 25.760 5.363 1.00 12.18 332 ALA A CA 1
ATOM 2531 C C . ALA A 1 331 ? 92.113 24.431 6.006 1.00 12.66 332 ALA A C 1
ATOM 2532 O O . ALA A 1 331 ? 91.922 23.438 5.299 1.00 13.42 332 ALA A O 1
ATOM 2534 N N A MET A 1 332 ? 91.998 24.413 7.334 0.50 12.40 333 MET A N 1
ATOM 2535 N N B MET A 1 332 ? 92.006 24.382 7.333 0.50 12.63 333 MET A N 1
ATOM 2536 C CA A MET A 1 332 ? 91.570 23.213 8.050 0.50 12.16 333 MET A CA 1
ATOM 2537 C CA B MET A 1 332 ? 91.593 23.133 7.964 0.50 12.71 333 MET A CA 1
ATOM 2538 C C A MET A 1 332 ? 90.158 22.830 7.607 0.50 12.94 333 MET A C 1
ATOM 2539 C C B MET A 1 332 ? 90.134 22.806 7.624 0.50 13.17 333 MET A C 1
ATOM 2540 O O A MET A 1 332 ? 89.866 21.670 7.305 0.50 12.87 333 MET A O 1
ATOM 2541 O O B MET A 1 332 ? 89.789 21.642 7.390 0.50 12.73 333 MET A O 1
ATOM 2550 N N . ASN A 1 333 ? 89.280 23.825 7.570 1.00 12.99 334 ASN A N 1
ATOM 2551 C CA . ASN A 1 333 ? 87.893 23.599 7.201 1.00 13.08 334 ASN A CA 1
ATOM 2552 C C . ASN A 1 333 ? 87.816 23.032 5.777 1.00 13.03 334 ASN A C 1
ATOM 2553 O O . ASN A 1 333 ? 86.968 22.188 5.509 1.00 13.23 334 ASN A O 1
ATOM 2558 N N . ARG A 1 334 ? 88.678 23.504 4.874 1.00 13.78 335 ARG A N 1
ATOM 2559 C CA . ARG A 1 334 ? 88.684 22.974 3.506 1.00 13.53 335 ARG A CA 1
ATOM 2560 C C . ARG A 1 334 ? 89.081 21.490 3.517 1.00 13.63 335 ARG A C 1
ATOM 2561 O O . ARG A 1 334 ? 88.552 20.693 2.738 1.00 13.39 335 ARG A O 1
ATOM 2569 N N . ALA A 1 335 ? 90.009 21.115 4.386 1.00 12.62 336 ALA A N 1
ATOM 2570 C CA . ALA A 1 335 ? 90.403 19.704 4.477 1.00 13.59 336 ALA A CA 1
ATOM 2571 C C . ALA A 1 335 ? 89.206 18.886 4.964 1.00 13.11 336 ALA A C 1
ATOM 2572 O O . ALA A 1 335 ? 89.007 17.737 4.544 1.00 13.29 336 ALA A O 1
ATOM 2574 N N . PHE A 1 336 ? 88.401 19.452 5.868 1.00 12.51 337 PHE A N 1
ATOM 2575 C CA . PHE A 1 336 ? 87.223 18.741 6.355 1.00 11.82 337 PHE A CA 1
ATOM 2576 C C . PHE A 1 336 ? 86.152 18.666 5.266 1.00 12.23 337 PHE A C 1
ATOM 2577 O O . PHE A 1 336 ? 85.401 17.701 5.213 1.00 12.18 337 PHE A O 1
ATOM 2585 N N . LEU A 1 337 ? 86.088 19.676 4.402 1.00 13.11 338 LEU A N 1
ATOM 2586 C CA . LEU A 1 337 ? 85.164 19.627 3.266 1.00 13.33 338 LEU A CA 1
ATOM 2587 C C . LEU A 1 337 ? 85.581 18.440 2.367 1.00 12.94 338 LEU A C 1
ATOM 2588 O O . LEU A 1 337 ? 84.729 17.683 1.898 1.00 13.37 338 LEU A O 1
ATOM 2593 N N . ASP A 1 338 ? 86.889 18.278 2.153 1.00 12.69 339 ASP A N 1
ATOM 2594 C CA . ASP A 1 338 ? 87.391 17.158 1.335 1.00 12.41 339 ASP A CA 1
ATOM 2595 C C . ASP A 1 338 ? 86.927 15.847 1.958 1.00 13.30 339 ASP A C 1
ATOM 2596 O O . ASP A 1 338 ? 86.477 14.946 1.235 1.00 13.31 339 ASP A O 1
ATOM 2601 N N . ALA A 1 339 ? 87.065 15.706 3.279 1.00 13.19 340 ALA A N 1
ATOM 2602 C CA . ALA A 1 339 ? 86.633 14.478 3.950 1.00 12.80 340 ALA A CA 1
ATOM 2603 C C . ALA A 1 339 ? 85.153 14.213 3.694 1.00 13.13 340 ALA A C 1
ATOM 2604 O O . ALA A 1 339 ? 84.764 13.089 3.365 1.00 13.28 340 ALA A O 1
ATOM 2606 N N . ALA A 1 340 ? 84.313 15.241 3.848 1.00 13.15 341 ALA A N 1
ATOM 2607 C CA . ALA A 1 340 ? 82.880 15.057 3.609 1.00 13.60 341 ALA A CA 1
ATOM 2608 C C . ALA A 1 340 ? 82.630 14.641 2.152 1.00 14.19 341 ALA A C 1
ATOM 2609 O O . ALA A 1 340 ? 81.798 13.774 1.865 1.00 15.33 341 ALA A O 1
ATOM 2611 N N . ALA A 1 341 ? 83.348 15.266 1.228 1.00 14.45 342 ALA A N 1
ATOM 2612 C CA . ALA A 1 341 ? 83.172 14.929 -0.188 1.00 15.26 342 ALA A CA 1
ATOM 2613 C C . ALA A 1 341 ? 83.597 13.487 -0.490 1.00 15.16 342 ALA A C 1
ATOM 2614 O O . ALA A 1 341 ? 82.983 12.820 -1.341 1.00 16.75 342 ALA A O 1
ATOM 2616 N N . LEU A 1 342 ? 84.622 13.004 0.209 1.00 14.85 343 LEU A N 1
ATOM 2617 C CA . LEU A 1 342 ? 85.172 11.662 0.004 1.00 14.53 343 LEU A CA 1
ATOM 2618 C C . LEU A 1 342 ? 84.492 10.558 0.818 1.00 15.70 343 LEU A C 1
ATOM 2619 O O . LEU A 1 342 ? 84.893 9.400 0.749 1.00 16.40 343 LEU A O 1
ATOM 2624 N N . GLY A 1 343 ? 83.478 10.911 1.603 1.00 14.37 344 GLY A N 1
ATOM 2625 C CA . GLY A 1 343 ? 82.778 9.910 2.399 1.00 14.49 344 GLY A CA 1
ATOM 2626 C C . GLY A 1 343 ? 83.515 9.480 3.656 1.00 14.22 344 GLY A C 1
ATOM 2627 O O . GLY A 1 343 ? 83.353 8.359 4.117 1.00 14.91 344 GLY A O 1
ATOM 2628 N N . VAL A 1 344 ? 84.288 10.394 4.240 1.00 14.00 345 VAL A N 1
ATOM 2629 C CA . VAL A 1 344 ? 85.062 10.107 5.442 1.00 13.96 345 VAL A CA 1
ATOM 2630 C C . VAL A 1 344 ? 84.450 10.877 6.612 1.00 13.09 345 VAL A C 1
ATOM 2631 O O . VAL A 1 344 ? 84.303 12.088 6.512 1.00 14.37 345 VAL A O 1
ATOM 2635 N N . THR A 1 345 ? 84.078 10.186 7.689 1.00 11.97 346 THR A N 1
ATOM 2636 C CA . THR A 1 345 ? 83.491 10.851 8.857 1.00 12.39 346 THR A CA 1
ATOM 2637 C C . THR A 1 345 ? 84.619 11.427 9.705 1.00 12.53 346 THR A C 1
ATOM 2638 O O . THR A 1 345 ? 85.609 10.748 9.954 1.00 12.83 346 THR A O 1
ATOM 2642 N N . VAL A 1 346 ? 84.476 12.672 10.150 1.00 12.39 347 VAL A N 1
ATOM 2643 C CA . VAL A 1 346 ? 85.501 13.275 11.011 1.00 11.94 347 VAL A CA 1
ATOM 2644 C C . VAL A 1 346 ? 84.848 13.672 12.332 1.00 12.04 347 VAL A C 1
ATOM 2645 O O . VAL A 1 346 ? 83.849 14.431 12.333 1.00 12.77 347 VAL A O 1
ATOM 2649 N N . LEU A 1 347 ? 85.363 13.125 13.427 1.00 11.39 348 LEU A N 1
ATOM 2650 C CA . LEU A 1 347 ? 84.848 13.409 14.773 1.00 11.48 348 LEU A CA 1
ATOM 2651 C C . LEU A 1 347 ? 85.887 14.170 15.573 1.00 11.65 348 LEU A C 1
ATOM 2652 O O . LEU A 1 347 ? 87.086 13.900 15.462 1.00 12.31 348 LEU A O 1
ATOM 2657 N N . ALA A 1 348 ? 85.454 15.117 16.397 1.00 11.83 349 ALA A N 1
ATOM 2658 C CA . ALA A 1 348 ? 86.399 15.845 17.256 1.00 11.95 349 ALA A CA 1
ATOM 2659 C C . ALA A 1 348 ? 85.841 16.152 18.621 1.00 11.72 349 ALA A C 1
ATOM 2660 O O . ALA A 1 348 ? 84.642 16.496 18.773 1.00 11.94 349 ALA A O 1
ATOM 2662 N N . ALA A 1 349 ? 86.682 15.985 19.628 1.00 11.05 350 ALA A N 1
ATOM 2663 C CA . ALA A 1 349 ? 86.308 16.349 20.996 1.00 11.73 350 ALA A CA 1
ATOM 2664 C C . ALA A 1 349 ? 85.982 17.857 20.996 1.00 11.57 350 ALA A C 1
ATOM 2665 O O . ALA A 1 349 ? 86.681 18.676 20.405 1.00 11.73 350 ALA A O 1
ATOM 2667 N N . ALA A 1 350 ? 84.924 18.222 21.719 1.00 11.85 351 ALA A N 1
ATOM 2668 C CA . ALA A 1 350 ? 84.481 19.621 21.738 1.00 12.57 351 ALA A CA 1
ATOM 2669 C C . ALA A 1 350 ? 85.200 20.516 22.743 1.00 12.42 351 ALA A C 1
ATOM 2670 O O . ALA A 1 350 ? 84.887 21.700 22.856 1.00 13.99 351 ALA A O 1
ATOM 2672 N N . GLY A 1 351 ? 86.162 19.975 23.488 1.00 13.13 352 GLY A N 1
ATOM 2673 C CA . GLY A 1 351 ? 86.877 20.775 24.474 1.00 13.70 352 GLY A CA 1
ATOM 2674 C C . GLY A 1 351 ? 86.601 20.212 25.841 1.00 13.55 352 GLY A C 1
ATOM 2675 O O . GLY A 1 351 ? 85.598 19.535 26.039 1.00 13.72 352 GLY A O 1
ATOM 2676 N N . ASP A 1 352 ? 87.486 20.484 26.794 1.00 12.00 353 ASP A N 1
ATOM 2677 C CA . ASP A 1 352 ? 87.315 19.948 28.134 1.00 12.34 353 ASP A CA 1
ATOM 2678 C C . ASP A 1 352 ? 87.498 21.013 29.217 1.00 12.61 353 ASP A C 1
ATOM 2679 O O . ASP A 1 352 ? 87.753 20.696 30.379 1.00 13.15 353 ASP A O 1
ATOM 2684 N N . SER A 1 353 ? 87.301 22.266 28.814 1.00 11.97 354 SER A N 1
ATOM 2685 C CA . SER A 1 353 ? 87.459 23.405 29.714 1.00 12.89 354 SER A CA 1
ATOM 2686 C C . SER A 1 353 ? 86.213 24.301 29.706 1.00 12.16 354 SER A C 1
ATOM 2687 O O . SER A 1 353 ? 86.314 25.536 29.766 1.00 13.76 354 SER A O 1
ATOM 2690 N N . GLY A 1 354 ? 85.056 23.660 29.637 1.00 12.31 355 GLY A N 1
ATOM 2691 C CA . GLY A 1 354 ? 83.793 24.376 29.669 1.00 12.57 355 GLY A CA 1
ATOM 2692 C C . GLY A 1 354 ? 83.528 25.362 28.560 1.00 12.60 355 GLY A C 1
ATOM 2693 O O . GLY A 1 354 ? 84.175 25.351 27.500 1.00 11.83 355 GLY A O 1
ATOM 2694 N N . SER A 1 355 ? 82.556 26.238 28.822 1.00 13.32 356 SER A N 1
ATOM 2695 C CA . SER A 1 355 ? 82.129 27.218 27.837 1.00 12.68 356 SER A CA 1
ATOM 2696 C C . SER A 1 355 ? 83.141 28.324 27.557 1.00 13.01 356 SER A C 1
ATOM 2697 O O . SER A 1 355 ? 83.006 29.056 26.572 1.00 14.15 356 SER A O 1
ATOM 2700 N N . THR A 1 356 ? 84.166 28.444 28.409 1.00 12.08 357 THR A N 1
ATOM 2701 C CA . THR A 1 356 ? 85.197 29.460 28.213 1.00 13.40 357 THR A CA 1
ATOM 2702 C C . THR A 1 356 ? 86.447 28.905 27.507 1.00 12.71 357 THR A C 1
ATOM 2703 O O . THR A 1 356 ? 87.328 29.654 27.092 1.00 13.03 357 THR A O 1
ATOM 2707 N N . ASP A 1 357 ? 86.479 27.576 27.355 1.00 12.95 358 ASP A N 1
ATOM 2708 C CA . ASP A 1 357 ? 87.549 26.856 26.643 1.00 12.58 358 ASP A CA 1
ATOM 2709 C C . ASP A 1 357 ? 88.974 27.208 27.030 1.00 12.92 358 ASP A C 1
ATOM 2710 O O . ASP A 1 357 ? 89.862 27.267 26.176 1.00 14.16 358 ASP A O 1
ATOM 2715 N N . GLY A 1 358 ? 89.181 27.452 28.321 1.00 14.06 359 GLY A N 1
ATOM 2716 C CA . GLY A 1 358 ? 90.524 27.712 28.807 1.00 15.12 359 GLY A CA 1
ATOM 2717 C C . GLY A 1 358 ? 91.040 29.128 28.713 1.00 15.67 359 GLY A C 1
ATOM 2718 O O . GLY A 1 358 ? 92.204 29.363 29.034 1.00 15.47 359 GLY A O 1
ATOM 2719 N N A GLU A 1 359 ? 90.213 30.067 28.239 0.50 14.81 360 GLU A N 1
ATOM 2720 N N B GLU A 1 359 ? 90.196 30.057 28.285 0.50 15.28 360 GLU A N 1
ATOM 2721 C CA A GLU A 1 359 ? 90.633 31.473 28.110 0.50 15.11 360 GLU A CA 1
ATOM 2722 C CA B GLU A 1 359 ? 90.617 31.443 28.187 0.50 16.05 360 GLU A CA 1
ATOM 2723 C C A GLU A 1 359 ? 89.987 32.343 29.205 0.50 15.16 360 GLU A C 1
ATOM 2724 C C B GLU A 1 359 ? 90.130 32.191 29.421 0.50 16.44 360 GLU A C 1
ATOM 2725 O O A GLU A 1 359 ? 88.852 32.105 29.619 0.50 15.31 360 GLU A O 1
ATOM 2726 O O B GLU A 1 359 ? 89.278 31.697 30.176 0.50 17.76 360 GLU A O 1
ATOM 2737 N N . GLN A 1 360 ? 90.727 33.351 29.660 1.00 15.23 361 GLN A N 1
ATOM 2738 C CA . GLN A 1 360 ? 90.312 34.200 30.782 1.00 16.16 361 GLN A CA 1
ATOM 2739 C C . GLN A 1 360 ? 90.108 35.648 30.357 1.00 16.36 361 GLN A C 1
ATOM 2740 O O . GLN A 1 360 ? 90.395 36.576 31.122 1.00 17.46 361 GLN A O 1
ATOM 2746 N N . ASP A 1 361 ? 89.605 35.843 29.139 1.00 16.53 362 ASP A N 1
ATOM 2747 C CA . ASP A 1 361 ? 89.395 37.183 28.598 1.00 17.55 362 ASP A CA 1
ATOM 2748 C C . ASP A 1 361 ? 87.998 37.746 28.797 1.00 17.05 362 ASP A C 1
ATOM 2749 O O . ASP A 1 361 ? 87.696 38.835 28.268 1.00 21.15 362 ASP A O 1
ATOM 2754 N N . GLY A 1 362 ? 87.138 37.048 29.526 1.00 16.58 363 GLY A N 1
ATOM 2755 C CA . GLY A 1 362 ? 85.789 37.538 29.746 1.00 18.64 363 GLY A CA 1
ATOM 2756 C C . GLY A 1 362 ? 84.792 37.158 28.664 1.00 19.49 363 GLY A C 1
ATOM 2757 O O . GLY A 1 362 ? 83.665 37.660 28.639 1.00 19.97 363 GLY A O 1
ATOM 2758 N N . LEU A 1 363 ? 85.196 36.272 27.760 1.00 17.75 364 LEU A N 1
ATOM 2759 C CA . LEU A 1 363 ? 84.309 35.823 26.684 1.00 17.92 364 LEU A CA 1
ATOM 2760 C C . LEU A 1 363 ? 84.186 34.308 26.696 1.00 16.20 364 LEU A C 1
ATOM 2761 O O . LEU A 1 363 ? 85.060 33.611 27.223 1.00 15.34 364 LEU A O 1
ATOM 2766 N N . TYR A 1 364 ? 83.088 33.816 26.135 1.00 15.30 365 TYR A N 1
ATOM 2767 C CA . TYR A 1 364 ? 82.864 32.387 25.964 1.00 14.89 365 TYR A CA 1
ATOM 2768 C C . TYR A 1 364 ? 83.500 32.055 24.611 1.00 15.69 365 TYR A C 1
ATOM 2769 O O . TYR A 1 364 ? 83.497 32.895 23.687 1.00 15.65 365 TYR A O 1
ATOM 2778 N N . HIS A 1 365 ? 84.059 30.846 24.506 1.00 13.70 366 HIS A N 1
ATOM 2779 C CA . HIS A 1 365 ? 84.724 30.396 23.283 1.00 14.65 366 HIS A CA 1
ATOM 2780 C C . HIS A 1 365 ? 84.423 28.940 22.996 1.00 13.31 366 HIS A C 1
ATOM 2781 O O . HIS A 1 365 ? 84.350 28.125 23.921 1.00 13.53 366 HIS A O 1
ATOM 2788 N N . VAL A 1 366 ? 84.245 28.622 21.710 1.00 13.19 367 VAL A N 1
ATOM 2789 C CA . VAL A 1 366 ? 84.124 27.227 21.317 1.00 12.56 367 VAL A CA 1
ATOM 2790 C C . VAL A 1 366 ? 85.471 26.807 20.706 1.00 12.54 367 VAL A C 1
ATOM 2791 O O . VAL A 1 366 ? 86.274 27.627 20.241 1.00 12.85 367 VAL A O 1
ATOM 2795 N N . ASP A 1 367 ? 85.678 25.492 20.764 1.00 12.11 368 ASP A N 1
ATOM 2796 C CA . ASP A 1 367 ? 86.910 24.853 20.318 1.00 12.34 368 ASP A CA 1
ATOM 2797 C C . ASP A 1 367 ? 86.867 24.458 18.840 1.00 12.08 368 ASP A C 1
ATOM 2798 O O . ASP A 1 367 ? 85.815 24.100 18.309 1.00 12.60 368 ASP A O 1
ATOM 2803 N N . PHE A 1 368 ? 88.022 24.568 18.198 1.00 11.76 369 PHE A N 1
ATOM 2804 C CA . PHE A 1 368 ? 88.224 24.167 16.801 1.00 12.11 369 PHE A CA 1
ATOM 2805 C C . PHE A 1 368 ? 89.257 23.006 16.864 1.00 12.94 369 PHE A C 1
ATOM 2806 O O . PHE A 1 368 ? 90.277 23.125 17.551 1.00 13.86 369 PHE A O 1
ATOM 2814 N N . PRO A 1 369 ? 89.121 21.970 16.022 1.00 12.71 370 PRO A N 1
ATOM 2815 C CA . PRO A 1 369 ? 88.141 21.712 14.959 1.00 12.11 370 PRO A CA 1
ATOM 2816 C C . PRO A 1 369 ? 86.678 21.384 15.211 1.00 12.43 370 PRO A C 1
ATOM 2817 O O . PRO A 1 369 ? 85.909 21.289 14.249 1.00 12.21 370 PRO A O 1
ATOM 2821 N N . ALA A 1 370 ? 86.266 21.194 16.458 1.00 12.73 371 ALA A N 1
ATOM 2822 C CA . ALA A 1 370 ? 84.851 20.870 16.703 1.00 13.43 371 ALA A CA 1
ATOM 2823 C C . ALA A 1 370 ? 83.876 21.886 16.100 1.00 12.79 371 ALA A C 1
ATOM 2824 O O . ALA A 1 370 ? 82.794 21.508 15.638 1.00 13.42 371 ALA A O 1
ATOM 2826 N N . ALA A 1 371 ? 84.271 23.156 16.087 1.00 12.17 372 ALA A N 1
ATOM 2827 C CA . ALA A 1 371 ? 83.385 24.191 15.549 1.00 12.67 372 ALA A CA 1
ATOM 2828 C C . ALA A 1 371 ? 83.135 24.071 14.048 1.00 12.64 372 ALA A C 1
ATOM 2829 O O . ALA A 1 371 ? 82.149 24.622 13.553 1.00 12.92 372 ALA A O 1
ATOM 2831 N N . SER A 1 372 ? 84.014 23.394 13.305 1.00 12.41 373 SER A N 1
ATOM 2832 C CA . SER A 1 372 ? 83.783 23.214 11.874 1.00 13.39 373 SER A CA 1
ATOM 2833 C C . SER A 1 372 ? 82.424 22.541 11.614 1.00 11.78 373 SER A C 1
ATOM 2834 O O . SER A 1 372 ? 82.066 21.566 12.263 1.00 11.80 373 SER A O 1
ATOM 2837 N N A PRO A 1 373 ? 81.649 23.077 10.659 0.50 12.50 374 PRO A N 1
ATOM 2838 N N B PRO A 1 373 ? 81.643 23.081 10.656 0.50 11.94 374 PRO A N 1
ATOM 2839 C CA A PRO A 1 373 ? 80.350 22.469 10.358 0.50 12.30 374 PRO A CA 1
ATOM 2840 C CA B PRO A 1 373 ? 80.346 22.464 10.365 0.50 11.71 374 PRO A CA 1
ATOM 2841 C C A PRO A 1 373 ? 80.514 21.069 9.766 0.50 12.23 374 PRO A C 1
ATOM 2842 C C B PRO A 1 373 ? 80.505 21.083 9.726 0.50 11.91 374 PRO A C 1
ATOM 2843 O O A PRO A 1 373 ? 79.575 20.278 9.773 0.50 13.36 374 PRO A O 1
ATOM 2844 O O B PRO A 1 373 ? 79.555 20.316 9.661 0.50 13.30 374 PRO A O 1
ATOM 2851 N N . TYR A 1 374 ? 81.719 20.770 9.267 1.00 12.08 375 TYR A N 1
ATOM 2852 C CA . TYR A 1 374 ? 81.992 19.467 8.649 1.00 11.92 375 TYR A CA 1
ATOM 2853 C C . TYR A 1 374 ? 82.485 18.412 9.626 1.00 12.11 375 TYR A C 1
ATOM 2854 O O . TYR A 1 374 ? 82.770 17.273 9.209 1.00 12.85 375 TYR A O 1
ATOM 2863 N N . VAL A 1 375 ? 82.566 18.759 10.910 1.00 12.03 376 VAL A N 1
ATOM 2864 C CA . VAL A 1 375 ? 83.067 17.848 11.923 1.00 12.24 376 VAL A CA 1
ATOM 2865 C C . VAL A 1 375 ? 81.959 17.460 12.898 1.00 12.11 376 VAL A C 1
ATOM 2866 O O . VAL A 1 375 ? 81.128 18.309 13.265 1.00 12.38 376 VAL A O 1
ATOM 2870 N N A LEU A 1 376 ? 81.942 16.195 13.303 0.50 11.75 377 LEU A N 1
ATOM 2871 N N B LEU A 1 376 ? 81.918 16.195 13.297 0.50 11.83 377 LEU A N 1
ATOM 2872 C CA A LEU A 1 376 ? 80.985 15.689 14.281 0.50 11.51 377 LEU A CA 1
ATOM 2873 C CA B LEU A 1 376 ? 80.938 15.703 14.263 0.50 12.34 377 LEU A CA 1
ATOM 2874 C C A LEU A 1 376 ? 81.574 16.074 15.643 0.50 11.49 377 LEU A C 1
ATOM 2875 C C B LEU A 1 376 ? 81.529 16.045 15.643 0.50 11.85 377 LEU A C 1
ATOM 2876 O O A LEU A 1 376 ? 82.518 15.435 16.132 0.50 11.45 377 LEU A O 1
ATOM 2877 O O B LEU A 1 376 ? 82.430 15.352 16.141 0.50 12.36 377 LEU A O 1
ATOM 2886 N N . ALA A 1 377 ? 81.030 17.142 16.226 1.00 11.89 378 ALA A N 1
ATOM 2887 C CA . ALA A 1 377 ? 81.520 17.653 17.516 1.00 11.41 378 ALA A CA 1
ATOM 2888 C C . ALA A 1 377 ? 81.004 16.833 18.675 1.00 12.09 378 ALA A C 1
ATOM 2889 O O . ALA A 1 377 ? 79.787 16.644 18.837 1.00 12.35 378 ALA A O 1
ATOM 2891 N N . CYS A 1 378 ? 81.930 16.366 19.504 1.00 11.93 379 CYS A N 1
ATOM 2892 C CA . CYS A 1 378 ? 81.610 15.485 20.610 1.00 12.29 379 CYS A CA 1
ATOM 2893 C C . CYS A 1 378 ? 81.761 16.102 21.990 1.00 12.25 379 CYS A C 1
ATOM 2894 O O . CYS A 1 378 ? 82.892 16.393 22.435 1.00 12.31 379 CYS A O 1
ATOM 2897 N N . GLY A 1 379 ? 80.619 16.305 22.644 1.00 11.89 380 GLY A N 1
ATOM 2898 C CA . GLY A 1 379 ? 80.552 16.866 23.984 1.00 12.17 380 GLY A CA 1
ATOM 2899 C C . GLY A 1 379 ? 80.650 15.805 25.068 1.00 12.04 380 GLY A C 1
ATOM 2900 O O . GLY A 1 379 ? 80.784 14.601 24.783 1.00 12.39 380 GLY A O 1
ATOM 2901 N N . GLY A 1 380 ? 80.524 16.245 26.327 1.00 12.59 381 GLY A N 1
ATOM 2902 C CA . GLY A 1 380 ? 80.733 15.336 27.435 1.00 13.05 381 GLY A CA 1
ATOM 2903 C C . GLY A 1 380 ? 79.709 15.344 28.537 1.00 12.37 381 GLY A C 1
ATOM 2904 O O . GLY A 1 380 ? 79.192 16.397 28.935 1.00 12.86 381 GLY A O 1
ATOM 2905 N N . THR A 1 381 ? 79.462 14.162 29.055 1.00 12.67 382 THR A N 1
ATOM 2906 C CA . THR A 1 381 ? 78.488 13.953 30.115 1.00 12.74 382 THR A CA 1
ATOM 2907 C C . THR A 1 381 ? 79.090 13.187 31.293 1.00 13.69 382 THR A C 1
ATOM 2908 O O . THR A 1 381 ? 80.224 12.684 31.234 1.00 12.89 382 THR A O 1
ATOM 2912 N N . ARG A 1 382 ? 78.320 13.119 32.375 1.00 13.84 383 ARG A N 1
ATOM 2913 C CA . ARG A 1 382 ? 78.654 12.264 33.501 1.00 14.05 383 ARG A CA 1
ATOM 2914 C C . ARG A 1 382 ? 77.604 11.146 33.378 1.00 15.01 383 ARG A C 1
ATOM 2915 O O . ARG A 1 382 ? 76.389 11.399 33.499 1.00 15.46 383 ARG A O 1
ATOM 2923 N N . LEU A 1 383 ? 78.059 9.925 33.125 1.00 15.04 384 LEU A N 1
ATOM 2924 C CA . LEU A 1 383 ? 77.182 8.775 32.961 1.00 16.48 384 LEU A CA 1
ATOM 2925 C C . LEU A 1 383 ? 77.157 7.853 34.164 1.00 17.10 384 LEU A C 1
ATOM 2926 O O . LEU A 1 383 ? 78.208 7.432 34.652 1.00 17.30 384 LEU A O 1
ATOM 2931 N N . VAL A 1 384 ? 75.949 7.553 34.647 1.00 17.22 385 VAL A N 1
ATOM 2932 C CA . VAL A 1 384 ? 75.775 6.581 35.722 1.00 18.21 385 VAL A CA 1
ATOM 2933 C C . VAL A 1 384 ? 74.980 5.464 35.052 1.00 18.36 385 VAL A C 1
ATOM 2934 O O . VAL A 1 384 ? 73.823 5.660 34.662 1.00 19.07 385 VAL A O 1
ATOM 2938 N N . ALA A 1 385 ? 75.611 4.306 34.893 1.00 19.75 386 ALA A N 1
ATOM 2939 C CA . ALA A 1 385 ? 74.966 3.179 34.241 1.00 21.70 386 ALA A CA 1
ATOM 2940 C C . ALA A 1 385 ? 75.198 1.898 35.023 1.00 23.57 386 ALA A C 1
ATOM 2941 O O . ALA A 1 385 ? 76.211 1.757 35.706 1.00 24.76 386 ALA A O 1
ATOM 2943 N N . SER A 1 386 ? 74.265 0.959 34.917 1.00 25.12 387 SER A N 1
ATOM 2944 C CA . SER A 1 386 ? 74.393 -0.317 35.614 1.00 27.14 387 SER A CA 1
ATOM 2945 C C . SER A 1 386 ? 73.485 -1.350 34.972 1.00 27.31 387 SER A C 1
ATOM 2946 O O . SER A 1 386 ? 72.442 -1.008 34.396 1.00 27.08 387 SER A O 1
ATOM 2949 N N . ALA A 1 387 ? 73.885 -2.614 35.077 1.00 27.69 388 ALA A N 1
ATOM 2950 C CA . ALA A 1 387 ? 73.138 -3.716 34.482 1.00 27.82 388 ALA A CA 1
ATOM 2951 C C . ALA A 1 387 ? 72.943 -3.424 32.998 1.00 27.12 388 ALA A C 1
ATOM 2952 O O . ALA A 1 387 ? 71.983 -3.888 32.388 1.00 27.31 388 ALA A O 1
ATOM 2954 N N . GLY A 1 388 ? 73.847 -2.621 32.434 1.00 26.07 389 GLY A N 1
ATOM 2955 C CA . GLY A 1 388 ? 73.793 -2.274 31.022 1.00 25.79 389 GLY A CA 1
ATOM 2956 C C . GLY A 1 388 ? 72.813 -1.190 30.593 1.00 26.30 389 GLY A C 1
ATOM 2957 O O . GLY A 1 388 ? 72.589 -1.003 29.395 1.00 26.99 389 GLY A O 1
ATOM 2958 N N . ARG A 1 389 ? 72.247 -0.465 31.558 1.00 24.46 390 ARG A N 1
ATOM 2959 C CA . ARG A 1 389 ? 71.262 0.591 31.288 1.00 23.71 390 ARG A CA 1
ATOM 2960 C C . ARG A 1 389 ? 71.679 1.949 31.873 1.00 22.26 390 ARG A C 1
ATOM 2961 O O . ARG A 1 389 ? 72.433 2.002 32.837 1.00 22.17 390 ARG A O 1
ATOM 2969 N N A ILE A 1 390 ? 71.170 3.029 31.287 0.50 21.37 391 ILE A N 1
ATOM 2970 N N B ILE A 1 390 ? 71.184 3.036 31.282 0.50 21.18 391 ILE A N 1
ATOM 2971 C CA A ILE A 1 390 ? 71.473 4.377 31.759 0.50 21.30 391 ILE A CA 1
ATOM 2972 C CA B ILE A 1 390 ? 71.493 4.386 31.759 0.50 20.87 391 ILE A CA 1
ATOM 2973 C C A ILE A 1 390 ? 70.569 4.711 32.938 0.50 21.96 391 ILE A C 1
ATOM 2974 C C B ILE A 1 390 ? 70.577 4.748 32.924 0.50 21.85 391 ILE A C 1
ATOM 2975 O O A ILE A 1 390 ? 69.343 4.690 32.808 0.50 22.50 391 ILE A O 1
ATOM 2976 O O B ILE A 1 390 ? 69.354 4.794 32.767 0.50 22.50 391 ILE A O 1
ATOM 2985 N N . GLU A 1 391 ? 71.168 5.017 34.084 1.00 22.29 392 GLU A N 1
ATOM 2986 C CA . GLU A 1 391 ? 70.392 5.386 35.260 1.00 22.50 392 GLU A CA 1
ATOM 2987 C C . GLU A 1 391 ? 70.307 6.903 35.303 1.00 21.45 392 GLU A C 1
ATOM 2988 O O . GLU A 1 391 ? 69.284 7.479 35.672 1.00 21.86 392 GLU A O 1
ATOM 2994 N N . ARG A 1 392 ? 71.397 7.562 34.921 1.00 20.97 393 ARG A N 1
ATOM 2995 C CA . ARG A 1 392 ? 71.415 9.014 34.909 1.00 19.33 393 ARG A CA 1
ATOM 2996 C C . ARG A 1 392 ? 72.537 9.500 34.008 1.00 17.60 393 ARG A C 1
ATOM 2997 O O . ARG A 1 392 ? 73.613 8.912 33.980 1.00 17.94 393 ARG A O 1
ATOM 3005 N N . GLU A 1 393 ? 72.267 10.548 33.250 1.00 17.11 394 GLU A N 1
ATOM 3006 C CA . GLU A 1 393 ? 73.293 11.122 32.380 1.00 16.51 394 GLU A CA 1
ATOM 3007 C C . GLU A 1 393 ? 73.071 12.628 32.382 1.00 15.58 394 GLU A C 1
ATOM 3008 O O . GLU A 1 393 ? 72.020 13.127 31.965 1.00 16.39 394 GLU A O 1
ATOM 3014 N N . THR A 1 394 ? 74.070 13.360 32.866 1.00 15.38 395 THR A N 1
ATOM 3015 C CA . THR A 1 394 ? 73.992 14.810 32.994 1.00 15.46 395 THR A CA 1
ATOM 3016 C C . THR A 1 394 ? 75.218 15.478 32.360 1.00 14.49 395 THR A C 1
ATOM 3017 O O . THR A 1 394 ? 76.155 14.790 31.954 1.00 14.25 395 THR A O 1
ATOM 3021 N N . VAL A 1 395 ? 75.224 16.801 32.254 1.00 12.99 396 VAL A N 1
ATOM 3022 C CA . VAL A 1 395 ? 76.370 17.510 31.685 1.00 13.79 396 VAL A CA 1
ATOM 3023 C C . VAL A 1 395 ? 77.629 17.305 32.548 1.00 13.99 396 VAL A C 1
ATOM 3024 O O . VAL A 1 395 ? 77.569 17.334 33.787 1.00 14.47 396 VAL A O 1
ATOM 3028 N N . TRP A 1 396 ? 78.769 17.051 31.905 1.00 12.84 397 TRP A N 1
ATOM 3029 C CA . TRP A 1 396 ? 80.011 16.929 32.666 1.00 12.54 397 TRP A CA 1
ATOM 3030 C C . TRP A 1 396 ? 80.469 18.328 33.095 1.00 12.96 397 TRP A C 1
ATOM 3031 O O . TRP A 1 396 ? 80.740 19.182 32.265 1.00 13.06 397 TRP A O 1
ATOM 3042 N N . ASN A 1 397 ? 80.514 18.551 34.409 1.00 13.22 398 ASN A N 1
ATOM 3043 C CA . ASN A 1 397 ? 81.002 19.812 34.945 1.00 13.42 398 ASN A CA 1
ATOM 3044 C C . ASN A 1 397 ? 81.553 19.547 36.348 1.00 13.42 398 ASN A C 1
ATOM 3045 O O . ASN A 1 397 ? 80.794 19.363 37.280 1.00 14.28 398 ASN A O 1
ATOM 3050 N N . ASP A 1 398 ? 82.877 19.499 36.467 1.00 13.97 399 ASP A N 1
ATOM 3051 C CA . ASP A 1 398 ? 83.545 19.269 37.741 1.00 14.78 399 ASP A CA 1
ATOM 3052 C C . ASP A 1 398 ? 84.246 20.533 38.209 1.00 15.47 399 ASP A C 1
ATOM 3053 O O . ASP A 1 398 ? 85.231 20.475 38.947 1.00 16.40 399 ASP A O 1
ATOM 3058 N N . GLY A 1 399 ? 83.759 21.684 37.765 1.00 14.47 400 GLY A N 1
ATOM 3059 C CA . GLY A 1 399 ? 84.343 22.937 38.225 1.00 14.46 400 GLY A CA 1
ATOM 3060 C C . GLY A 1 399 ? 85.627 23.403 37.574 1.00 13.96 400 GLY A C 1
ATOM 3061 O O . GLY A 1 399 ? 86.166 22.745 36.682 1.00 14.84 400 GLY A O 1
ATOM 3062 N N . PRO A 1 400 ? 86.159 24.545 38.033 1.00 15.08 401 PRO A N 1
ATOM 3063 C CA . PRO A 1 400 ? 87.384 25.121 37.488 1.00 14.71 401 PRO A CA 1
ATOM 3064 C C . PRO A 1 400 ? 88.574 24.177 37.307 1.00 14.06 401 PRO A C 1
ATOM 3065 O O . PRO A 1 400 ? 89.199 24.161 36.250 1.00 15.84 401 PRO A O 1
ATOM 3069 N N . ASP A 1 401 ? 88.896 23.400 38.327 1.00 14.09 402 ASP A N 1
ATOM 3070 C CA . ASP A 1 401 ? 90.045 22.508 38.241 1.00 14.55 402 ASP A CA 1
ATOM 3071 C C . ASP A 1 401 ? 89.696 21.104 37.756 1.00 14.55 402 ASP A C 1
ATOM 3072 O O . ASP A 1 401 ? 90.584 20.338 37.391 1.00 17.61 402 ASP A O 1
ATOM 3077 N N . GLY A 1 402 ? 88.413 20.761 37.747 1.00 13.98 403 GLY A N 1
ATOM 3078 C CA . GLY A 1 402 ? 88.003 19.429 37.312 1.00 13.55 403 GLY A CA 1
ATOM 3079 C C . GLY A 1 402 ? 87.649 19.313 35.832 1.00 13.51 403 GLY A C 1
ATOM 3080 O O . GLY A 1 402 ? 87.651 18.208 35.271 1.00 14.04 403 GLY A O 1
ATOM 3081 N N . GLY A 1 403 ? 87.365 20.445 35.198 1.00 13.36 404 GLY A N 1
ATOM 3082 C CA . GLY A 1 403 ? 87.015 20.434 33.791 1.00 13.58 404 GLY A CA 1
ATOM 3083 C C . GLY A 1 403 ? 85.516 20.300 33.536 1.00 12.84 404 GLY A C 1
ATOM 3084 O O . GLY A 1 403 ? 84.731 19.947 34.429 1.00 13.54 404 GLY A O 1
ATOM 3085 N N . SER A 1 404 ? 85.125 20.591 32.296 1.00 12.74 405 SER A N 1
ATOM 3086 C CA . SER A 1 404 ? 83.727 20.507 31.883 1.00 12.62 405 SER A CA 1
ATOM 3087 C C . SER A 1 404 ? 83.713 20.433 30.351 1.00 11.56 405 SER A C 1
ATOM 3088 O O . SER A 1 404 ? 84.653 20.841 29.686 1.00 11.80 405 SER A O 1
ATOM 3091 N N . THR A 1 405 ? 82.630 19.915 29.802 1.00 12.05 406 THR A N 1
ATOM 3092 C CA . THR A 1 405 ? 82.551 19.800 28.367 1.00 12.25 406 THR A CA 1
ATOM 3093 C C . THR A 1 405 ? 82.558 21.143 27.664 1.00 12.42 406 THR A C 1
ATOM 3094 O O . THR A 1 405 ? 82.009 22.135 28.167 1.00 12.17 406 THR A O 1
ATOM 3098 N N . GLY A 1 406 ? 83.205 21.192 26.512 1.00 11.89 407 GLY A N 1
ATOM 3099 C CA . GLY A 1 406 ? 83.122 22.366 25.683 1.00 12.29 407 GLY A CA 1
ATOM 3100 C C . GLY A 1 406 ? 81.708 22.409 25.074 1.00 12.25 407 GLY A C 1
ATOM 3101 O O . GLY A 1 406 ? 80.987 21.403 25.042 1.00 12.50 407 GLY A O 1
ATOM 3102 N N . GLY A 1 407 ? 81.325 23.594 24.610 1.00 12.79 408 GLY A N 1
ATOM 3103 C CA . GLY A 1 407 ? 80.015 23.772 23.996 1.00 12.68 408 GLY A CA 1
ATOM 3104 C C . GLY A 1 407 ? 79.711 25.251 23.908 1.00 12.92 408 GLY A C 1
ATOM 3105 O O . GLY A 1 407 ? 80.181 26.046 24.736 1.00 13.25 408 GLY A O 1
ATOM 3106 N N . GLY A 1 408 ? 78.936 25.633 22.890 1.00 13.51 409 GLY A N 1
ATOM 3107 C CA . GLY A 1 408 ? 78.610 27.038 22.722 1.00 13.09 409 GLY A CA 1
ATOM 3108 C C . GLY A 1 408 ? 78.158 27.356 21.307 1.00 12.60 409 GLY A C 1
ATOM 3109 O O . GLY A 1 408 ? 77.560 26.503 20.638 1.00 13.71 409 GLY A O 1
ATOM 3110 N N . VAL A 1 409 ? 78.471 28.571 20.876 1.00 13.14 410 VAL A N 1
ATOM 3111 C CA . VAL A 1 409 ? 78.065 29.073 19.569 1.00 14.32 410 VAL A CA 1
ATOM 3112 C C . VAL A 1 409 ? 79.284 29.663 18.895 1.00 13.70 410 VAL A C 1
ATOM 3113 O O . VAL A 1 409 ? 79.961 30.517 19.444 1.00 15.47 410 VAL A O 1
ATOM 3117 N N . SER A 1 410 ? 79.573 29.189 17.690 1.00 13.87 411 SER A N 1
ATOM 3118 C CA . SER A 1 410 ? 80.723 29.674 16.956 1.00 14.19 411 SER A CA 1
ATOM 3119 C C . SER A 1 410 ? 80.587 31.121 16.548 1.00 15.13 411 SER A C 1
ATOM 3120 O O . SER A 1 410 ? 79.481 31.578 16.250 1.00 16.81 411 SER A O 1
ATOM 3123 N N . ARG A 1 411 ? 81.699 31.837 16.515 1.00 16.46 412 ARG A N 1
ATOM 3124 C CA . ARG A 1 411 ? 81.663 33.216 16.048 1.00 19.09 412 ARG A CA 1
ATOM 3125 C C . ARG A 1 411 ? 82.378 33.283 14.690 1.00 19.07 412 ARG A C 1
ATOM 3126 O O . ARG A 1 411 ? 82.611 34.367 14.150 1.00 19.99 412 ARG A O 1
ATOM 3134 N N . ILE A 1 412 ? 82.741 32.118 14.152 1.00 18.07 413 ILE A N 1
ATOM 3135 C CA . ILE A 1 412 ? 83.419 32.021 12.856 1.00 16.45 413 ILE A CA 1
ATOM 3136 C C . ILE A 1 412 ? 82.515 31.398 11.808 1.00 16.41 413 ILE A C 1
ATOM 3137 O O . ILE A 1 412 ? 82.448 31.888 10.686 1.00 17.73 413 ILE A O 1
ATOM 3142 N N . PHE A 1 413 ? 81.823 30.327 12.171 1.00 15.14 414 PHE A N 1
ATOM 3143 C CA . PHE A 1 413 ? 80.957 29.631 11.233 1.00 15.27 414 PHE A CA 1
ATOM 3144 C C . PHE A 1 413 ? 79.471 29.929 11.464 1.00 16.01 414 PHE A C 1
ATOM 3145 O O . PHE A 1 413 ? 78.978 29.816 12.579 1.00 15.85 414 PHE A O 1
ATOM 3153 N N A PRO A 1 414 ? 78.742 30.323 10.402 0.50 16.07 415 PRO A N 1
ATOM 3154 N N B PRO A 1 414 ? 78.746 30.340 10.406 0.50 15.63 415 PRO A N 1
ATOM 3155 C CA A PRO A 1 414 ? 77.314 30.615 10.568 0.50 16.00 415 PRO A CA 1
ATOM 3156 C CA B PRO A 1 414 ? 77.315 30.627 10.567 0.50 15.60 415 PRO A CA 1
ATOM 3157 C C A PRO A 1 414 ? 76.517 29.357 10.919 0.50 16.50 415 PRO A C 1
ATOM 3158 C C B PRO A 1 414 ? 76.527 29.364 10.936 0.50 16.28 415 PRO A C 1
ATOM 3159 O O A PRO A 1 414 ? 76.982 28.236 10.711 0.50 16.39 415 PRO A O 1
ATOM 3160 O O B PRO A 1 414 ? 77.010 28.247 10.755 0.50 16.41 415 PRO A O 1
ATOM 3167 N N . LEU A 1 415 ? 75.312 29.540 11.450 1.00 15.62 416 LEU A N 1
ATOM 3168 C CA . LEU A 1 415 ? 74.461 28.413 11.811 1.00 16.39 416 LEU A CA 1
ATOM 3169 C C . LEU A 1 415 ? 74.134 27.654 10.513 1.00 16.38 416 LEU A C 1
ATOM 3170 O O . LEU A 1 415 ? 73.528 28.216 9.596 1.00 17.55 416 LEU A O 1
ATOM 3175 N N . PRO A 1 416 ? 74.509 26.376 10.409 1.00 15.46 417 PRO A N 1
ATOM 3176 C CA . PRO A 1 416 ? 74.210 25.631 9.172 1.00 16.93 417 PRO A CA 1
ATOM 3177 C C . PRO A 1 416 ? 72.721 25.428 8.951 1.00 16.63 417 PRO A C 1
ATOM 3178 O O . PRO A 1 416 ? 71.959 25.271 9.891 1.00 15.66 417 PRO A O 1
ATOM 3182 N N . SER A 1 417 ? 72.317 25.372 7.687 1.00 16.73 418 SER A N 1
ATOM 3183 C CA . SER A 1 417 ? 70.915 25.160 7.368 1.00 17.14 418 SER A CA 1
ATOM 3184 C C . SER A 1 417 ? 70.418 23.845 7.928 1.00 16.83 418 SER A C 1
ATOM 3185 O O . SER A 1 417 ? 69.265 23.744 8.346 1.00 17.84 418 SER A O 1
ATOM 3188 N N . TRP A 1 418 ? 71.286 22.830 7.964 1.00 15.41 419 TRP A N 1
ATOM 3189 C CA . TRP A 1 418 ? 70.875 21.526 8.469 1.00 15.09 419 TRP A CA 1
ATOM 3190 C C . TRP A 1 418 ? 70.774 21.464 9.988 1.00 13.88 419 TRP A C 1
ATOM 3191 O O . TRP A 1 418 ? 70.222 20.512 10.518 1.00 15.69 419 TRP A O 1
ATOM 3202 N N . GLN A 1 419 ? 71.310 22.472 10.666 1.00 15.44 420 GLN A N 1
ATOM 3203 C CA . GLN A 1 419 ? 71.269 22.492 12.131 1.00 14.80 420 GLN A CA 1
ATOM 3204 C C . GLN A 1 419 ? 70.237 23.484 12.673 1.00 15.55 420 GLN A C 1
ATOM 3205 O O . GLN A 1 419 ? 69.865 23.405 13.848 1.00 16.46 420 GLN A O 1
ATOM 3211 N N . GLU A 1 420 ? 69.741 24.368 11.801 1.00 16.39 421 GLU A N 1
ATOM 3212 C CA . GLU A 1 420 ? 68.863 25.452 12.221 1.00 16.24 421 GLU A CA 1
ATOM 3213 C C . GLU A 1 420 ? 67.557 25.166 12.930 1.00 15.13 421 GLU A C 1
ATOM 3214 O O . GLU A 1 420 ? 67.041 26.059 13.609 1.00 16.73 421 GLU A O 1
ATOM 3220 N N . ARG A 1 421 ? 67.020 23.964 12.798 1.00 14.89 422 ARG A N 1
ATOM 3221 C CA . ARG A 1 421 ? 65.772 23.654 13.478 1.00 15.71 422 ARG A CA 1
ATOM 3222 C C . ARG A 1 421 ? 66.013 23.174 14.907 1.00 16.09 422 ARG A C 1
ATOM 3223 O O . ARG A 1 421 ? 65.091 23.102 15.705 1.00 17.03 422 ARG A O 1
ATOM 3231 N N . ALA A 1 422 ? 67.258 22.830 15.233 1.00 16.89 423 ALA A N 1
ATOM 3232 C CA . ALA A 1 422 ? 67.590 22.419 16.591 1.00 17.15 423 ALA A CA 1
ATOM 3233 C C . ALA A 1 422 ? 67.617 23.691 17.450 1.00 16.28 423 ALA A C 1
ATOM 3234 O O . ALA A 1 422 ? 67.786 24.798 16.939 1.00 16.17 423 ALA A O 1
ATOM 3236 N N . ASN A 1 423 ? 67.473 23.526 18.767 1.00 16.64 424 ASN A N 1
ATOM 3237 C CA . ASN A 1 423 ? 67.420 24.669 19.676 1.00 16.84 424 ASN A CA 1
ATOM 3238 C C . ASN A 1 423 ? 68.767 25.347 19.952 1.00 17.03 424 ASN A C 1
ATOM 3239 O O . ASN A 1 423 ? 69.155 25.520 21.106 1.00 16.52 424 ASN A O 1
ATOM 3244 N N . VAL A 1 424 ? 69.487 25.722 18.892 1.00 16.15 425 VAL A N 1
ATOM 3245 C CA . VAL A 1 424 ? 70.761 26.432 19.057 1.00 17.00 425 VAL A CA 1
ATOM 3246 C C . VAL A 1 424 ? 70.379 27.876 19.364 1.00 17.46 425 VAL A C 1
ATOM 3247 O O . VAL A 1 424 ? 69.572 28.485 18.647 1.00 16.97 425 VAL A O 1
ATOM 3251 N N . PRO A 1 425 ? 70.936 28.447 20.436 1.00 16.74 426 PRO A N 1
ATOM 3252 C CA . PRO A 1 425 ? 70.623 29.817 20.811 1.00 16.56 426 PRO A CA 1
ATOM 3253 C C . PRO A 1 425 ? 71.601 30.800 20.229 1.00 17.99 426 PRO A C 1
ATOM 3254 O O . PRO A 1 425 ? 72.582 30.426 19.566 1.00 18.52 426 PRO A O 1
ATOM 3258 N N . PRO A 1 426 ? 71.332 32.088 20.428 1.00 19.83 427 PRO A N 1
ATOM 3259 C CA . PRO A 1 426 ? 72.289 33.057 19.922 1.00 18.50 427 PRO A CA 1
ATOM 3260 C C . PRO A 1 426 ? 73.475 32.928 20.911 1.00 18.26 427 PRO A C 1
ATOM 3261 O O . PRO A 1 426 ? 73.334 32.333 21.992 1.00 18.36 427 PRO A O 1
ATOM 3265 N N . SER A 1 427 ? 74.624 33.465 20.548 1.00 16.97 428 SER A N 1
ATOM 3266 C CA . SER A 1 427 ? 75.784 33.419 21.433 1.00 19.05 428 SER A CA 1
ATOM 3267 C C . SER A 1 427 ? 75.491 34.197 22.707 1.00 18.93 428 SER A C 1
ATOM 3268 O O . SER A 1 427 ? 74.702 35.155 22.690 1.00 19.31 428 SER A O 1
ATOM 3271 N N . ALA A 1 428 ? 76.149 33.798 23.795 1.00 17.97 429 ALA A N 1
ATOM 3272 C CA . ALA A 1 428 ? 76.014 34.456 25.094 1.00 19.07 429 ALA A CA 1
ATOM 3273 C C . ALA A 1 428 ? 76.942 35.666 25.184 1.00 18.59 429 ALA A C 1
ATOM 3274 O O . ALA A 1 428 ? 76.849 36.458 26.127 1.00 19.36 429 ALA A O 1
ATOM 3276 N N . ASN A 1 429 ? 77.854 35.810 24.231 1.00 19.96 430 ASN A N 1
ATOM 3277 C CA . ASN A 1 429 ? 78.778 36.939 24.246 1.00 21.59 430 ASN A CA 1
ATOM 3278 C C . ASN A 1 429 ? 78.086 38.263 23.904 1.00 24.86 430 ASN A C 1
ATOM 3279 O O . ASN A 1 429 ? 76.985 38.271 23.358 1.00 25.47 430 ASN A O 1
ATOM 3284 N N . PRO A 1 430 ? 78.720 39.399 24.255 1.00 27.20 431 PRO A N 1
ATOM 3285 C CA . PRO A 1 430 ? 78.135 40.712 23.960 1.00 28.61 431 PRO A CA 1
ATOM 3286 C C . PRO A 1 430 ? 77.864 40.795 22.467 1.00 29.17 431 PRO A C 1
ATOM 3287 O O . PRO A 1 430 ? 78.720 40.434 21.654 1.00 30.01 431 PRO A O 1
ATOM 3291 N N . GLY A 1 431 ? 76.676 41.265 22.105 1.00 29.69 432 GLY A N 1
ATOM 3292 C CA . GLY A 1 431 ? 76.338 41.369 20.697 1.00 30.73 432 GLY A CA 1
ATOM 3293 C C . GLY A 1 431 ? 75.544 40.169 20.223 1.00 30.66 432 GLY A C 1
ATOM 3294 O O . GLY A 1 431 ? 74.920 40.203 19.161 1.00 31.15 432 GLY A O 1
ATOM 3295 N N . ALA A 1 432 ? 75.568 39.096 21.009 1.00 30.87 433 ALA A N 1
ATOM 3296 C CA . ALA A 1 432 ? 74.839 37.885 20.658 1.00 30.26 433 ALA A CA 1
ATOM 3297 C C . ALA A 1 432 ? 75.255 37.430 19.260 1.00 30.32 433 ALA A C 1
ATOM 3298 O O . ALA A 1 432 ? 76.441 37.436 18.930 1.00 30.82 433 ALA A O 1
ATOM 3300 N N . GLY A 1 433 ? 74.280 37.050 18.440 1.00 29.69 434 GLY A N 1
ATOM 3301 C CA . GLY A 1 433 ? 74.580 36.595 17.090 1.00 28.47 434 GLY A CA 1
ATOM 3302 C C . GLY A 1 433 ? 74.505 35.083 16.968 1.00 26.68 434 GLY A C 1
ATOM 3303 O O . GLY A 1 433 ? 74.882 34.357 17.891 1.00 25.60 434 GLY A O 1
ATOM 3304 N N A SER A 1 434 ? 74.018 34.609 15.822 0.50 26.70 435 SER A N 1
ATOM 3305 N N B SER A 1 434 ? 74.007 34.594 15.837 0.50 26.47 435 SER A N 1
ATOM 3306 C CA A SER A 1 434 ? 73.894 33.180 15.562 0.50 25.04 435 SER A CA 1
ATOM 3307 C CA B SER A 1 434 ? 73.899 33.157 15.643 0.50 24.42 435 SER A CA 1
ATOM 3308 C C A SER A 1 434 ? 75.194 32.612 15.020 0.50 22.85 435 SER A C 1
ATOM 3309 C C B SER A 1 434 ? 75.196 32.615 15.068 0.50 22.62 435 SER A C 1
ATOM 3310 O O A SER A 1 434 ? 76.022 33.336 14.470 0.50 22.95 435 SER A O 1
ATOM 3311 O O B SER A 1 434 ? 76.018 33.358 14.536 0.50 22.63 435 SER A O 1
ATOM 3316 N N . GLY A 1 435 ? 75.361 31.307 15.188 1.00 20.39 436 GLY A N 1
ATOM 3317 C CA . GLY A 1 435 ? 76.548 30.651 14.687 1.00 17.68 436 GLY A CA 1
ATOM 3318 C C . GLY A 1 435 ? 76.318 29.180 14.874 1.00 14.83 436 GLY A C 1
ATOM 3319 O O . GLY A 1 435 ? 75.364 28.761 15.534 1.00 15.50 436 GLY A O 1
ATOM 3320 N N . ARG A 1 436 ? 77.212 28.388 14.271 1.00 14.60 437 ARG A N 1
ATOM 3321 C CA . ARG A 1 436 ? 77.171 26.937 14.382 1.00 13.82 437 ARG A CA 1
ATOM 3322 C C . ARG A 1 436 ? 77.214 26.550 15.859 1.00 13.67 437 ARG A C 1
ATOM 3323 O O . ARG A 1 436 ? 78.086 27.014 16.612 1.00 14.35 437 ARG A O 1
ATOM 3331 N N . GLY A 1 437 ? 76.280 25.700 16.252 1.00 13.18 438 GLY A N 1
ATOM 3332 C CA . GLY A 1 437 ? 76.194 25.281 17.637 1.00 13.69 438 GLY A CA 1
ATOM 3333 C C . GLY A 1 437 ? 77.063 24.073 17.932 1.00 13.06 438 GLY A C 1
ATOM 3334 O O . GLY A 1 437 ? 77.101 23.115 17.162 1.00 13.68 438 GLY A O 1
ATOM 3335 N N . VAL A 1 438 ? 77.756 24.119 19.060 1.00 12.72 439 VAL A N 1
ATOM 3336 C CA . VAL A 1 438 ? 78.654 23.039 19.493 1.00 12.82 439 VAL A CA 1
ATOM 3337 C C . VAL A 1 438 ? 78.118 22.518 20.834 1.00 13.37 439 VAL A C 1
ATOM 3338 O O . VAL A 1 438 ? 77.739 23.326 21.703 1.00 12.53 439 VAL A O 1
ATOM 3342 N N . PRO A 1 439 ? 78.081 21.202 21.055 1.00 12.57 440 PRO A N 1
ATOM 3343 C CA . PRO A 1 439 ? 78.489 20.082 20.198 1.00 12.60 440 PRO A CA 1
ATOM 3344 C C . PRO A 1 439 ? 77.298 19.507 19.411 1.00 13.34 440 PRO A C 1
ATOM 3345 O O . PRO A 1 439 ? 76.187 20.074 19.440 1.00 13.46 440 PRO A O 1
ATOM 3349 N N . ASP A 1 440 ? 77.534 18.404 18.700 1.00 12.43 441 ASP A N 1
ATOM 3350 C CA . ASP A 1 440 ? 76.476 17.725 17.946 1.00 12.22 441 ASP A CA 1
ATOM 3351 C C . ASP A 1 440 ? 75.907 16.570 18.754 1.00 13.32 441 ASP A C 1
ATOM 3352 O O . ASP A 1 440 ? 74.686 16.361 18.755 1.00 13.97 441 ASP A O 1
ATOM 3357 N N . VAL A 1 441 ? 76.774 15.819 19.445 1.00 13.13 442 VAL A N 1
ATOM 3358 C CA . VAL A 1 441 ? 76.363 14.699 20.282 1.00 13.49 442 VAL A CA 1
ATOM 3359 C C . VAL A 1 441 ? 77.244 14.716 21.522 1.00 12.41 442 VAL A C 1
ATOM 3360 O O . VAL A 1 441 ? 78.150 15.555 21.619 1.00 12.81 442 VAL A O 1
ATOM 3364 N N . ALA A 1 442 ? 76.997 13.820 22.464 1.00 11.85 443 ALA A N 1
ATOM 3365 C CA . ALA A 1 442 ? 77.823 13.794 23.664 1.00 12.53 443 ALA A CA 1
ATOM 3366 C C . ALA A 1 442 ? 77.868 12.396 24.240 1.00 12.32 443 ALA A C 1
ATOM 3367 O O . ALA A 1 442 ? 77.017 11.567 23.961 1.00 13.11 443 ALA A O 1
ATOM 3369 N N . GLY A 1 443 ? 78.898 12.150 25.049 1.00 12.68 444 GLY A N 1
ATOM 3370 C CA . GLY A 1 443 ? 79.055 10.870 25.702 1.00 12.94 444 GLY A CA 1
ATOM 3371 C C . GLY A 1 443 ? 79.852 11.040 26.978 1.00 11.52 444 GLY A C 1
ATOM 3372 O O . GLY A 1 443 ? 80.416 12.103 27.237 1.00 12.00 444 GLY A O 1
ATOM 3373 N N . ASN A 1 444 ? 79.908 9.973 27.759 1.00 12.95 445 ASN A N 1
ATOM 3374 C CA . ASN A 1 444 ? 80.612 10.004 29.043 1.00 12.89 445 ASN A CA 1
ATOM 3375 C C . ASN A 1 444 ? 82.025 10.572 28.928 1.00 12.97 445 ASN A C 1
ATOM 3376 O O . ASN A 1 444 ? 82.842 10.091 28.129 1.00 11.70 445 ASN A O 1
ATOM 3381 N N . ALA A 1 445 ? 82.301 11.584 29.748 1.00 13.04 446 ALA A N 1
ATOM 3382 C CA . ALA A 1 445 ? 83.581 12.269 29.734 1.00 13.11 446 ALA A CA 1
ATOM 3383 C C . ALA A 1 445 ? 84.034 12.690 31.116 1.00 13.86 446 ALA A C 1
ATOM 3384 O O . ALA A 1 445 ? 85.069 13.333 31.253 1.00 14.61 446 ALA A O 1
ATOM 3386 N N . ASP A 1 446 ? 83.266 12.351 32.137 1.00 12.95 447 ASP A N 1
ATOM 3387 C CA . ASP A 1 446 ? 83.631 12.769 33.476 1.00 12.75 447 ASP A CA 1
ATOM 3388 C C . ASP A 1 446 ? 84.695 11.838 34.053 1.00 13.29 447 ASP A C 1
ATOM 3389 O O . ASP A 1 446 ? 84.451 10.655 34.192 1.00 13.85 447 ASP A O 1
ATOM 3394 N N . PRO A 1 447 ? 85.901 12.369 34.375 1.00 14.64 448 PRO A N 1
ATOM 3395 C CA . PRO A 1 447 ? 86.931 11.473 34.936 1.00 16.22 448 PRO A CA 1
ATOM 3396 C C . PRO A 1 447 ? 86.428 10.757 36.194 1.00 16.01 448 PRO A C 1
ATOM 3397 O O . PRO A 1 447 ? 86.862 9.649 36.506 1.00 18.33 448 PRO A O 1
ATOM 3401 N N . ALA A 1 448 ? 85.513 11.400 36.930 1.00 17.41 449 ALA A N 1
ATOM 3402 C CA . ALA A 1 448 ? 84.954 10.810 38.150 1.00 18.28 449 ALA A CA 1
ATOM 3403 C C . ALA A 1 448 ? 84.092 9.568 37.857 1.00 18.37 449 ALA A C 1
ATOM 3404 O O . ALA A 1 448 ? 83.800 8.772 38.752 1.00 20.11 449 ALA A O 1
ATOM 3406 N N . THR A 1 449 ? 83.638 9.432 36.607 1.00 16.96 450 THR A N 1
ATOM 3407 C CA . THR A 1 449 ? 82.884 8.256 36.169 1.00 16.97 450 THR A CA 1
ATOM 3408 C C . THR A 1 449 ? 83.583 7.853 34.869 1.00 15.49 450 THR A C 1
ATOM 3409 O O . THR A 1 449 ? 82.942 7.502 33.880 1.00 15.44 450 THR A O 1
ATOM 3413 N N . GLY A 1 450 ? 84.917 7.870 34.928 1.00 15.88 451 GLY A N 1
ATOM 3414 C CA . GLY A 1 450 ? 85.761 7.657 33.771 1.00 14.22 451 GLY A CA 1
ATOM 3415 C C . GLY A 1 450 ? 86.018 6.290 33.184 1.00 13.64 451 GLY A C 1
ATOM 3416 O O . GLY A 1 450 ? 85.382 5.290 33.509 1.00 15.56 451 GLY A O 1
ATOM 3417 N N . TYR A 1 451 ? 86.982 6.289 32.277 1.00 13.05 452 TYR A N 1
ATOM 3418 C CA . TYR A 1 451 ? 87.361 5.094 31.555 1.00 13.66 452 TYR A CA 1
ATOM 3419 C C . TYR A 1 451 ? 88.670 4.525 32.080 1.00 13.91 452 TYR A C 1
ATOM 3420 O O . TYR A 1 451 ? 89.659 5.248 32.229 1.00 13.79 452 TYR A O 1
ATOM 3429 N N A GLU A 1 452 ? 88.684 3.225 32.350 0.50 13.21 453 GLU A N 1
ATOM 3430 N N B GLU A 1 452 ? 88.691 3.223 32.343 0.50 13.32 453 GLU A N 1
ATOM 3431 C CA A GLU A 1 452 ? 89.901 2.566 32.806 0.50 13.50 453 GLU A CA 1
ATOM 3432 C CA B GLU A 1 452 ? 89.900 2.548 32.816 0.50 13.73 453 GLU A CA 1
ATOM 3433 C C A GLU A 1 452 ? 90.810 2.418 31.593 0.50 13.57 453 GLU A C 1
ATOM 3434 C C B GLU A 1 452 ? 90.826 2.355 31.620 0.50 13.65 453 GLU A C 1
ATOM 3435 O O A GLU A 1 452 ? 90.363 1.973 30.527 0.50 13.99 453 GLU A O 1
ATOM 3436 O O B GLU A 1 452 ? 90.413 1.792 30.601 0.50 14.25 453 GLU A O 1
ATOM 3447 N N . VAL A 1 453 ? 92.068 2.815 31.751 1.00 13.93 454 VAL A N 1
ATOM 3448 C CA . VAL A 1 453 ? 93.052 2.733 30.679 1.00 14.33 454 VAL A CA 1
ATOM 3449 C C . VAL A 1 453 ? 94.426 2.369 31.233 1.00 14.08 454 VAL A C 1
ATOM 3450 O O . VAL A 1 453 ? 94.630 2.348 32.445 1.00 14.82 454 VAL A O 1
ATOM 3454 N N . VAL A 1 454 ? 95.353 2.076 30.329 1.00 14.42 455 VAL A N 1
ATOM 3455 C CA . VAL A 1 454 ? 96.740 1.822 30.717 1.00 14.85 455 VAL A CA 1
ATOM 3456 C C . VAL A 1 454 ? 97.550 2.868 29.956 1.00 14.68 455 VAL A C 1
ATOM 3457 O O . VAL A 1 454 ? 97.562 2.880 28.730 1.00 15.16 455 VAL A O 1
ATOM 3461 N N . ILE A 1 455 ? 98.186 3.765 30.705 1.00 15.11 456 ILE A N 1
ATOM 3462 C CA . ILE A 1 455 ? 98.995 4.829 30.126 1.00 16.01 456 ILE A CA 1
ATOM 3463 C C . ILE A 1 455 ? 100.420 4.707 30.678 1.00 15.83 456 ILE A C 1
ATOM 3464 O O . ILE A 1 455 ? 100.622 4.713 31.895 1.00 17.21 456 ILE A O 1
ATOM 3469 N N . ASP A 1 456 ? 101.379 4.611 29.771 1.00 16.61 457 ASP A N 1
ATOM 3470 C CA . ASP A 1 456 ? 102.790 4.480 30.129 1.00 18.20 457 ASP A CA 1
ATOM 3471 C C . ASP A 1 456 ? 102.999 3.432 31.226 1.00 19.18 457 ASP A C 1
ATOM 3472 O O . ASP A 1 456 ? 103.659 3.672 32.243 1.00 19.99 457 ASP A O 1
ATOM 3477 N N . GLY A 1 457 ? 102.409 2.260 30.991 1.00 18.92 458 GLY A N 1
ATOM 3478 C CA . GLY A 1 457 ? 102.552 1.133 31.894 1.00 21.69 458 GLY A CA 1
ATOM 3479 C C . GLY A 1 457 ? 101.676 1.096 33.122 1.00 22.75 458 GLY A C 1
ATOM 3480 O O . GLY A 1 457 ? 101.646 0.072 33.812 1.00 23.75 458 GLY A O 1
ATOM 3481 N N . GLU A 1 458 ? 100.971 2.179 33.430 1.00 22.75 459 GLU A N 1
ATOM 3482 C CA . GLU A 1 458 ? 100.145 2.130 34.616 1.00 22.72 459 GLU A CA 1
ATOM 3483 C C . GLU A 1 458 ? 98.661 2.238 34.382 1.00 19.62 459 GLU A C 1
ATOM 3484 O O . GLU A 1 458 ? 98.182 2.951 33.497 1.00 18.84 459 GLU A O 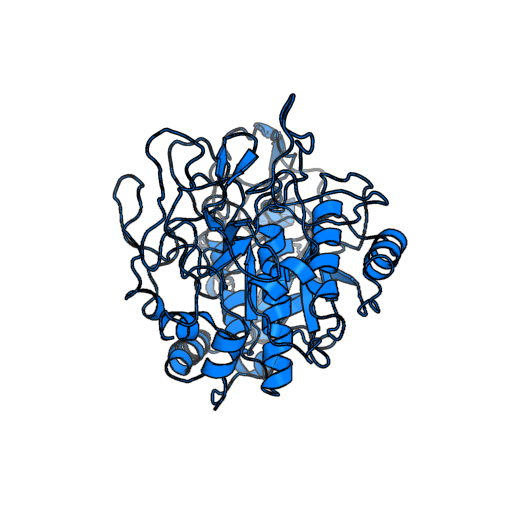1
ATOM 3490 N N A THR A 1 459 ? 97.930 1.511 35.215 0.50 18.27 460 THR A N 1
ATOM 3491 N N B THR A 1 459 ? 97.927 1.490 35.184 0.50 18.77 460 THR A N 1
ATOM 3492 C CA A THR A 1 459 ? 96.475 1.435 35.162 0.50 16.76 460 THR A CA 1
ATOM 3493 C CA B THR A 1 459 ? 96.490 1.482 35.070 0.50 17.72 460 THR A CA 1
ATOM 3494 C C A THR A 1 459 ? 95.806 2.583 35.909 0.50 16.01 460 THR A C 1
ATOM 3495 C C B THR A 1 459 ? 95.914 2.653 35.847 0.50 16.21 460 THR A C 1
ATOM 3496 O O A THR A 1 459 ? 95.954 2.713 37.129 0.50 15.92 460 THR A O 1
ATOM 3497 O O B THR A 1 459 ? 96.269 2.902 36.997 0.50 15.26 460 THR A O 1
ATOM 3504 N N . THR A 1 460 ? 95.052 3.410 35.185 1.00 15.63 461 THR A N 1
ATOM 3505 C CA . THR A 1 460 ? 94.402 4.534 35.821 1.00 15.07 461 THR A CA 1
ATOM 3506 C C . THR A 1 460 ? 93.077 4.803 35.118 1.00 15.29 461 THR A C 1
ATOM 3507 O O . THR A 1 460 ? 92.567 3.948 34.366 1.00 14.66 461 THR A O 1
ATOM 3511 N N . VAL A 1 461 ? 92.499 5.967 35.393 1.00 14.36 462 VAL A N 1
ATOM 3512 C CA . VAL A 1 461 ? 91.198 6.331 34.846 1.00 14.78 462 VAL A CA 1
ATOM 3513 C C . VAL A 1 461 ? 91.296 7.709 34.239 1.00 13.63 462 VAL A C 1
ATOM 3514 O O . VAL A 1 461 ? 91.935 8.620 34.807 1.00 14.80 462 VAL A O 1
ATOM 3518 N N . ILE A 1 462 ? 90.676 7.864 33.071 1.00 14.03 463 ILE A N 1
ATOM 3519 C CA . ILE A 1 462 ? 90.665 9.142 32.378 1.00 13.75 463 ILE A CA 1
ATOM 3520 C C . ILE A 1 462 ? 89.266 9.600 31.999 1.00 13.67 463 ILE A C 1
ATOM 3521 O O . ILE A 1 462 ? 88.303 8.818 31.976 1.00 14.20 463 ILE A O 1
ATOM 3526 N N . GLY A 1 463 ? 89.187 10.888 31.714 1.00 13.18 464 GLY A N 1
ATOM 3527 C CA . GLY A 1 463 ? 87.956 11.495 31.235 1.00 13.69 464 GLY A CA 1
ATOM 3528 C C . GLY A 1 463 ? 88.341 12.559 30.221 1.00 11.96 464 GLY A C 1
ATOM 3529 O O . GLY A 1 463 ? 89.474 12.566 29.689 1.00 12.75 464 GLY A O 1
ATOM 3530 N N . GLY A 1 464 ? 87.417 13.496 30.019 1.00 12.33 465 GLY A N 1
ATOM 3531 C CA . GLY A 1 464 ? 87.572 14.543 29.035 1.00 13.18 465 GLY A CA 1
ATOM 3532 C C . GLY A 1 464 ? 86.838 14.146 27.749 1.00 12.46 465 GLY A C 1
ATOM 3533 O O . GLY A 1 464 ? 86.595 12.953 27.501 1.00 12.06 465 GLY A O 1
ATOM 3534 N N . THR A 1 465 ? 86.452 15.133 26.944 1.00 11.45 466 THR A N 1
ATOM 3535 C CA . THR A 1 465 ? 85.775 14.829 25.688 1.00 11.70 466 THR A CA 1
ATOM 3536 C C . THR A 1 465 ? 86.705 14.111 24.699 1.00 12.10 466 THR A C 1
ATOM 3537 O O . THR A 1 465 ? 86.244 13.564 23.684 1.00 11.43 466 THR A O 1
ATOM 3541 N N . ALA A 1 466 ? 88.009 14.099 25.011 1.00 11.48 467 ALA A N 1
ATOM 3542 C CA . ALA A 1 466 ? 89.006 13.370 24.235 1.00 11.47 467 ALA A CA 1
ATOM 3543 C C . ALA A 1 466 ? 88.607 11.890 24.143 1.00 11.96 467 ALA A C 1
ATOM 3544 O O . ALA A 1 466 ? 88.952 11.234 23.169 1.00 11.47 467 ALA A O 1
ATOM 3546 N N . ALA A 1 467 ? 87.907 11.353 25.135 1.00 11.32 468 ALA A N 1
ATOM 3547 C CA . ALA A 1 467 ? 87.501 9.947 25.075 1.00 11.57 468 ALA A CA 1
ATOM 3548 C C . ALA A 1 467 ? 86.288 9.705 24.185 1.00 11.99 468 ALA A C 1
ATOM 3549 O O . ALA A 1 467 ? 86.081 8.593 23.689 1.00 12.52 468 ALA A O 1
ATOM 3551 N N . VAL A 1 468 ? 85.483 10.744 23.986 1.00 11.16 469 VAL A N 1
ATOM 3552 C CA . VAL A 1 468 ? 84.227 10.596 23.254 1.00 12.27 469 VAL A CA 1
ATOM 3553 C C . VAL A 1 468 ? 84.396 10.484 21.741 1.00 11.55 469 VAL A C 1
ATOM 3554 O O . VAL A 1 468 ? 83.651 9.728 21.087 1.00 12.70 469 VAL A O 1
ATOM 3558 N N . ALA A 1 469 ? 85.342 11.220 21.168 1.00 11.10 470 ALA A N 1
ATOM 3559 C CA . ALA A 1 469 ? 85.589 11.105 19.734 1.00 11.77 470 ALA A CA 1
ATOM 3560 C C . ALA A 1 469 ? 85.965 9.652 19.354 1.00 11.61 470 ALA A C 1
ATOM 3561 O O . ALA A 1 469 ? 85.359 9.099 18.443 1.00 11.53 470 ALA A O 1
ATOM 3563 N N . PRO A 1 470 ? 86.937 9.018 20.048 1.00 11.61 471 PRO A N 1
ATOM 3564 C CA . PRO A 1 470 ? 87.258 7.628 19.659 1.00 11.62 471 PRO A CA 1
ATOM 3565 C C . PRO A 1 470 ? 86.120 6.651 19.967 1.00 11.98 471 PRO A C 1
ATOM 3566 O O . PRO A 1 470 ? 85.919 5.658 19.245 1.00 11.54 471 PRO A O 1
ATOM 3570 N N . LEU A 1 471 ? 85.373 6.932 21.035 1.00 11.34 472 LEU A N 1
ATOM 3571 C CA . LEU A 1 471 ? 84.213 6.118 21.402 1.00 12.17 472 LEU A CA 1
ATOM 3572 C C . LEU A 1 471 ? 83.207 6.079 20.233 1.00 12.05 472 LEU A C 1
ATOM 3573 O O . LEU A 1 471 ? 82.740 5.008 19.809 1.00 12.55 472 LEU A O 1
ATOM 3578 N N . PHE A 1 472 ? 82.857 7.255 19.727 1.00 11.64 473 PHE A N 1
ATOM 3579 C CA . PHE A 1 472 ? 81.894 7.306 18.637 1.00 12.51 473 PHE A CA 1
ATOM 3580 C C . PHE A 1 472 ? 82.519 6.958 17.281 1.00 12.80 473 PHE A C 1
ATOM 3581 O O . PHE A 1 472 ? 81.798 6.569 16.362 1.00 12.53 473 PHE A O 1
ATOM 3589 N N . ALA A 1 473 ? 83.846 7.102 17.149 1.00 12.53 474 ALA A N 1
ATOM 3590 C CA . ALA A 1 473 ? 84.525 6.675 15.927 1.00 11.59 474 ALA A CA 1
ATOM 3591 C C . ALA A 1 473 ? 84.294 5.150 15.824 1.00 11.90 474 ALA A C 1
ATOM 3592 O O . ALA A 1 473 ? 84.022 4.625 14.739 1.00 12.37 474 ALA A O 1
ATOM 3594 N N . ALA A 1 474 ? 84.411 4.424 16.940 1.00 11.86 475 ALA A N 1
ATOM 3595 C CA . ALA A 1 474 ? 84.177 2.978 16.920 1.00 12.24 475 ALA A CA 1
ATOM 3596 C C . ALA A 1 474 ? 82.715 2.663 16.600 1.00 12.48 475 ALA A C 1
ATOM 3597 O O . ALA A 1 474 ? 82.433 1.677 15.902 1.00 12.73 475 ALA A O 1
ATOM 3599 N N . LEU A 1 475 ? 81.790 3.490 17.078 1.00 12.33 476 LEU A N 1
ATOM 3600 C CA . LEU A 1 475 ? 80.378 3.291 16.770 1.00 13.04 476 LEU A CA 1
ATOM 3601 C C . LEU A 1 475 ? 80.177 3.409 15.261 1.00 13.63 476 LEU A C 1
ATOM 3602 O O . LEU A 1 475 ? 79.494 2.573 14.652 1.00 14.37 476 LEU A O 1
ATOM 3607 N N . VAL A 1 476 ? 80.771 4.438 14.653 1.00 13.39 477 VAL A N 1
ATOM 3608 C CA . VAL A 1 476 ? 80.628 4.636 13.223 1.00 12.72 477 VAL A CA 1
ATOM 3609 C C . VAL A 1 476 ? 81.274 3.475 12.466 1.00 13.29 477 VAL A C 1
ATOM 3610 O O . VAL A 1 476 ? 80.741 3.023 11.458 1.00 13.48 477 VAL A O 1
ATOM 3614 N N . ALA A 1 477 ? 82.400 2.977 12.943 1.00 12.35 478 ALA A N 1
ATOM 3615 C CA . ALA A 1 477 ? 83.046 1.841 12.279 1.00 13.20 478 ALA A CA 1
ATOM 3616 C C . ALA A 1 477 ? 82.132 0.607 12.264 1.00 13.80 478 ALA A C 1
ATOM 3617 O O . ALA A 1 477 ? 82.071 -0.111 11.265 1.00 14.71 478 ALA A O 1
ATOM 3619 N N . ARG A 1 478 ? 81.428 0.358 13.367 1.00 14.22 479 ARG A N 1
ATOM 3620 C CA . ARG A 1 478 ? 80.504 -0.773 13.443 1.00 14.33 479 ARG A CA 1
ATOM 3621 C C . ARG A 1 478 ? 79.341 -0.553 12.487 1.00 14.57 479 ARG A C 1
ATOM 3622 O O . ARG A 1 478 ? 78.908 -1.499 11.790 1.00 15.63 479 ARG A O 1
ATOM 3630 N N . ILE A 1 479 ? 78.808 0.666 12.453 1.00 14.48 480 ILE A N 1
ATOM 3631 C CA . ILE A 1 479 ? 77.697 0.980 11.566 1.00 15.36 480 ILE A CA 1
ATOM 3632 C C . ILE A 1 479 ? 78.131 0.841 10.095 1.00 15.29 480 ILE A C 1
ATOM 3633 O O . ILE A 1 479 ? 77.411 0.247 9.274 1.00 16.05 480 ILE A O 1
ATOM 3638 N N . ASN A 1 480 ? 79.312 1.349 9.757 1.00 15.33 481 ASN A N 1
ATOM 3639 C CA . ASN A 1 480 ? 79.812 1.233 8.391 1.00 15.12 481 ASN A CA 1
ATOM 3640 C C . ASN A 1 480 ? 79.926 -0.240 8.005 1.00 14.66 481 ASN A C 1
ATOM 3641 O O . ASN A 1 480 ? 79.572 -0.606 6.868 1.00 15.73 481 ASN A O 1
ATOM 3646 N N . GLN A 1 481 ? 80.430 -1.070 8.914 1.00 14.51 482 GLN A N 1
ATOM 3647 C CA . GLN A 1 481 ? 80.571 -2.504 8.635 1.00 16.44 482 GLN A CA 1
ATOM 3648 C C . GLN A 1 481 ? 79.202 -3.095 8.280 1.00 16.60 482 GLN A C 1
ATOM 3649 O O . GLN A 1 481 ? 79.055 -3.796 7.271 1.00 16.65 482 GLN A O 1
ATOM 3655 N N . LYS A 1 482 ? 78.191 -2.793 9.082 1.00 17.14 483 LYS A N 1
ATOM 3656 C CA . LYS A 1 482 ? 76.846 -3.310 8.840 1.00 18.05 483 LYS A CA 1
ATOM 3657 C C . LYS A 1 482 ? 76.263 -2.824 7.514 1.00 19.01 483 LYS A C 1
ATOM 3658 O O . LYS A 1 482 ? 75.653 -3.604 6.770 1.00 19.74 483 LYS A O 1
ATOM 3664 N N . LEU A 1 483 ? 76.445 -1.544 7.211 1.00 18.49 484 LEU A N 1
ATOM 3665 C CA . LEU A 1 483 ? 75.915 -0.963 5.979 1.00 19.40 484 LEU A CA 1
ATOM 36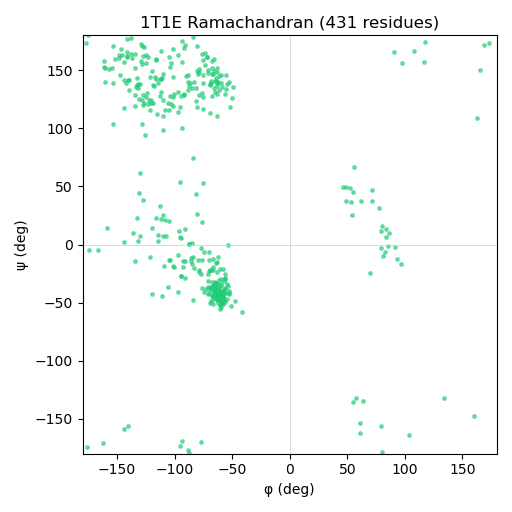66 C C . LEU A 1 483 ? 76.645 -1.427 4.720 1.00 19.10 484 LEU A C 1
ATOM 3667 O O . LEU A 1 483 ? 76.067 -1.431 3.627 1.00 20.72 484 LEU A O 1
ATOM 3672 N N . GLY A 1 484 ? 77.902 -1.823 4.867 1.00 19.21 485 GLY A N 1
ATOM 3673 C CA . GLY A 1 484 ? 78.673 -2.277 3.722 1.00 19.38 485 GLY A CA 1
ATOM 3674 C C . GLY A 1 484 ? 79.336 -1.155 2.943 1.00 19.78 485 GLY A C 1
ATOM 3675 O O . GLY A 1 484 ? 80.013 -1.394 1.934 1.00 18.42 485 GLY A O 1
ATOM 3676 N N . LYS A 1 485 ? 79.111 0.080 3.385 1.00 19.87 486 LYS A N 1
ATOM 3677 C CA . LYS A 1 485 ? 79.740 1.239 2.762 1.00 20.55 486 LYS A CA 1
ATOM 3678 C C . LYS A 1 485 ? 79.740 2.345 3.807 1.00 19.03 486 LYS A C 1
ATOM 3679 O O . LYS A 1 485 ? 78.852 2.395 4.671 1.00 18.56 486 LYS A O 1
ATOM 3685 N N . PRO A 1 486 ? 80.725 3.249 3.741 1.00 18.21 487 PRO A N 1
ATOM 3686 C CA . PRO A 1 486 ? 80.822 4.337 4.726 1.00 16.12 487 PRO A CA 1
ATOM 3687 C C . PRO A 1 486 ? 7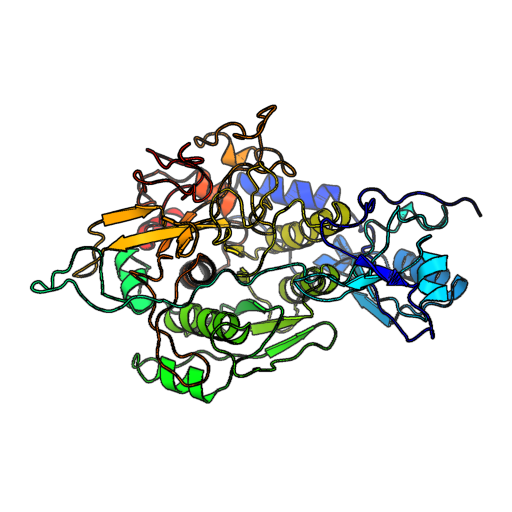9.707 5.356 4.783 1.00 16.62 487 PRO A C 1
ATOM 3688 O O . PRO A 1 486 ? 79.184 5.776 3.761 1.00 17.80 487 PRO A O 1
ATOM 3692 N N . VAL A 1 487 ? 79.352 5.773 5.998 1.00 15.67 488 VAL A N 1
ATOM 3693 C CA . VAL A 1 487 ? 78.316 6.793 6.144 1.00 15.79 488 VAL A CA 1
ATOM 3694 C C . VAL A 1 487 ? 78.869 8.189 5.827 1.00 15.81 488 VAL A C 1
ATOM 3695 O O . VAL A 1 487 ? 78.116 9.083 5.447 1.00 16.14 488 VAL A O 1
ATOM 3699 N N . GLY A 1 488 ? 80.174 8.381 5.985 1.00 13.92 489 GLY A N 1
ATOM 3700 C CA . GLY A 1 488 ? 80.756 9.680 5.668 1.00 13.36 489 GLY A CA 1
ATOM 3701 C C . GLY A 1 488 ? 80.251 10.829 6.545 1.00 13.79 489 GLY A C 1
ATOM 3702 O O . GLY A 1 488 ? 80.150 10.697 7.766 1.00 13.63 489 GLY A O 1
ATOM 3703 N N . TYR A 1 489 ? 79.927 11.948 5.900 1.00 13.60 490 TYR A N 1
ATOM 3704 C CA . TYR A 1 489 ? 79.445 13.140 6.600 1.00 14.04 490 TYR A CA 1
ATOM 3705 C C . TYR A 1 489 ? 78.055 12.877 7.161 1.00 14.70 490 TYR A C 1
ATOM 3706 O O . TYR A 1 489 ? 77.096 12.716 6.419 1.00 16.29 490 TYR A O 1
ATOM 3715 N N . LEU A 1 490 ? 77.968 12.839 8.481 1.00 14.70 491 LEU A N 1
ATOM 3716 C CA . LEU A 1 490 ? 76.737 12.517 9.174 1.00 14.96 491 LEU A CA 1
ATOM 3717 C C . LEU A 1 490 ? 75.938 13.671 9.725 1.00 15.09 491 LEU A C 1
ATOM 3718 O O . LEU A 1 490 ? 74.750 13.499 9.993 1.00 15.80 491 LEU A O 1
ATOM 3723 N N . ASN A 1 491 ? 76.554 14.832 9.903 1.00 14.68 492 ASN A N 1
ATOM 3724 C CA . ASN A 1 491 ? 75.833 15.901 10.592 1.00 14.31 492 ASN A CA 1
ATOM 3725 C C . ASN A 1 491 ? 74.440 16.218 10.073 1.00 15.15 492 ASN A C 1
ATOM 3726 O O . ASN A 1 491 ? 73.482 16.187 10.850 1.00 14.90 492 ASN A O 1
ATOM 3731 N N . PRO A 1 492 ? 74.281 16.483 8.766 1.00 15.44 493 PRO A N 1
ATOM 3732 C CA . PRO A 1 492 ? 72.921 16.797 8.304 1.00 16.92 493 PRO A CA 1
ATOM 3733 C C . PRO A 1 492 ? 71.912 15.695 8.630 1.00 16.83 493 PRO A C 1
ATOM 3734 O O . PRO A 1 492 ? 70.783 15.960 9.058 1.00 16.92 493 PRO A O 1
ATOM 3738 N N . THR A 1 493 ? 72.315 14.448 8.440 1.00 16.58 494 THR A N 1
ATOM 3739 C CA . THR A 1 493 ? 71.436 13.328 8.726 1.00 17.40 494 THR A CA 1
ATOM 3740 C C . THR A 1 493 ? 71.018 13.266 10.198 1.00 16.89 494 THR A C 1
ATOM 3741 O O . THR A 1 493 ? 69.834 13.081 10.517 1.00 17.54 494 THR A O 1
ATOM 3745 N N . LEU A 1 494 ? 71.982 13.397 11.104 1.00 16.32 495 LEU A N 1
ATOM 3746 C CA . LEU A 1 494 ? 71.683 13.335 12.533 1.00 15.93 495 LEU A CA 1
ATOM 3747 C C . LEU A 1 494 ? 70.582 14.302 12.948 1.00 15.19 495 LEU A C 1
ATOM 3748 O O . LEU A 1 494 ? 69.724 13.955 13.761 1.00 16.10 495 LEU A O 1
ATOM 3753 N N . TYR A 1 495 ? 70.623 15.516 12.409 1.00 15.11 496 TYR A N 1
ATOM 3754 C CA . TYR A 1 495 ? 69.628 16.521 12.761 1.00 16.80 496 TYR A CA 1
ATOM 3755 C C . TYR A 1 495 ? 68.267 16.332 12.100 1.00 18.24 496 TYR A C 1
ATOM 3756 O O . TYR A 1 495 ? 67.342 17.101 12.380 1.00 18.69 496 TYR A O 1
ATOM 3765 N N . GLN A 1 496 ? 68.151 15.327 11.235 1.00 18.40 497 GLN A N 1
ATOM 3766 C CA . GLN A 1 496 ? 66.865 15.018 10.581 1.00 21.20 497 GLN A CA 1
ATOM 3767 C C . GLN A 1 496 ? 66.221 13.792 11.219 1.00 21.27 497 GLN A C 1
ATOM 3768 O O . GLN A 1 496 ? 65.037 13.513 10.991 1.00 20.45 497 GLN A O 1
ATOM 3774 N N . LEU A 1 497 ? 66.988 13.060 12.022 1.00 20.84 498 LEU A N 1
ATOM 3775 C CA . LEU A 1 497 ? 66.478 11.844 12.655 1.00 20.06 498 LEU A CA 1
ATOM 3776 C C . LEU A 1 497 ? 65.497 12.119 13.790 1.00 20.97 498 LEU A C 1
ATOM 3777 O O . LEU A 1 497 ? 65.535 13.179 14.415 1.00 21.65 498 LEU A O 1
ATOM 3782 N N . PRO A 1 498 ? 64.598 11.158 14.065 1.00 22.00 499 PRO A N 1
ATOM 3783 C CA . PRO A 1 498 ? 63.603 11.299 15.136 1.00 22.52 499 PRO A CA 1
ATOM 3784 C C . PRO A 1 498 ? 64.343 11.414 16.473 1.00 21.98 499 PRO A C 1
ATOM 3785 O O . PRO A 1 498 ? 65.413 10.825 16.647 1.00 21.78 499 PRO A O 1
ATOM 3789 N N . PRO A 1 499 ? 63.778 12.154 17.442 1.00 21.64 500 PRO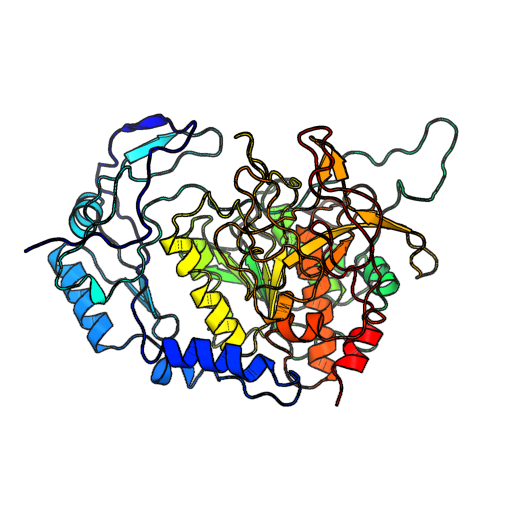 A N 1
ATOM 3790 C CA . PRO A 1 499 ? 64.453 12.295 18.738 1.00 20.73 500 PRO A CA 1
ATOM 3791 C C . PRO A 1 499 ? 64.665 10.989 19.502 1.00 20.58 500 PRO A C 1
ATOM 3792 O O . PRO A 1 499 ? 65.539 10.903 20.374 1.00 20.79 500 PRO A O 1
ATOM 3796 N N A GLU A 1 500 ? 63.875 9.969 19.180 0.50 20.03 501 GLU A N 1
ATOM 3797 N N B GLU A 1 500 ? 63.877 9.975 19.158 0.50 20.07 501 GLU A N 1
ATOM 3798 C CA A GLU A 1 500 ? 63.999 8.679 19.852 0.50 19.75 501 GLU A CA 1
ATOM 3799 C CA B GLU A 1 500 ? 63.973 8.674 19.806 0.50 19.73 501 GLU A CA 1
ATOM 3800 C C A GLU A 1 500 ? 65.329 7.981 19.550 0.50 19.16 501 GLU A C 1
ATOM 3801 C C B GLU A 1 500 ? 65.342 8.027 19.586 0.50 19.13 501 GLU A C 1
ATOM 3802 O O A GLU A 1 500 ? 65.655 6.963 20.153 0.50 19.28 501 GLU A O 1
ATOM 3803 O O B GLU A 1 500 ? 65.714 7.101 20.299 0.50 19.29 501 GLU A O 1
ATOM 3814 N N . VAL A 1 501 ? 66.091 8.519 18.603 1.00 18.83 502 VAL A N 1
ATOM 3815 C CA . VAL A 1 501 ? 67.405 7.944 18.278 1.00 18.56 502 VAL A CA 1
ATOM 3816 C C . VAL A 1 501 ? 68.474 8.344 19.315 1.00 18.45 502 VAL A C 1
ATOM 3817 O O . VAL A 1 501 ? 69.539 7.722 19.405 1.00 18.28 502 VAL A O 1
ATOM 3821 N N . PHE A 1 502 ? 68.164 9.353 20.116 1.00 17.59 503 PHE A N 1
ATOM 3822 C CA . PHE A 1 502 ? 69.106 9.851 21.116 1.00 17.57 503 PHE A CA 1
ATOM 3823 C C . PHE A 1 502 ? 68.598 9.875 22.537 1.00 17.95 503 PHE A C 1
ATOM 3824 O O . PHE A 1 502 ? 67.391 9.973 22.777 1.00 18.97 503 PHE A O 1
ATOM 3832 N N A HIS A 1 503 ? 69.532 9.788 23.478 0.50 17.19 504 HIS A N 1
ATOM 3833 N N B HIS A 1 503 ? 69.525 9.784 23.486 0.50 17.27 504 HIS A N 1
ATOM 3834 C CA A HIS A 1 503 ? 69.199 9.887 24.886 0.50 16.41 504 HIS A CA 1
ATOM 3835 C CA B HIS A 1 503 ? 69.180 9.868 24.896 0.50 16.68 504 HIS A CA 1
ATOM 3836 C C A HIS A 1 503 ? 69.453 11.353 25.189 0.50 16.04 504 HIS A C 1
ATOM 3837 C C B HIS A 1 503 ? 69.451 11.325 25.238 0.50 16.10 504 HIS A C 1
ATOM 3838 O O A HIS A 1 503 ? 70.590 11.833 25.146 0.50 15.96 504 HIS A O 1
ATOM 3839 O O B HIS A 1 503 ? 70.602 11.766 25.282 0.50 16.53 504 HIS A O 1
ATOM 3852 N N . ASP A 1 504 ? 68.380 12.078 25.455 1.00 16.50 505 ASP A N 1
ATOM 3853 C CA . ASP A 1 504 ? 68.461 13.497 25.730 1.00 15.80 505 ASP A CA 1
ATOM 3854 C C . ASP A 1 504 ? 69.050 13.834 27.098 1.00 16.37 505 ASP A C 1
ATOM 3855 O O . ASP A 1 504 ? 68.589 13.301 28.098 1.00 18.15 505 ASP A O 1
ATOM 3860 N N . ILE A 1 505 ? 70.090 14.676 27.141 1.00 15.76 506 ILE A N 1
ATOM 3861 C CA . ILE A 1 505 ? 70.622 15.115 28.431 1.00 15.94 506 ILE A CA 1
ATOM 3862 C C . ILE A 1 505 ? 69.896 16.446 28.690 1.00 15.99 506 ILE A C 1
ATOM 3863 O O . ILE A 1 505 ? 69.893 17.345 27.857 1.00 15.15 506 ILE A O 1
ATOM 3868 N N . THR A 1 506 ? 69.283 16.575 29.858 1.00 16.42 507 THR A N 1
ATOM 3869 C CA . THR A 1 506 ? 68.523 17.787 30.157 1.00 17.30 507 THR A CA 1
ATOM 3870 C C . THR A 1 506 ? 68.976 18.568 31.385 1.00 17.23 507 THR A C 1
ATOM 3871 O O . THR A 1 506 ? 68.524 19.698 31.608 1.00 18.50 507 THR A O 1
ATOM 3875 N N . GLU A 1 507 ? 69.857 17.976 32.182 1.00 16.60 508 GLU A N 1
ATOM 3876 C CA . GLU A 1 507 ? 70.314 18.631 33.400 1.00 16.55 508 GLU A CA 1
ATOM 3877 C C . GLU A 1 507 ? 71.813 18.927 33.432 1.00 15.83 508 GLU A C 1
ATOM 3878 O O . GLU A 1 507 ? 72.643 18.089 33.034 1.00 16.08 508 GLU A O 1
ATOM 3884 N N . GLY A 1 508 ? 72.147 20.128 33.887 1.00 15.60 509 GLY A N 1
ATOM 3885 C CA . GLY A 1 508 ? 73.529 20.552 34.025 1.00 15.77 509 GLY A CA 1
ATOM 3886 C C . GLY A 1 508 ? 73.899 21.725 33.155 1.00 16.06 509 GLY A C 1
ATOM 3887 O O . GLY A 1 508 ? 73.107 22.203 32.325 1.00 15.68 509 GLY A O 1
ATOM 3888 N N . ASN A 1 509 ? 75.118 22.223 33.341 1.00 14.98 510 ASN A N 1
ATOM 3889 C CA . ASN A 1 509 ? 75.616 23.326 32.543 1.00 14.32 510 ASN A CA 1
ATOM 3890 C C . ASN A 1 509 ? 77.140 23.178 32.388 1.00 14.03 510 ASN A C 1
ATOM 3891 O O . ASN A 1 509 ? 77.764 22.440 33.164 1.00 13.99 510 ASN A O 1
ATOM 3896 N N . ASN A 1 510 ? 77.733 23.884 31.422 1.00 13.40 511 ASN A N 1
ATOM 3897 C CA . ASN A 1 510 ? 79.184 23.754 31.231 1.00 13.00 511 ASN A CA 1
ATOM 3898 C C . ASN A 1 510 ? 79.961 25.020 31.573 1.00 12.44 511 ASN A C 1
ATOM 3899 O O . ASN A 1 510 ? 81.014 25.311 31.005 1.00 13.25 511 ASN A O 1
ATOM 3904 N N . ASP A 1 511 ? 79.447 25.753 32.564 1.00 13.73 512 ASP A N 1
ATOM 3905 C CA . ASP A 1 511 ? 80.086 26.983 33.001 1.00 12.90 512 ASP A CA 1
ATOM 3906 C C . ASP A 1 511 ? 81.015 26.700 34.183 1.00 12.94 512 ASP A C 1
ATOM 3907 O O . ASP A 1 511 ? 80.560 26.258 35.241 1.00 13.85 512 ASP A O 1
ATOM 3912 N N A ILE A 1 512 ? 82.308 26.936 33.992 0.50 13.44 513 ILE A N 1
ATOM 3913 N N B ILE A 1 512 ? 82.312 26.933 33.996 0.50 13.08 513 ILE A N 1
ATOM 3914 C CA A ILE A 1 512 ? 83.281 26.746 35.069 0.50 13.81 513 ILE A CA 1
ATOM 3915 C CA B ILE A 1 512 ? 83.282 26.748 35.081 0.50 12.89 513 ILE A CA 1
ATOM 3916 C C A ILE A 1 512 ? 83.965 28.066 35.397 0.50 14.08 513 ILE A C 1
ATOM 3917 C C B ILE A 1 512 ? 83.975 28.068 35.391 0.50 13.71 513 ILE A C 1
ATOM 3918 O O A ILE A 1 512 ? 84.900 28.103 36.194 0.50 15.55 513 ILE A O 1
ATOM 3919 O O B ILE A 1 512 ? 84.933 28.107 36.162 0.50 15.62 513 ILE A O 1
ATOM 3928 N N . ALA A 1 513 ? 83.475 29.151 34.796 1.00 14.12 514 ALA A N 1
ATOM 3929 C CA . ALA A 1 513 ? 84.051 30.472 35.009 1.00 14.73 514 ALA A CA 1
ATOM 3930 C C . ALA A 1 513 ? 83.318 31.399 35.968 1.00 15.72 514 ALA A C 1
ATOM 3931 O O . ALA A 1 513 ? 83.948 32.207 36.634 1.00 16.83 514 ALA A O 1
ATOM 3933 N N . ASN A 1 514 ? 81.998 31.280 36.039 1.00 14.87 515 ASN A N 1
ATOM 3934 C CA . ASN A 1 514 ? 81.213 32.193 36.860 1.00 15.21 515 ASN A CA 1
ATOM 3935 C C . ASN A 1 514 ? 79.919 31.504 37.266 1.00 15.65 515 ASN A C 1
ATOM 3936 O O . ASN A 1 514 ? 79.748 30.300 37.068 1.00 15.18 515 ASN A O 1
ATOM 3941 N N A ARG A 1 515 ? 78.987 32.263 37.840 0.50 16.61 516 ARG A N 1
ATOM 3942 N N B ARG A 1 515 ? 79.002 32.287 37.830 0.50 16.52 516 ARG A N 1
ATOM 3943 C CA A ARG A 1 515 ? 77.724 31.678 38.290 0.50 16.40 516 ARG A CA 1
ATOM 3944 C CA B ARG A 1 515 ? 77.725 31.773 38.320 0.50 16.24 516 ARG A CA 1
ATOM 3945 C C A ARG A 1 515 ? 76.554 31.801 37.322 0.50 16.61 516 ARG A C 1
ATOM 3946 C C B ARG A 1 515 ? 76.557 31.848 37.339 0.50 16.57 516 ARG A C 1
ATOM 3947 O O A ARG A 1 515 ? 75.431 31.431 37.659 0.50 16.61 516 ARG A O 1
ATOM 3948 O O B ARG A 1 515 ? 75.440 31.478 37.683 0.50 16.68 516 ARG A O 1
ATOM 3963 N N . ALA A 1 516 ? 76.818 32.295 36.120 1.00 16.94 517 ALA A N 1
ATOM 3964 C CA . ALA A 1 516 ? 75.760 32.462 35.134 1.00 17.25 517 ALA A CA 1
ATOM 3965 C C . ALA A 1 516 ? 75.197 31.197 34.497 1.00 17.00 517 ALA A C 1
ATOM 3966 O O . ALA A 1 516 ? 74.194 31.258 33.769 1.00 17.06 517 ALA A O 1
ATOM 3968 N N A ARG A 1 517 ? 75.832 30.055 34.751 0.50 16.86 518 ARG A N 1
ATOM 3969 N N B ARG A 1 517 ? 75.846 30.065 34.778 0.50 17.87 518 ARG A N 1
ATOM 3970 C CA A ARG A 1 517 ? 75.405 28.784 34.175 0.50 18.26 518 ARG A CA 1
ATOM 3971 C CA B ARG A 1 517 ? 75.465 28.774 34.225 0.50 20.27 518 ARG A CA 1
ATOM 3972 C C A ARG A 1 517 ? 75.412 28.920 32.658 0.50 20.11 518 ARG A C 1
ATOM 3973 C C B ARG A 1 517 ? 75.507 28.925 32.718 0.50 23.00 518 ARG A C 1
ATOM 3974 O O A ARG A 1 517 ? 74.455 28.518 31.968 0.50 19.12 518 ARG A O 1
ATOM 3975 O O B ARG A 1 517 ? 74.544 28.583 32.021 0.50 22.81 518 ARG A O 1
ATOM 3990 N N A ILE A 1 518 ? 76.535 29.451 32.162 0.50 23.27 519 ILE A N 1
ATOM 3991 N N B ILE A 1 518 ? 76.654 29.400 32.222 0.50 26.30 519 ILE A N 1
ATOM 3992 C CA A ILE A 1 518 ? 76.682 29.688 30.752 0.50 28.45 519 ILE A CA 1
ATOM 3993 C CA B ILE A 1 518 ? 76.746 29.640 30.811 0.50 30.01 519 ILE A CA 1
ATOM 3994 C C A ILE A 1 518 ? 76.293 28.623 29.826 0.50 31.22 519 ILE A C 1
ATOM 3995 C C B ILE A 1 518 ? 76.314 28.605 29.872 0.50 32.27 519 ILE A C 1
ATOM 3996 O O A ILE A 1 518 ? 75.098 28.804 29.535 0.50 33.29 519 I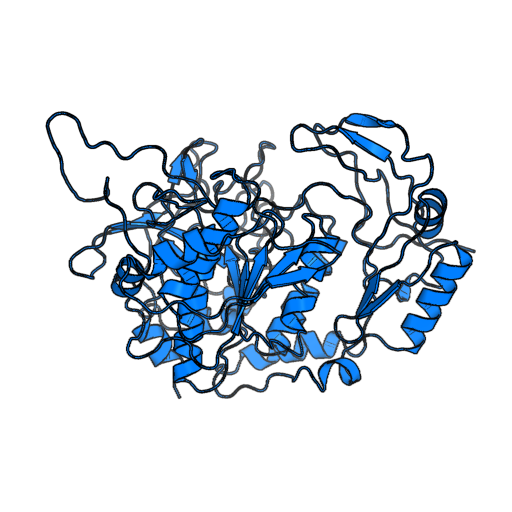LE A O 1
ATOM 3997 O O B ILE A 1 518 ? 75.111 28.790 29.629 0.50 34.00 519 ILE A O 1
ATOM 4006 N N . TYR A 1 519 ? 76.923 27.565 29.237 1.00 36.41 520 TYR A N 1
ATOM 4007 C CA . TYR A 1 519 ? 75.585 27.336 28.706 1.00 34.49 520 TYR A CA 1
ATOM 4008 C C . TYR A 1 519 ? 74.906 26.211 29.488 1.00 33.19 520 TYR A C 1
ATOM 4009 O O . TYR A 1 519 ? 75.561 25.429 30.171 1.00 33.53 520 TYR A O 1
ATOM 4018 N N A GLN A 1 520 ? 73.586 26.105 29.364 0.50 17.45 521 GLN A N 1
ATOM 4019 N N B GLN A 1 520 ? 73.580 26.115 29.381 0.50 17.56 521 GLN A N 1
ATOM 4020 C CA A GLN A 1 520 ? 72.826 25.115 30.113 0.50 17.68 521 GLN A CA 1
ATOM 4021 C CA B GLN A 1 520 ? 72.794 25.132 30.130 0.50 17.93 521 GLN A CA 1
ATOM 4022 C C A GLN A 1 520 ? 72.102 24.079 29.256 0.50 16.51 521 GLN A C 1
ATOM 4023 C C B GLN A 1 520 ? 72.090 24.084 29.264 0.50 16.59 521 GLN A C 1
ATOM 4024 O O A GLN A 1 520 ? 71.648 24.387 28.151 0.50 18.10 521 GLN A O 1
ATOM 4025 O O B GLN A 1 520 ? 71.640 24.390 28.156 0.50 18.11 521 GLN A O 1
ATOM 4036 N N . ALA A 1 521 ? 71.982 22.858 29.773 1.00 16.82 522 ALA A N 1
ATOM 4037 C CA . ALA A 1 521 ? 71.310 21.778 29.047 1.00 16.79 522 ALA A CA 1
ATOM 4038 C C . ALA A 1 521 ? 69.791 21.960 29.166 1.00 16.70 522 ALA A C 1
ATOM 4039 O O . ALA A 1 521 ? 69.305 22.735 30.003 1.00 17.72 522 ALA A O 1
ATOM 4041 N N . GLY A 1 522 ? 69.050 21.238 28.330 1.00 16.28 523 GLY A N 1
ATOM 4042 C CA . GLY A 1 522 ? 67.601 21.341 28.361 1.00 18.29 523 GLY A CA 1
ATOM 4043 C C . GLY A 1 522 ? 67.009 20.340 27.390 1.00 18.73 523 GLY A C 1
ATOM 4044 O O . GLY A 1 522 ? 67.739 19.598 26.746 1.00 17.61 523 GLY A O 1
ATOM 4045 N N . PRO A 1 523 ? 65.676 20.276 27.270 1.00 18.73 524 PRO A N 1
ATOM 4046 C CA . PRO A 1 523 ? 65.030 19.334 26.347 1.00 18.29 524 PRO A CA 1
ATOM 4047 C C . PRO A 1 523 ? 65.527 19.615 24.928 1.00 18.89 524 PRO A C 1
ATOM 4048 O O . PRO A 1 523 ? 65.625 20.767 24.541 1.00 18.59 524 PRO A O 1
ATOM 4052 N N . GLY A 1 524 ? 65.857 18.575 24.173 1.00 17.55 525 GLY A N 1
ATOM 4053 C CA . GLY A 1 524 ? 66.320 18.779 22.802 1.00 16.58 525 GLY A CA 1
ATOM 4054 C C . GLY A 1 524 ? 67.774 19.194 22.740 1.00 16.52 525 GLY A C 1
ATOM 4055 O O . GLY A 1 524 ? 68.542 18.941 23.658 1.00 16.50 525 GLY A O 1
ATOM 4056 N N . TRP A 1 525 ? 68.160 19.859 21.669 1.00 16.49 526 TRP A N 1
ATOM 4057 C CA . TRP A 1 525 ? 69.546 20.269 21.506 1.00 15.60 526 TRP A CA 1
ATOM 4058 C C . TRP A 1 525 ? 69.951 21.367 22.490 1.00 16.19 526 TRP A C 1
ATOM 4059 O O . TRP A 1 525 ? 69.189 22.308 22.724 1.00 16.66 526 TRP A O 1
ATOM 4070 N N . ASP A 1 526 ? 71.154 21.259 23.065 1.00 15.47 527 ASP A N 1
ATOM 4071 C CA . ASP A 1 526 ? 71.660 22.326 23.934 1.00 15.16 527 ASP A CA 1
ATOM 4072 C C . ASP A 1 526 ? 73.160 22.492 23.683 1.00 14.11 527 ASP A C 1
ATOM 4073 O O . ASP A 1 526 ? 73.803 21.603 23.090 1.00 14.75 527 ASP A O 1
ATOM 4078 N N . PRO A 1 527 ? 73.736 23.640 24.093 1.00 14.27 528 PRO A N 1
ATOM 4079 C CA . PRO A 1 527 ? 75.163 23.897 23.879 1.00 14.74 528 PRO A CA 1
ATOM 4080 C C . PRO A 1 527 ? 76.106 23.253 24.880 1.00 13.40 528 PRO A C 1
ATOM 4081 O O . PRO A 1 527 ? 77.198 23.764 25.096 1.00 15.63 528 PRO A O 1
ATOM 4085 N N . CYS A 1 528 ? 75.672 22.150 25.466 1.00 13.32 529 CYS A N 1
ATOM 4086 C CA . CYS A 1 528 ? 76.520 21.371 26.366 1.00 14.54 529 CYS A CA 1
ATOM 4087 C C . CYS A 1 528 ? 76.682 19.958 25.803 1.00 14.11 529 CYS A C 1
ATOM 4088 O O . CYS A 1 528 ? 77.793 19.386 25.811 1.00 14.15 529 CYS A O 1
ATOM 4091 N N . THR A 1 529 ? 75.577 19.401 25.305 1.00 13.87 530 THR A N 1
ATOM 4092 C CA . THR A 1 529 ? 75.523 18.024 24.851 1.00 14.50 530 THR A CA 1
ATOM 4093 C C . THR A 1 529 ? 74.901 17.792 23.483 1.00 13.40 530 THR A C 1
ATOM 4094 O O . THR A 1 529 ? 74.763 16.642 23.070 1.00 13.27 530 THR A O 1
ATOM 4098 N N . GLY A 1 530 ? 74.529 18.869 22.798 1.00 14.09 531 GLY A N 1
ATOM 4099 C CA . GLY A 1 530 ? 73.929 18.716 21.480 1.00 13.89 531 GLY A CA 1
ATOM 4100 C C . GLY A 1 530 ? 72.681 17.855 21.515 1.00 14.38 531 GLY A C 1
ATOM 4101 O O . GLY A 1 530 ? 71.807 18.053 22.375 1.00 14.85 531 GLY A O 1
ATOM 4102 N N . LEU A 1 531 ? 72.592 16.896 20.602 1.00 14.26 532 LEU A N 1
ATOM 4103 C CA . LEU A 1 531 ? 71.434 16.015 20.527 1.00 14.80 532 LEU A CA 1
ATOM 4104 C C . LEU A 1 531 ? 71.383 14.966 21.628 1.00 16.02 532 LEU A C 1
ATOM 4105 O O . LEU A 1 531 ? 70.401 14.236 21.763 1.00 16.91 532 LEU A O 1
ATOM 4110 N N . GLY A 1 532 ? 72.444 14.886 22.426 1.00 15.06 533 GLY A N 1
ATOM 4111 C CA . GLY A 1 532 ? 72.494 13.899 23.488 1.00 14.87 533 GLY A CA 1
ATOM 4112 C C . GLY A 1 532 ? 73.401 12.719 23.134 1.00 13.33 533 GLY A C 1
ATOM 4113 O O . GLY A 1 532 ? 74.232 12.822 22.206 1.00 14.33 533 GLY A O 1
ATOM 4114 N N . SER A 1 533 ? 73.280 11.617 23.862 1.00 14.57 534 SER A N 1
ATOM 4115 C CA . SER A 1 533 ? 74.091 10.451 23.556 1.00 14.61 534 SER A CA 1
ATOM 4116 C C . SER A 1 533 ? 73.343 9.561 22.551 1.00 15.19 534 SER A C 1
ATOM 4117 O O . SER A 1 533 ? 72.151 9.272 22.708 1.00 16.07 534 SER A O 1
ATOM 4120 N N A PRO A 1 534 ? 74.020 9.147 21.475 0.50 14.60 535 PRO A N 1
ATOM 4121 N N B PRO A 1 534 ? 74.036 9.110 21.501 0.50 15.03 535 PRO A N 1
ATOM 4122 C CA A PRO A 1 534 ? 73.312 8.303 20.511 0.50 15.04 535 PRO A CA 1
ATOM 4123 C CA B PRO A 1 534 ? 73.373 8.260 20.507 0.50 15.54 535 PRO A CA 1
ATOM 4124 C C A PRO A 1 534 ? 72.944 6.946 21.106 0.50 15.20 535 PRO A C 1
ATOM 4125 C C B PRO A 1 534 ? 72.957 6.921 21.107 0.50 15.46 535 PRO A C 1
ATOM 4126 O O A PRO A 1 534 ? 73.646 6.428 21.975 0.50 15.62 535 PRO A O 1
ATOM 4127 O O B PRO A 1 534 ? 73.640 6.386 21.983 0.50 15.86 535 PRO A O 1
ATOM 4134 N N . ILE A 1 535 ? 71.826 6.390 20.647 1.00 15.98 536 ILE A N 1
ATOM 4135 C CA . ILE A 1 535 ? 71.388 5.072 21.084 1.00 15.96 536 ILE A CA 1
ATOM 4136 C C . ILE A 1 535 ? 71.799 4.272 19.837 1.00 16.61 536 ILE A C 1
ATOM 4137 O O . ILE A 1 535 ? 71.150 4.327 18.777 1.00 16.52 536 ILE A O 1
ATOM 4142 N N . GLY A 1 536 ? 72.925 3.579 19.968 1.00 16.99 537 GLY A N 1
ATOM 4143 C CA . GLY A 1 536 ? 73.541 2.849 18.868 1.00 17.21 537 GLY A CA 1
ATOM 4144 C C . GLY A 1 536 ? 72.667 2.064 17.913 1.00 17.40 537 GLY A C 1
ATOM 4145 O O . GLY A 1 536 ? 72.674 2.298 16.696 1.00 17.12 537 GLY A O 1
ATOM 4146 N N . ILE A 1 537 ? 71.913 1.119 18.458 1.00 17.98 538 ILE A N 1
ATOM 4147 C CA . ILE A 1 537 ? 71.065 0.299 17.605 1.00 19.31 538 ILE A CA 1
ATOM 4148 C C . ILE A 1 537 ? 69.984 1.111 16.899 1.00 18.41 538 ILE A C 1
ATOM 4149 O O . ILE A 1 537 ? 69.622 0.800 15.761 1.00 19.38 538 ILE A O 1
ATOM 4154 N N . ARG A 1 538 ? 69.469 2.149 17.544 1.00 18.37 539 ARG A N 1
ATOM 4155 C CA . ARG A 1 538 ? 68.459 2.973 16.899 1.00 17.69 539 ARG A CA 1
ATOM 4156 C C . ARG A 1 538 ? 69.070 3.793 15.766 1.00 17.21 539 ARG A C 1
ATOM 4157 O O . ARG A 1 538 ? 68.445 3.981 14.721 1.00 18.06 539 ARG A O 1
ATOM 4165 N N . LEU A 1 539 ? 70.296 4.280 15.965 1.00 16.59 540 LEU A N 1
ATOM 4166 C CA . LEU A 1 539 ? 70.967 5.054 14.933 1.00 16.91 540 LEU A CA 1
ATOM 4167 C C . LEU A 1 539 ? 71.211 4.158 13.721 1.00 16.89 540 LEU A C 1
ATOM 4168 O O . LEU A 1 539 ? 70.977 4.569 12.583 1.00 17.66 540 LEU A O 1
ATOM 4173 N N . LEU A 1 540 ? 71.686 2.943 13.965 1.00 17.14 541 LEU A N 1
ATOM 4174 C CA . LEU A 1 540 ? 71.926 2.007 12.878 1.00 18.29 541 LEU A CA 1
ATOM 4175 C C . LEU A 1 540 ? 70.621 1.735 12.117 1.00 19.01 541 LEU A C 1
ATOM 4176 O O . LEU A 1 540 ? 70.578 1.825 10.886 1.00 19.46 541 LEU A O 1
ATOM 4181 N N . GLN A 1 541 ? 69.566 1.406 12.851 1.00 19.69 542 GLN A N 1
ATOM 4182 C CA . GLN A 1 541 ? 68.274 1.126 12.236 1.00 20.71 542 GLN A CA 1
ATOM 4183 C C . GLN A 1 541 ? 67.785 2.293 11.389 1.00 21.12 542 GLN A C 1
ATOM 4184 O O . GLN A 1 541 ? 67.229 2.085 10.306 1.00 21.09 542 GLN A O 1
ATOM 4190 N N . ALA A 1 542 ? 67.997 3.518 11.861 1.00 21.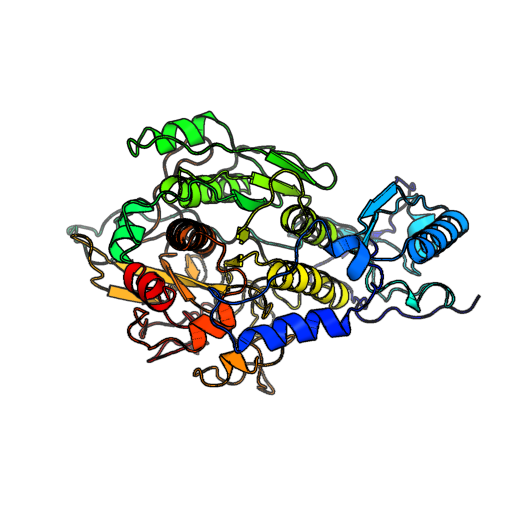02 543 ALA A N 1
ATOM 4191 C CA . ALA A 1 542 ? 67.562 4.693 11.114 1.00 22.08 543 ALA A CA 1
ATOM 4192 C C . ALA A 1 542 ? 68.379 4.941 9.844 1.00 24.55 543 ALA A C 1
ATOM 4193 O O . ALA A 1 542 ? 67.900 5.592 8.910 1.00 25.69 543 ALA A O 1
ATOM 4195 N N . LEU A 1 543 ? 69.603 4.424 9.803 1.00 24.27 544 LEU A N 1
ATOM 4196 C CA . LEU A 1 543 ? 70.473 4.595 8.644 1.00 26.33 544 LEU A CA 1
ATOM 4197 C C . LEU A 1 543 ? 70.341 3.473 7.619 1.00 27.76 544 LEU A C 1
ATOM 4198 O O . LEU A 1 543 ? 70.822 3.603 6.492 1.00 27.93 544 LEU A O 1
ATOM 4203 N N . LEU A 1 544 ? 69.704 2.373 8.011 1.00 29.85 545 LEU A N 1
ATOM 4204 C CA . LEU A 1 544 ? 69.511 1.241 7.104 1.00 32.92 545 LEU A CA 1
ATOM 4205 C C . LEU A 1 544 ? 68.409 1.542 6.088 1.00 34.19 545 LEU A C 1
ATOM 4206 O O . LEU A 1 544 ? 67.438 2.241 6.396 1.00 35.25 545 LEU A O 1
ATOM 4211 N N . PRO A 1 545 ? 68.551 1.028 4.854 0.50 34.93 546 PRO A N 1
ATOM 4212 C CA . PRO A 1 545 ? 67.544 1.259 3.814 0.50 35.74 546 PRO A CA 1
ATOM 4213 C C . PRO A 1 545 ? 66.246 0.505 4.088 0.50 36.22 546 PRO A C 1
ATOM 4214 O O . PRO A 1 545 ? 65.337 1.033 4.732 1.00 38.10 546 PRO A O 1
#

Sequence (534 aa):
EKREEVLAGHARRQAPQAVDKGPVTGDQRISSVTVVVLRRQRGDELEAHVERQAALAPHARVHHLEREAFAASHGASLDDFAEIRKFAEAHGLTLDRAHVAAGTAVLSSGPVDAVNQAFGVELRHFDHPDGSSYRSYVGDVRVPASIIAPLIEAVLGLDTRPVARPHFRLRRRAEGEFEARSQSAAPTAYTPLDVAQAYQFPEEGLDGQGQCIAIIELGGGYDETSLAQYFASSLGVSSAPQVVVSVSVDGATNQQPTGDDPNGPDGEVELDIEVAGALAPGAKIIAVYFAPNTDAGFLNAIITTAVHDPTHHKPPSIVSISWGGPEDDSSWAPASIAAMMNRAFLDAAALGVTVLAAAGDSGSTDGEEQDGLYHVDFPAASPPYVLLACGGTRLVASAGRIIERETVWNDGPDGGSTGGGVSRIFPPLPSWQERANVPPSANPGAGSSGRGVPDVAGNADPATGYEEVVIDGETTTVIGGTAAVAPLFAALVARINQKLGKPVGYLNPTLYQLPPEEVFHHDITEGNNDIIANRRARRIIYQQAGPGWDPCTGLGSPPIGIRLLQALLP

Organism: Bacillus sp. (strain MN-32) (NCBI:txid198803)

CATH classification: 3.40.50.200

InterPro domains:
  IPR000209 Peptidase S8/S53 domain [PF00082] (274-484)
  IPR015366 Peptidase S53, activation domain [PF09286] (27-164)
  IPR015366 Peptidase S53, activation domain [SM00944] (25-165)
  IPR015366 Peptidase S53, activation domain [cd11377] (27-162)
  IPR030400 Sedolisin domain [PS51695] (193-546)
  IPR030400 Sedolisin domain [cd04056] (193-540)
  IPR036852 Peptidase S8/S53 domain superfamily [G3DSA:3.40.50.200] (189-551)
  IPR036852 Peptidase S8/S53 domain superfamily [SSF52743] (191-544)
  IPR050819 Tripeptidyl-peptidase I and related peptidases [PTHR14218] (25-544)

GO terms:
  GO:0005576 extracellular region (C, EXP)

Radius of gyration: 22.36 Å; Cα contacts (8 Å, |Δi|>4): 1549; chains: 1; bounding box: 58×56×70 Å

Foldseek 3Di:
DDKDFQPLFAAAQDVQKDFPWFDDVFDKFKKKFAWAWAPLVVLLCLLVVQLVDQLLPGDFDALVCQLVHTWHDPVLVVVVQVLQVVQAKHFDDADTNLRMTMIMGTQNSVCVAFVFTKTWIQHPQGIWIATHGTTMHPPVNSNTTNDMWDNTFDQFKDQFKDFDDDQDADPPDHDADQDQAAAALVLQCLQLQQPPPFQLAVAAEEEEAADEAEDVVQQVVLQVVVVHDFAAEEEDEWPRFTHHHPLDCRDSLVLHFLLRRNLCNLRVNYYYYYYYFHRTLRRRLRSLLCQLSPPPRNHQEYFYRMWAFPVSDRRSSLVSSLSSLSSQLSRNHAYEYEFAWAFQCRPDDPPFGTTIPPQQRPSHQYEFAWRFRDDPSHTPAIAFAEPARVQTGTYWFFHPNAADDPLRVVFPHFFGPGPVTHGHHTDHAAYGHFGQSHFHWGRGSRRTGTMGGSSNVRSSVSSSQSRLCVVSVHHSGRCRSVSSVDDLVQADAHAAAARDRDDDPSPWHHHPTATGRGRSYHGSNVSVSVSSHD

Solvent-accessible surface area: 20789 Å² total; per-residue (Å²): 180,168,97,84,67,11,88,26,2,67,46,179,86,28,103,116,10,83,53,119,18,62,18,85,77,47,146,134,11,60,3,3,0,2,0,97,30,67,145,38,132,77,2,98,54,36,3,109,190,19,26,91,81,48,8,48,68,38,98,63,43,97,42,134,59,1,32,83,40,9,0,3,44,131,112,14,14,48,78,0,110,132,13,0,125,79,44,48,4,64,11,77,140,38,56,51,19,8,0,4,0,26,0,3,0,45,0,87,10,0,23,122,0,0,34,17,96,0,54,83,4,60,21,110,106,27,84,18,62,4,7,57,25,27,0,102,0,18,34,85,6,8,82,13,7,86,2,6,0,4,3,17,33,78,56,18,14,102,28,2,9,46,47,63,231,175,48,152,30,115,169,149,53,169,71,119,73,32,30,30,38,28,19,29,0,62,62,0,4,94,5,4,72,9,5,136,80,26,45,0,104,82,22,9,0,0,1,0,0,7,24,10,0,11,45,113,96,0,6,60,76,7,3,75,89,38,67,45,97,58,11,109,27,37,52,27,66,8,73,69,24,71,48,120,59,80,48,82,45,107,15,36,0,0,0,0,0,0,1,0,0,0,0,0,3,0,0,40,30,2,64,0,0,0,0,2,2,48,35,22,10,10,1,0,2,12,0,0,11,45,0,0,25,12,102,94,36,101,0,17,0,0,1,0,2,7,0,4,21,6,69,53,13,5,84,6,1,4,61,7,0,24,36,4,0,13,2,0,3,2,10,4,4,2,4,0,0,0,0,0,0,14,0,0,13,10,64,53,172,82,73,51,37,11,4,2,0,0,0,0,0,19,36,0,9,0,0,0,0,0,62,0,12,15,46,96,21,174,46,115,119,11,21,9,0,49,49,18,106,142,24,1,0,0,2,1,1,12,3,146,71,21,103,51,15,74,41,0,97,228,23,102,22,38,81,19,47,16,119,79,57,37,84,1,0,0,0,0,0,5,0,0,0,0,1,10,27,1,0,0,72,2,6,0,40,44,93,99,38,8,0,0,0,0,0,0,0,0,0,0,4,0,0,3,4,0,22,2,0,45,113,32,68,94,38,4,2,14,4,1,7,18,5,33,140,32,72,105,110,8,17,65,56,0,62,90,31,30,0,12,32,60,70,231,66,149,30,14,97,11,16,114,39,8,5,8,0,0,1,30,0,0,6,22,0,72,105,6,14,124,43,4,65,139

B-factor: mean 20.84, std 8.53, range [9.83, 62.38]

Nearest PDB structures (foldseek):
  1t1e-assembly1_A  TM=1.002E+00  e=0.000E+00  Bacillus sp. MN-32
  1t1g-assembly1_A  TM=9.952E-01  e=6.217E-72  Bacillus sp. MN-32
  1sio-assembly3_C  TM=9.994E-01  e=1.388E-69  Alicyclobacillus sendaiensis
  1t1i-assembly1_A  TM=9.853E-01  e=5.580E-70  Bacillus sp. MN-32
  1zvk-assembly2_B  TM=9.978E-01  e=2.273E-68  Alicyclobacillus sendaiensis